Protein AF-A0AB34J5J5-F1 (afdb_monomer_lite)

InterPro domains:
  IPR004843 Calcineurin-like, phosphoesterase domain [PF00149] (287-502)
  IPR029052 Metallo-dependent phosphatase-like [G3DSA:3.60.21.10] (297-586)
  IPR029052 Metallo-dependent phosphatase-like [SSF56300] (280-579)
  IPR051918 Serine/threonine-protein phosphatase CPPED1 [PTHR43143] (274-570)

Sequence (631 aa):
MRGLLVCASVGCSLLIIRVLHRRWMQKPPPPPPTPPVPAPISESPPPFEDQISTEFSFAAGTKSDPTRATQGRWSRFRARVSSERRLKISPAIIQMLEACEVIEEEGEDSEVLEAMAEAWHTSSDHVAKAAEARAWVCDVSRMEPDKVPIVALSHWVRYRDFVDRSIVGRTDLWHVFAYRRLLGLPKSFGLHGIRGGDVADLISCLADRRLLGRTQLPRPATAEHPVTEQASNAVEAGSVEEALQDWLRAAEAAYNDRFLMAVERHYRGLTVKEEGRWKGEYYFVQLADPQVGMLHYDREWNEELTMLRLAVHKVNALHPRFLVVSGDLINAFPTKDPQERLFPTPFLPPPLHVAARQVASIKEALMEVDPSIPVVLQPGNHDIGQSPTAEDVTRYRSRFGDDYFSFWAGGVFYVAINSQYYCDDTHTKELRRAQDEWIEEQFTRAAKGAVHVVVLSHVPPFVGSEDEERGWSNWNMDARHRVLKLAEQAGVRLWLCGHFHGNAIAKSRGGVEVVVTSSCGGIINWTQDSAYIACQRFPDFSKVVADPPVIADAHHSGLRVVRVQEHKVVHRWLTLDEVPQSLEDVFNDELRADHRKPRLTLAQAMGLSMPSRWHLETSSALEKRRSFSSD

Secondary structure (DSSP, 8-state):
--SSSSHHHHHHHHHHHHHHHHHHTTSPPPPPPPPPPPPPP--PPPPP--------------S--THHHHHHHHHHHHHHHSS--B----HHHHHHHHHHHHHHHTT--HHHHHHHHHTTT--HHHHHHHHHHHHHHHHHHTS-TTTSPBPPHHHHHHHHHHHHHH--SSSSHHHHHHHHHHHT--TTS---S--HHHHHHHHHHHHHTT-S--------TT------GGGTTS-S---HHHHHHHHHHHHHHHHHGGG--EETTEETT--HHHHSS--S-EEEEEEE---BTTTTTTS--HHHHHHHHHHHHHHHHH--S-EEEES--BSS-SSS-GGGSSS--TTSPPHHHHHHHHHHHHHHHHHTS-TTS-EEEE--HHHH-SS--HHHHHHHHHHHS-SSEEEEETTEEEEE--THHHH--TTTHHHHHHHHHHHHHHHHHHTTT-S-EEEE-SS-S-SS-TTPPP-TTS--HHHHHHHHHHHHHTTEEEEEE-SSSS-EEEE-TT--EEEEPPPSSPEEEE-S-HHHHHT-SS--HHHHEEEEEEE-STTT-EEEEEEEETTEEEEEEEETTT--SSHHHHT-HHHH--TTSPPPPHHHHTT----GGG-SSSSHHHHTTSS----

Structure (mmCIF, N/CA/C/O backbone):
data_AF-A0AB34J5J5-F1
#
_entry.id   AF-A0AB34J5J5-F1
#
loop_
_atom_site.group_PDB
_atom_site.id
_atom_site.type_symbol
_atom_site.label_atom_id
_atom_site.label_alt_id
_atom_site.label_comp_id
_atom_site.label_asym_id
_atom_site.label_entity_id
_atom_site.label_seq_id
_atom_site.pdbx_PDB_ins_code
_atom_site.Cartn_x
_atom_site.Cartn_y
_atom_site.Cartn_z
_atom_site.occupancy
_atom_site.B_iso_or_equiv
_atom_site.auth_seq_id
_atom_site.auth_comp_id
_atom_site.auth_asym_id
_atom_site.auth_atom_id
_atom_site.pdbx_PDB_model_num
ATOM 1 N N . MET A 1 1 ? 21.819 -45.018 -5.120 1.00 39.69 1 MET A N 1
ATOM 2 C CA . MET A 1 1 ? 22.820 -45.106 -4.025 1.00 39.69 1 MET A CA 1
ATOM 3 C C . MET A 1 1 ? 23.672 -43.839 -3.787 1.00 39.69 1 MET A C 1
ATOM 5 O O . MET A 1 1 ? 24.563 -43.888 -2.956 1.00 39.69 1 MET A O 1
ATOM 9 N N . ARG A 1 2 ? 23.365 -42.667 -4.378 1.00 28.55 2 ARG A N 1
ATOM 10 C CA . ARG A 1 2 ? 23.967 -41.361 -3.994 1.00 28.55 2 ARG A CA 1
ATOM 11 C C . ARG A 1 2 ? 23.060 -40.464 -3.123 1.00 28.55 2 ARG A C 1
ATOM 13 O O . ARG A 1 2 ? 23.414 -39.329 -2.852 1.00 28.55 2 ARG A O 1
ATOM 20 N N . GLY A 1 3 ? 21.916 -40.978 -2.662 1.00 28.19 3 GLY A N 1
ATOM 21 C CA . GLY A 1 3 ? 20.950 -40.243 -1.825 1.00 28.19 3 GLY A CA 1
ATOM 22 C C . GLY A 1 3 ? 21.012 -40.542 -0.321 1.00 28.19 3 GLY A C 1
ATOM 23 O O . GLY A 1 3 ? 20.253 -39.955 0.432 1.00 28.19 3 GLY A O 1
ATOM 24 N N . LEU A 1 4 ? 21.896 -41.438 0.134 1.00 28.09 4 LEU A N 1
ATOM 25 C CA . LEU A 1 4 ? 21.926 -41.909 1.532 1.00 28.09 4 LEU A CA 1
ATOM 26 C C . LEU A 1 4 ? 23.075 -41.332 2.379 1.00 28.09 4 LEU A C 1
ATOM 28 O O . LEU A 1 4 ? 23.108 -41.556 3.581 1.00 28.09 4 LEU A O 1
ATOM 32 N N . LEU A 1 5 ? 23.981 -40.542 1.791 1.00 27.59 5 LEU A N 1
ATOM 33 C CA . LEU A 1 5 ? 25.109 -39.928 2.512 1.00 27.59 5 LEU A CA 1
ATOM 34 C C . LEU A 1 5 ? 24.898 -38.454 2.904 1.00 27.59 5 LEU A C 1
ATOM 36 O O . LEU A 1 5 ? 25.693 -37.921 3.669 1.00 27.59 5 LEU A O 1
ATOM 40 N N . VAL A 1 6 ? 23.816 -37.804 2.457 1.00 29.91 6 VAL A N 1
ATOM 41 C CA . VAL A 1 6 ? 23.514 -36.401 2.821 1.00 29.91 6 VAL A CA 1
ATOM 42 C C . VAL A 1 6 ? 22.752 -36.295 4.153 1.00 29.91 6 VAL A C 1
ATOM 44 O O . VAL A 1 6 ? 22.866 -35.295 4.853 1.00 29.91 6 VAL A O 1
ATOM 47 N N . CYS A 1 7 ? 22.053 -37.349 4.588 1.00 29.30 7 CYS A N 1
ATOM 48 C CA . CYS A 1 7 ? 21.321 -37.332 5.861 1.00 29.30 7 CYS A CA 1
ATOM 49 C C . CYS A 1 7 ? 22.211 -37.516 7.105 1.00 29.30 7 CYS A C 1
ATOM 51 O O . CYS A 1 7 ? 21.784 -37.179 8.205 1.00 29.30 7 CYS A O 1
ATOM 53 N N . ALA A 1 8 ? 23.451 -37.998 6.960 1.00 30.12 8 ALA A N 1
ATOM 54 C CA . ALA A 1 8 ? 24.328 -38.261 8.105 1.00 30.12 8 ALA A CA 1
ATOM 55 C C . ALA A 1 8 ? 25.171 -37.045 8.552 1.00 30.12 8 ALA A C 1
ATOM 57 O O . ALA A 1 8 ? 25.583 -36.998 9.708 1.00 30.12 8 ALA A O 1
ATOM 58 N N . SER A 1 9 ? 25.399 -36.031 7.702 1.00 29.98 9 SER A N 1
ATOM 59 C CA . SER A 1 9 ? 26.214 -34.859 8.085 1.00 29.98 9 SER A CA 1
ATOM 60 C C . SER A 1 9 ? 25.415 -33.726 8.743 1.00 29.98 9 SER A C 1
ATOM 62 O O . SER A 1 9 ? 25.990 -32.932 9.480 1.00 29.98 9 SER A O 1
ATOM 64 N N . VAL A 1 10 ? 24.093 -33.662 8.540 1.00 35.28 10 VAL A N 1
ATOM 65 C CA . VAL A 1 10 ? 23.226 -32.624 9.136 1.00 35.28 10 VAL A CA 1
ATOM 66 C C . VAL A 1 10 ? 22.972 -32.886 10.631 1.00 35.28 10 VAL A C 1
ATOM 68 O O . VAL A 1 10 ? 22.880 -31.950 11.426 1.00 35.28 10 VAL A O 1
ATOM 71 N N . GLY A 1 11 ? 22.956 -34.158 11.049 1.00 31.33 11 GLY A N 1
ATOM 72 C CA . GLY A 1 11 ? 22.745 -34.548 12.448 1.00 31.33 11 GLY A CA 1
ATOM 73 C C . GLY A 1 11 ? 23.898 -34.172 13.390 1.00 31.33 11 GLY A C 1
ATOM 74 O O . GLY A 1 11 ? 23.656 -33.746 14.520 1.00 31.33 11 GLY A O 1
ATOM 75 N N . CYS A 1 12 ? 25.153 -34.256 12.933 1.00 30.33 12 CYS A N 1
ATOM 76 C CA . CYS A 1 12 ? 26.316 -33.915 13.763 1.00 30.33 12 CYS A CA 1
ATOM 77 C C . CYS A 1 12 ? 26.507 -32.397 13.939 1.00 30.33 12 CYS A C 1
ATOM 79 O O . CYS A 1 12 ? 26.937 -31.959 15.007 1.00 30.33 12 CYS A O 1
ATOM 81 N N . SER A 1 13 ? 26.132 -31.578 12.950 1.00 33.81 13 SER A N 1
ATOM 82 C CA . SER A 1 13 ? 26.237 -30.112 13.035 1.00 33.81 13 SER A CA 1
ATOM 83 C C . SER A 1 13 ? 25.220 -29.493 14.005 1.00 33.81 13 SER A C 1
ATOM 85 O O . SER A 1 13 ? 25.558 -28.561 14.733 1.00 33.81 13 SER A O 1
ATOM 87 N N . LEU A 1 14 ? 24.006 -30.049 14.099 1.00 35.84 14 LEU A N 1
ATOM 88 C CA . LEU A 1 14 ? 22.969 -29.577 15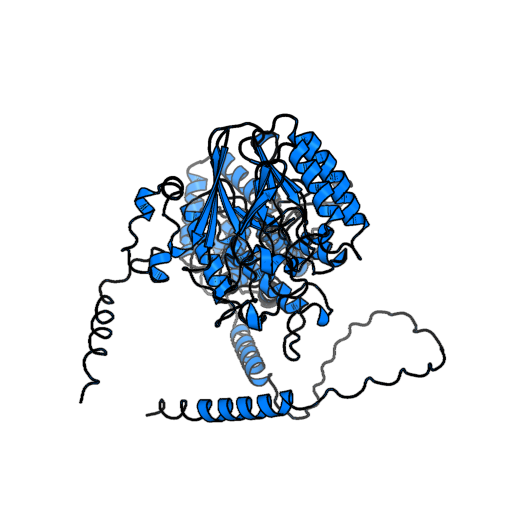.030 1.00 35.84 14 LEU A CA 1
ATOM 89 C C . LEU A 1 14 ? 23.288 -29.891 16.502 1.00 35.84 14 LEU A C 1
ATOM 91 O O . LEU A 1 14 ? 22.933 -29.115 17.393 1.00 35.84 14 LEU A O 1
ATOM 95 N N . LEU A 1 15 ? 24.005 -30.987 16.774 1.00 33.81 15 LEU A N 1
ATOM 96 C CA . LEU A 1 15 ? 24.421 -31.338 18.135 1.00 33.81 15 LEU A CA 1
ATOM 97 C C . LEU A 1 15 ? 25.549 -30.419 18.642 1.00 33.81 15 LEU A C 1
ATOM 99 O O . LEU A 1 15 ? 25.525 -29.995 19.797 1.00 33.81 15 LEU A O 1
ATOM 103 N N . ILE A 1 16 ? 26.491 -30.040 17.769 1.00 39.16 16 ILE A N 1
ATOM 104 C CA . ILE A 1 16 ? 27.588 -29.113 18.102 1.00 39.16 16 ILE A CA 1
ATOM 105 C C . ILE A 1 16 ? 27.047 -27.700 18.376 1.00 39.16 16 ILE A C 1
ATOM 107 O O . ILE A 1 16 ? 27.455 -27.069 19.352 1.00 39.16 16 ILE A O 1
ATOM 111 N N . ILE A 1 17 ? 26.062 -27.232 17.598 1.00 42.62 17 ILE A N 1
ATOM 112 C CA . ILE A 1 17 ? 25.404 -25.930 17.816 1.00 42.62 17 ILE A CA 1
ATOM 113 C C . ILE A 1 17 ? 24.651 -25.908 19.159 1.00 42.62 17 ILE A C 1
ATOM 115 O O . ILE A 1 17 ? 24.770 -24.943 19.914 1.00 42.62 17 ILE A O 1
ATOM 119 N N . ARG A 1 18 ? 23.955 -26.995 19.528 1.00 38.91 18 ARG A N 1
ATOM 120 C CA . ARG A 1 18 ? 23.261 -27.104 20.829 1.00 38.91 18 ARG A CA 1
ATOM 121 C C . ARG A 1 18 ? 24.215 -27.113 22.031 1.00 38.91 18 ARG A C 1
ATOM 123 O O . ARG A 1 18 ? 23.886 -26.535 23.068 1.00 38.91 18 ARG A O 1
ATOM 130 N N . VAL A 1 19 ? 25.394 -27.729 21.906 1.00 38.12 19 VAL A N 1
ATOM 131 C CA . VAL A 1 19 ? 26.405 -27.764 22.983 1.00 38.12 19 VAL A CA 1
ATOM 132 C C . VAL A 1 19 ? 27.111 -26.411 23.142 1.00 38.12 19 VAL A C 1
ATOM 134 O O . VAL A 1 19 ? 27.355 -25.980 24.271 1.00 38.12 19 VAL A O 1
ATOM 137 N N . LEU A 1 20 ? 27.383 -25.702 22.042 1.00 37.09 20 LEU A N 1
ATOM 138 C CA . LEU A 1 20 ? 27.990 -24.366 22.081 1.00 37.09 20 LEU A CA 1
ATOM 139 C C . LEU A 1 20 ? 27.021 -23.305 22.628 1.00 37.09 20 LEU A C 1
ATOM 141 O O . LEU A 1 20 ? 27.429 -22.479 23.442 1.00 37.09 20 LEU A O 1
ATOM 145 N N . HIS A 1 21 ? 25.731 -23.392 22.287 1.00 39.72 21 HIS A N 1
ATOM 146 C CA . HIS A 1 21 ? 24.696 -22.485 22.796 1.00 39.72 21 HIS A CA 1
ATOM 147 C C . HIS A 1 21 ? 24.505 -22.598 24.322 1.00 39.72 21 HIS A C 1
ATOM 149 O O . HIS A 1 21 ? 24.429 -21.587 25.019 1.00 39.72 21 HIS A O 1
ATOM 155 N N . ARG A 1 22 ? 24.520 -23.820 24.884 1.00 36.94 22 ARG A N 1
ATOM 156 C CA . ARG A 1 22 ? 24.433 -24.022 26.347 1.00 36.94 22 ARG A CA 1
ATOM 157 C C . ARG A 1 22 ? 25.658 -23.511 27.111 1.00 36.94 22 ARG A C 1
ATOM 159 O O . ARG A 1 22 ? 25.503 -23.042 28.232 1.00 36.94 22 ARG A O 1
ATOM 166 N N . ARG A 1 23 ? 26.861 -23.580 26.525 1.00 36.03 23 ARG A N 1
ATOM 167 C CA . ARG A 1 23 ? 28.088 -23.049 27.151 1.00 36.03 23 ARG A CA 1
ATOM 168 C C . ARG A 1 23 ? 28.178 -21.523 27.110 1.00 36.03 23 ARG A C 1
ATOM 170 O O . ARG A 1 23 ? 28.856 -20.949 27.957 1.00 36.03 23 ARG A O 1
ATOM 177 N N . TRP A 1 24 ? 27.523 -20.875 26.147 1.00 37.94 24 TRP A N 1
ATOM 178 C CA . TRP A 1 24 ? 27.542 -19.417 26.011 1.00 37.94 24 TRP A CA 1
ATOM 179 C C . TRP A 1 24 ? 26.580 -18.727 26.991 1.00 37.94 24 TRP A C 1
ATOM 181 O O . TRP A 1 24 ? 26.961 -17.751 27.627 1.00 37.94 24 TRP A O 1
ATOM 191 N N . MET A 1 25 ? 25.404 -19.317 27.232 1.00 39.62 25 MET A N 1
ATOM 192 C CA . MET A 1 25 ? 24.392 -18.809 28.177 1.00 39.62 25 MET A CA 1
ATOM 193 C C . MET A 1 25 ? 24.782 -18.901 29.668 1.00 39.62 25 MET A C 1
ATOM 195 O O . MET A 1 25 ? 24.062 -18.389 30.518 1.00 39.62 25 MET A O 1
ATOM 199 N N . GLN A 1 26 ? 25.891 -19.568 30.015 1.00 39.22 26 GLN A N 1
ATOM 200 C CA . GLN A 1 26 ? 26.326 -19.768 31.409 1.00 39.22 26 GLN A CA 1
ATOM 201 C C . GLN A 1 26 ? 27.471 -18.845 31.853 1.00 39.22 26 GLN A C 1
ATOM 203 O O . GLN A 1 26 ? 27.952 -18.978 32.978 1.00 39.22 26 GLN A O 1
ATOM 208 N N . LYS A 1 27 ? 27.940 -17.919 31.006 1.00 36.19 27 LYS A N 1
ATOM 209 C CA . LYS A 1 27 ? 28.976 -16.957 31.408 1.00 36.19 27 LYS A CA 1
ATOM 210 C C . LYS A 1 27 ? 28.349 -15.624 31.829 1.00 36.19 27 LYS A C 1
ATOM 212 O O . LYS A 1 27 ? 27.557 -15.084 31.062 1.00 36.19 27 LYS A O 1
ATOM 217 N N . PRO A 1 28 ? 28.712 -15.067 33.000 1.00 41.38 28 PRO A N 1
ATOM 218 C CA . PRO A 1 28 ? 28.309 -13.712 33.352 1.00 41.38 28 PRO A CA 1
ATOM 219 C C . PRO A 1 28 ? 28.945 -12.695 32.384 1.00 41.38 28 PRO A C 1
ATOM 221 O O . PRO A 1 28 ? 30.019 -12.970 31.831 1.00 41.38 28 PRO A O 1
ATOM 224 N N . PRO A 1 29 ? 28.297 -11.538 32.159 1.00 43.78 29 PRO A N 1
ATOM 225 C CA . PRO A 1 29 ? 28.793 -10.521 31.238 1.00 43.78 29 PRO A CA 1
ATOM 226 C C . PRO A 1 29 ? 30.142 -9.954 31.716 1.00 43.78 29 PRO A C 1
ATOM 228 O O . PRO A 1 29 ? 30.372 -9.856 32.925 1.00 43.78 29 PRO A O 1
ATOM 231 N N . PRO A 1 30 ? 31.050 -9.579 30.794 1.00 42.59 30 PRO A N 1
ATOM 232 C CA . PRO A 1 30 ? 32.282 -8.897 31.167 1.00 42.59 30 PRO A CA 1
ATOM 233 C C . PRO A 1 30 ? 31.970 -7.512 31.765 1.00 42.59 30 PRO A C 1
ATOM 235 O O . PRO A 1 30 ? 30.955 -6.907 31.405 1.00 42.59 30 PRO A O 1
ATOM 238 N N . PRO A 1 31 ? 32.821 -6.996 32.670 1.00 42.78 31 PRO A N 1
ATOM 239 C CA . PRO A 1 31 ? 32.623 -5.674 33.254 1.00 42.78 31 PRO A CA 1
ATOM 240 C C . PRO A 1 31 ? 32.691 -4.571 32.180 1.00 42.78 31 PRO A C 1
ATOM 242 O O . PRO A 1 31 ? 33.352 -4.757 31.152 1.00 42.78 31 PRO A O 1
ATOM 245 N N . PRO A 1 32 ? 32.019 -3.426 32.404 1.00 44.16 32 PRO A N 1
ATOM 246 C CA . PRO A 1 32 ? 31.970 -2.337 31.436 1.00 44.16 32 PRO A CA 1
ATOM 247 C C . PRO A 1 32 ? 33.369 -1.752 31.169 1.00 44.16 32 PRO A C 1
ATOM 249 O O . PRO A 1 32 ? 34.197 -1.702 32.084 1.00 44.16 32 PRO A O 1
ATOM 252 N N . PRO A 1 33 ? 33.648 -1.300 29.932 1.00 46.66 33 PRO A N 1
ATOM 253 C CA . PRO A 1 33 ? 34.929 -0.697 29.589 1.00 46.66 33 PRO A CA 1
ATOM 254 C C . PRO A 1 33 ? 35.107 0.660 30.284 1.00 46.66 33 PRO A C 1
ATOM 256 O O . PRO A 1 33 ? 34.171 1.450 30.403 1.00 46.66 33 PRO A O 1
ATOM 259 N N . THR A 1 34 ? 36.332 0.934 30.728 1.00 41.81 34 THR A N 1
ATOM 260 C CA . THR A 1 34 ? 36.751 2.233 31.264 1.00 41.81 34 THR A CA 1
ATOM 261 C C . THR A 1 34 ? 36.674 3.325 30.187 1.00 41.81 34 THR A C 1
ATOM 263 O O . THR A 1 34 ? 37.018 3.063 29.032 1.00 41.81 34 THR A O 1
ATOM 266 N N . PRO A 1 35 ? 36.252 4.557 30.535 1.00 39.66 35 PRO A N 1
ATOM 267 C CA . PRO A 1 35 ? 36.151 5.647 29.570 1.00 39.66 35 PRO A CA 1
ATOM 268 C C . PRO A 1 35 ? 37.544 6.089 29.083 1.00 39.66 35 PRO A C 1
ATOM 270 O O . PRO A 1 35 ? 38.489 6.111 29.879 1.00 39.66 35 PRO A O 1
ATOM 273 N N . PRO A 1 36 ? 37.700 6.451 27.795 1.00 44.38 36 PRO A N 1
ATOM 274 C CA . PRO A 1 36 ? 38.980 6.890 27.257 1.00 44.38 36 PRO A CA 1
ATOM 275 C C . PRO A 1 36 ? 39.334 8.310 27.724 1.00 44.38 36 PRO A C 1
ATOM 277 O O . PRO A 1 36 ? 38.485 9.198 27.798 1.00 44.38 36 PRO A O 1
ATOM 280 N N . VAL A 1 37 ? 40.619 8.517 28.012 1.00 36.78 37 VAL A N 1
ATOM 281 C CA . VAL A 1 37 ? 41.238 9.827 28.273 1.00 36.78 37 VAL A CA 1
ATOM 282 C C . VAL A 1 37 ? 41.310 10.617 26.953 1.00 36.78 37 VAL A C 1
ATOM 284 O O . VAL A 1 37 ? 41.681 10.026 25.936 1.00 36.78 37 VAL A O 1
ATOM 287 N N . PRO A 1 38 ? 40.988 11.925 26.922 1.00 34.44 38 PRO A N 1
ATOM 288 C CA . PRO A 1 38 ? 41.005 12.694 25.682 1.00 34.44 38 PRO A CA 1
ATOM 289 C C . PRO A 1 38 ? 42.441 13.045 25.266 1.00 34.44 38 PRO A C 1
ATOM 291 O O . PRO A 1 38 ? 43.203 13.617 26.044 1.00 34.44 38 PRO A O 1
ATOM 294 N N . ALA A 1 39 ? 42.796 12.718 24.022 1.00 33.91 39 ALA A N 1
ATOM 295 C CA . ALA A 1 39 ? 44.000 13.209 23.352 1.00 33.91 39 ALA A CA 1
ATOM 296 C C . ALA A 1 39 ? 43.696 14.531 22.607 1.00 33.91 39 ALA A C 1
ATOM 298 O O . ALA A 1 39 ? 42.553 14.740 22.191 1.00 33.91 39 ALA A O 1
ATOM 299 N N . PRO A 1 40 ? 44.679 15.440 22.466 1.00 31.64 40 PRO A N 1
ATOM 300 C CA . PRO A 1 40 ? 44.443 16.821 22.058 1.00 31.64 40 PRO A CA 1
ATOM 301 C C . PRO A 1 40 ? 44.135 16.980 20.564 1.00 31.64 40 PRO A C 1
ATOM 303 O O . PRO A 1 40 ? 44.616 16.237 19.712 1.00 31.64 40 PRO A O 1
ATOM 306 N N . ILE A 1 41 ? 43.339 18.011 20.289 1.00 40.09 41 ILE A N 1
ATOM 307 C CA . ILE A 1 41 ? 42.889 18.484 18.979 1.00 40.09 41 ILE A CA 1
ATOM 308 C C . ILE A 1 41 ? 44.071 19.103 18.219 1.00 40.09 41 ILE A C 1
ATOM 310 O O . ILE A 1 41 ? 44.717 20.013 18.738 1.00 40.09 41 ILE A O 1
ATOM 314 N N . SER A 1 42 ? 44.311 18.670 16.979 1.00 29.14 42 SER A N 1
ATOM 315 C CA . SER A 1 42 ? 45.122 19.412 16.007 1.00 29.14 42 SER A CA 1
ATOM 316 C C . SER A 1 42 ? 44.739 19.042 14.567 1.00 29.14 42 SER A C 1
ATOM 318 O O . SER A 1 42 ? 44.885 17.902 14.141 1.00 29.14 42 SER A O 1
ATOM 320 N N . GLU A 1 43 ? 44.248 20.080 13.887 1.00 30.20 43 GLU A N 1
ATOM 321 C CA . GLU A 1 43 ? 44.382 20.425 12.465 1.00 30.20 43 GLU A CA 1
ATOM 322 C C . GLU A 1 43 ? 43.574 19.691 11.371 1.00 30.20 43 GLU A C 1
ATOM 324 O O . GLU A 1 43 ? 43.344 18.487 11.354 1.00 30.20 43 GLU A O 1
ATOM 329 N N . SER A 1 44 ? 43.082 20.543 10.472 1.00 33.12 44 SER A N 1
ATOM 330 C CA . SER A 1 44 ? 42.015 20.409 9.480 1.00 33.12 44 SER A CA 1
ATOM 331 C C . SER A 1 44 ? 42.390 19.557 8.256 1.00 33.12 44 SER A C 1
ATOM 333 O O . SER A 1 44 ? 43.553 19.573 7.852 1.00 33.12 44 SER A O 1
ATOM 335 N N . PRO A 1 45 ? 41.430 18.911 7.560 1.00 31.80 45 PRO A N 1
ATOM 336 C CA . PRO A 1 45 ? 41.692 18.323 6.247 1.00 31.80 45 PRO A CA 1
ATOM 337 C C . PRO A 1 45 ? 41.548 19.367 5.108 1.00 31.80 45 PRO A C 1
ATOM 339 O O . PRO A 1 45 ? 40.697 20.256 5.205 1.00 31.80 45 PRO A O 1
ATOM 342 N N . PRO A 1 46 ? 42.347 19.274 4.024 1.00 30.66 46 PRO A N 1
ATOM 343 C CA . PRO A 1 46 ? 42.228 20.117 2.828 1.00 30.66 46 PRO A CA 1
ATOM 344 C C . PRO A 1 46 ? 41.089 19.636 1.893 1.00 30.66 46 PRO A C 1
ATOM 346 O O . PRO A 1 46 ? 40.541 18.551 2.115 1.00 30.66 46 PRO A O 1
ATOM 349 N N . PRO A 1 47 ? 40.685 20.430 0.876 1.00 31.42 47 PRO A N 1
ATOM 350 C CA . PRO A 1 47 ? 39.453 20.198 0.123 1.00 31.42 47 PRO A CA 1
ATOM 351 C C . PRO A 1 47 ? 39.573 19.053 -0.895 1.00 31.42 47 PRO A C 1
ATOM 353 O O . PRO A 1 47 ? 40.648 18.762 -1.413 1.00 31.42 47 PRO A O 1
ATOM 356 N N . PHE A 1 48 ? 38.431 18.422 -1.176 1.00 28.50 48 PHE A N 1
ATOM 357 C CA . PHE A 1 48 ? 38.250 17.415 -2.221 1.00 28.50 48 PHE A CA 1
ATOM 358 C C . PHE A 1 48 ? 38.236 18.078 -3.607 1.00 28.50 48 PHE A C 1
ATOM 360 O O . PHE A 1 48 ? 37.358 18.895 -3.876 1.00 28.50 48 PHE A O 1
ATOM 367 N N . GLU A 1 49 ? 39.151 17.671 -4.486 1.00 26.83 49 GLU A N 1
ATOM 368 C CA . GLU A 1 49 ? 39.064 17.883 -5.935 1.00 26.83 49 GLU A CA 1
ATOM 369 C C . GLU A 1 49 ? 39.118 16.539 -6.676 1.00 26.83 49 GLU A C 1
ATOM 371 O O . GLU A 1 49 ? 39.813 15.601 -6.276 1.00 26.83 49 GLU A O 1
ATOM 376 N N . ASP A 1 50 ? 38.329 16.482 -7.748 1.00 32.25 50 ASP A N 1
ATOM 377 C CA . ASP A 1 50 ? 38.163 15.408 -8.724 1.00 32.25 50 ASP A CA 1
ATOM 378 C C . ASP A 1 50 ? 39.479 14.825 -9.241 1.00 32.25 50 ASP A C 1
ATOM 380 O O . ASP A 1 50 ? 40.270 15.575 -9.798 1.00 32.25 50 ASP A O 1
ATOM 384 N N . GLN A 1 51 ? 39.630 13.490 -9.234 1.00 25.22 51 GLN A N 1
ATOM 385 C CA . GLN A 1 51 ? 40.259 12.750 -10.342 1.00 25.22 51 GLN A CA 1
ATOM 386 C C . GLN A 1 51 ? 39.718 11.316 -10.441 1.00 25.22 51 GLN A C 1
ATOM 388 O O . GLN A 1 51 ? 40.141 10.391 -9.749 1.00 25.22 51 GLN A O 1
ATOM 393 N N . ILE A 1 52 ? 38.800 11.132 -11.389 1.00 28.47 52 ILE A N 1
ATOM 394 C CA . ILE A 1 52 ? 38.576 9.865 -12.080 1.00 28.47 52 ILE A CA 1
ATOM 395 C C . ILE A 1 52 ? 39.792 9.639 -12.985 1.00 28.47 52 ILE A C 1
ATOM 397 O O . ILE A 1 52 ? 39.979 10.371 -13.953 1.00 28.47 52 ILE A O 1
ATOM 401 N N . SER A 1 53 ? 40.597 8.611 -12.723 1.00 25.20 53 SER A N 1
ATOM 402 C CA . SER A 1 53 ? 41.347 7.949 -13.790 1.00 25.20 53 SER A CA 1
ATOM 403 C C . SER A 1 53 ? 41.598 6.473 -13.474 1.00 25.20 53 SER A C 1
ATOM 405 O O . SER A 1 53 ? 41.931 6.056 -12.370 1.00 25.20 53 SER A O 1
ATOM 407 N N . THR A 1 54 ? 41.311 5.691 -14.502 1.00 32.41 54 THR A N 1
ATOM 408 C CA . THR A 1 54 ? 41.570 4.276 -14.745 1.00 32.41 54 THR A CA 1
ATOM 409 C C . THR A 1 54 ? 42.963 3.802 -14.333 1.00 32.41 54 THR A C 1
ATOM 411 O O . THR A 1 54 ? 43.931 4.354 -14.832 1.00 32.41 54 THR A O 1
ATOM 414 N N . GLU A 1 55 ? 43.043 2.707 -13.563 1.00 26.17 55 GLU A N 1
ATOM 415 C CA . GLU A 1 55 ? 43.959 1.567 -13.789 1.00 26.17 55 GLU A CA 1
ATOM 416 C C . GLU A 1 55 ? 43.738 0.469 -12.725 1.00 26.17 55 GLU A C 1
ATOM 418 O O . GLU A 1 55 ? 44.112 0.600 -11.563 1.00 26.17 55 GLU A O 1
ATOM 423 N N . PHE A 1 56 ? 43.114 -0.650 -13.115 1.00 25.91 56 PHE A N 1
ATOM 424 C CA . PHE A 1 56 ? 43.055 -1.863 -12.291 1.00 25.91 56 PHE A CA 1
ATOM 425 C C . PHE A 1 56 ? 44.222 -2.782 -12.666 1.00 25.91 56 PHE A C 1
ATOM 427 O O . PHE A 1 56 ? 44.159 -3.484 -13.675 1.00 25.91 56 PHE A O 1
ATOM 434 N N . SER A 1 57 ? 45.259 -2.820 -11.828 1.00 25.25 57 SER A N 1
ATOM 435 C CA . SER A 1 57 ? 46.277 -3.876 -11.847 1.00 25.25 57 SER A CA 1
ATOM 436 C C . SER A 1 57 ? 46.011 -4.856 -10.700 1.00 25.25 57 SER A C 1
ATOM 438 O O . SER A 1 57 ? 46.011 -4.482 -9.528 1.00 25.25 57 SER A O 1
ATOM 440 N N . PHE A 1 58 ? 45.725 -6.115 -11.038 1.00 28.61 58 PHE A N 1
ATOM 441 C CA . PHE A 1 58 ? 45.503 -7.197 -10.076 1.00 28.61 58 PHE A CA 1
ATOM 442 C C . PHE A 1 58 ? 46.847 -7.790 -9.629 1.00 28.61 58 PHE A C 1
ATOM 444 O O . PHE A 1 58 ? 47.516 -8.465 -10.411 1.00 28.61 58 PHE A O 1
ATOM 451 N N . ALA A 1 59 ? 47.201 -7.617 -8.354 1.00 27.28 59 ALA A N 1
ATOM 452 C CA . ALA A 1 59 ? 48.231 -8.416 -7.694 1.00 27.28 59 ALA A CA 1
ATOM 453 C C . ALA A 1 59 ? 47.576 -9.577 -6.927 1.00 27.28 59 ALA A C 1
ATOM 455 O O . ALA A 1 59 ? 46.696 -9.384 -6.089 1.00 27.28 59 ALA A O 1
ATOM 456 N N . ALA A 1 60 ? 47.991 -10.799 -7.258 1.00 34.19 60 ALA A N 1
ATOM 457 C CA . ALA A 1 60 ? 47.465 -12.045 -6.719 1.00 34.19 60 ALA A CA 1
ATOM 458 C C . ALA A 1 60 ? 47.934 -12.302 -5.274 1.00 34.19 60 ALA A C 1
ATOM 460 O O . ALA A 1 60 ? 49.128 -12.291 -4.987 1.00 34.19 60 ALA A O 1
ATOM 461 N N . GLY A 1 61 ? 46.990 -12.625 -4.386 1.00 26.42 61 GLY A N 1
ATOM 462 C CA . GLY A 1 61 ? 47.248 -13.088 -3.022 1.00 26.42 61 GLY A CA 1
ATOM 463 C C . GLY A 1 61 ? 46.058 -13.890 -2.494 1.00 26.42 61 GLY A C 1
ATOM 464 O O . GLY A 1 61 ? 44.945 -13.393 -2.389 1.00 26.42 61 GLY A O 1
ATOM 465 N N . THR A 1 62 ? 46.281 -15.170 -2.227 1.00 33.38 62 THR A N 1
ATOM 466 C CA . THR A 1 62 ? 45.280 -16.220 -1.992 1.00 33.38 62 THR A CA 1
ATOM 467 C C . THR A 1 62 ? 44.508 -16.108 -0.668 1.00 33.38 62 THR A C 1
ATOM 469 O O . THR A 1 62 ? 45.146 -16.076 0.384 1.00 33.38 62 THR A O 1
ATOM 472 N N . LYS A 1 63 ? 43.168 -16.236 -0.709 1.00 30.73 63 LYS A N 1
ATOM 473 C CA . LYS A 1 63 ? 42.346 -17.203 0.071 1.00 30.73 63 LYS A CA 1
ATOM 474 C C . LYS A 1 63 ? 40.844 -17.052 -0.258 1.00 30.73 63 LYS A C 1
ATOM 476 O O . LYS A 1 63 ? 40.277 -15.982 -0.100 1.00 30.73 63 LYS A O 1
ATOM 481 N N . SER A 1 64 ? 40.251 -18.159 -0.726 1.00 34.84 64 SER A N 1
ATOM 482 C CA . SER A 1 64 ? 38.822 -18.410 -1.026 1.00 34.84 64 SER A CA 1
ATOM 483 C C . SER A 1 64 ? 38.068 -17.287 -1.749 1.00 34.84 64 SER A C 1
ATOM 485 O O . SER A 1 64 ? 37.349 -16.493 -1.153 1.00 34.84 64 SER A O 1
ATOM 487 N N . ASP A 1 65 ? 38.228 -17.293 -3.065 1.00 31.16 65 ASP A N 1
ATOM 488 C CA . ASP A 1 65 ? 37.734 -16.299 -4.003 1.00 31.16 65 ASP A CA 1
ATOM 489 C C . ASP A 1 65 ? 36.308 -16.641 -4.514 1.00 31.16 65 ASP A C 1
ATOM 491 O O . ASP A 1 65 ? 36.135 -17.679 -5.167 1.00 31.16 65 ASP A O 1
ATOM 495 N N . PRO A 1 66 ? 35.273 -15.806 -4.275 1.00 30.12 66 PRO A N 1
ATOM 496 C CA . PRO A 1 66 ? 33.945 -15.987 -4.867 1.00 30.12 66 PRO A CA 1
ATOM 497 C C . PRO A 1 66 ? 33.925 -15.711 -6.383 1.00 30.12 66 PRO A C 1
ATOM 499 O O . PRO A 1 66 ? 32.894 -15.906 -7.033 1.00 30.12 66 PRO A O 1
ATOM 502 N N . THR A 1 67 ? 35.032 -15.254 -6.981 1.00 42.19 67 THR A N 1
ATOM 503 C CA . THR A 1 67 ? 35.027 -14.720 -8.348 1.00 42.19 67 THR A CA 1
ATOM 504 C C . THR A 1 67 ? 35.086 -15.769 -9.454 1.00 42.19 67 THR A C 1
ATOM 506 O O . THR A 1 67 ? 34.782 -15.449 -10.599 1.00 42.19 67 THR A O 1
ATOM 509 N N . ARG A 1 68 ? 35.394 -17.044 -9.182 1.00 34.94 68 ARG A N 1
ATOM 510 C CA . ARG A 1 68 ? 35.562 -18.033 -10.270 1.00 34.94 68 ARG A CA 1
ATOM 511 C C . ARG A 1 68 ? 34.243 -18.394 -10.969 1.00 34.94 68 ARG A C 1
ATOM 513 O O . ARG A 1 68 ? 34.217 -18.614 -12.182 1.00 34.94 68 ARG A O 1
ATOM 520 N N . ALA A 1 69 ? 33.134 -18.411 -10.225 1.00 39.66 69 ALA A N 1
ATOM 521 C CA . ALA A 1 69 ? 31.798 -18.670 -10.769 1.00 39.66 69 ALA A CA 1
ATOM 522 C C . ALA A 1 69 ? 31.235 -17.460 -11.536 1.00 39.66 69 ALA A C 1
ATOM 524 O O . ALA A 1 69 ? 30.586 -17.637 -12.569 1.00 39.66 69 ALA A O 1
ATOM 525 N N . THR A 1 70 ? 31.517 -16.239 -11.073 1.00 40.25 70 THR A N 1
ATOM 526 C CA . THR A 1 70 ? 31.114 -14.991 -11.737 1.00 40.25 70 THR A CA 1
ATOM 527 C C . THR A 1 70 ? 31.998 -14.690 -12.945 1.00 40.25 70 THR A C 1
ATOM 529 O O . THR A 1 70 ? 31.451 -14.429 -14.013 1.00 40.25 70 THR A O 1
ATOM 532 N N . GLN A 1 71 ? 33.324 -14.841 -12.862 1.00 39.44 71 GLN A N 1
ATOM 533 C CA . GLN A 1 71 ? 34.236 -14.724 -14.008 1.00 39.44 71 GLN A CA 1
ATOM 534 C C . GLN A 1 71 ? 33.869 -15.718 -15.108 1.00 39.44 71 GLN A C 1
ATOM 536 O O . GLN A 1 71 ? 33.654 -15.298 -16.235 1.00 39.44 71 GLN A O 1
ATOM 541 N N . GLY A 1 72 ? 33.654 -17.003 -14.800 1.00 38.44 72 GLY A N 1
ATOM 542 C CA . GLY A 1 72 ? 33.227 -17.986 -15.804 1.00 38.44 72 GLY A CA 1
ATOM 543 C C . GLY A 1 72 ? 31.849 -17.703 -16.428 1.00 38.44 72 GLY A C 1
ATOM 544 O O . GLY A 1 72 ? 31.549 -18.206 -17.515 1.00 38.44 72 GLY A O 1
ATOM 545 N N . ARG A 1 73 ? 30.996 -16.907 -15.765 1.00 48.41 73 ARG A N 1
ATOM 546 C CA . ARG A 1 73 ? 29.716 -16.412 -16.301 1.00 48.41 73 ARG A CA 1
ATOM 547 C C . ARG A 1 73 ? 29.938 -15.202 -17.209 1.00 48.41 73 ARG A C 1
ATOM 549 O O . ARG A 1 73 ? 29.383 -15.180 -18.300 1.00 48.41 73 ARG A O 1
ATOM 556 N N . TRP A 1 74 ? 30.804 -14.270 -16.811 1.00 45.94 74 TRP A N 1
ATOM 557 C CA . TRP A 1 74 ? 31.197 -13.090 -17.586 1.00 45.94 74 TRP A CA 1
ATOM 558 C C . TRP A 1 74 ? 32.034 -13.430 -18.825 1.00 45.94 74 TRP A C 1
ATOM 560 O O . TRP A 1 74 ? 31.843 -12.813 -19.865 1.00 45.94 74 TRP A O 1
ATOM 570 N N . SER A 1 75 ? 32.901 -14.445 -18.773 1.00 45.12 75 SER A N 1
ATOM 571 C CA . SER A 1 75 ? 33.659 -14.946 -19.929 1.00 45.12 75 SER A CA 1
ATOM 572 C C . SER A 1 75 ? 32.746 -15.632 -20.945 1.00 45.12 75 SER A C 1
ATOM 574 O O . SER A 1 75 ? 32.857 -15.376 -22.138 1.00 45.12 75 SER A O 1
ATOM 576 N N . ARG A 1 76 ? 31.795 -16.460 -20.480 1.00 50.91 76 ARG A N 1
ATOM 577 C CA . ARG A 1 76 ? 30.762 -17.067 -21.340 1.00 50.91 76 ARG A CA 1
ATOM 578 C C . ARG A 1 76 ? 29.785 -16.027 -21.882 1.00 50.91 76 ARG A C 1
ATOM 580 O O . ARG A 1 76 ? 29.353 -16.155 -23.018 1.00 50.91 76 ARG A O 1
ATOM 587 N N . PHE A 1 77 ? 29.466 -14.996 -21.100 1.00 52.19 77 PHE A N 1
ATOM 588 C CA . PHE A 1 77 ? 28.690 -13.841 -21.541 1.00 52.19 77 PHE A CA 1
ATOM 589 C C . PHE A 1 77 ? 29.436 -13.074 -22.637 1.00 52.19 77 PHE A C 1
ATOM 591 O O . PHE A 1 77 ? 28.905 -12.966 -23.731 1.00 52.19 77 PHE A O 1
ATOM 598 N N . ARG A 1 78 ? 30.694 -12.666 -22.411 1.00 49.91 78 ARG A N 1
ATOM 599 C CA . ARG A 1 78 ? 31.546 -12.005 -23.417 1.00 49.91 78 ARG A CA 1
ATOM 600 C C . ARG A 1 78 ? 31.707 -12.838 -24.692 1.00 49.91 78 ARG A C 1
ATOM 602 O O . ARG A 1 78 ? 31.569 -12.285 -25.771 1.00 49.91 78 ARG A O 1
ATOM 609 N N . ALA A 1 79 ? 31.912 -14.152 -24.586 1.00 49.62 79 ALA A N 1
ATOM 610 C CA . ALA A 1 79 ? 32.021 -15.044 -25.746 1.00 49.62 79 ALA A CA 1
ATOM 611 C C . ALA A 1 79 ? 30.691 -15.237 -26.506 1.00 49.62 79 ALA A C 1
ATOM 613 O O . ALA A 1 79 ? 30.689 -15.429 -27.716 1.00 49.62 79 ALA A O 1
ATOM 614 N N . ARG A 1 80 ? 29.545 -15.164 -25.814 1.00 52.53 80 ARG A N 1
ATOM 615 C CA . ARG A 1 80 ? 28.197 -15.186 -26.420 1.00 52.53 80 ARG A CA 1
ATOM 616 C C . ARG A 1 80 ? 27.793 -13.831 -27.019 1.00 52.53 80 ARG A C 1
ATOM 618 O O . ARG A 1 80 ? 26.797 -13.740 -27.725 1.00 52.53 80 ARG A O 1
ATOM 625 N N . VAL A 1 81 ? 28.548 -12.791 -26.687 1.00 48.69 81 VAL A N 1
ATOM 626 C CA . VAL A 1 81 ? 28.324 -11.389 -27.040 1.00 48.69 81 VAL A CA 1
ATOM 627 C C . VAL A 1 81 ? 29.306 -10.906 -28.121 1.00 48.69 81 VAL A C 1
ATOM 629 O O . VAL A 1 81 ? 28.999 -9.963 -28.836 1.00 48.69 81 VAL A O 1
ATOM 632 N N . SER A 1 82 ? 30.460 -11.563 -28.283 1.00 49.12 82 SER A N 1
ATOM 633 C CA . SER A 1 82 ? 31.429 -11.294 -29.355 1.00 49.12 82 SER A CA 1
ATOM 634 C C . SER A 1 82 ? 31.009 -11.845 -30.723 1.00 49.12 82 SER A C 1
ATOM 636 O O . SER A 1 82 ? 31.666 -11.562 -31.717 1.00 49.12 82 SER A O 1
ATOM 638 N N . SER A 1 83 ? 29.946 -12.650 -30.791 1.00 55.16 83 SER A N 1
ATOM 639 C CA . SER A 1 83 ? 29.238 -12.937 -32.043 1.00 55.16 83 SER A CA 1
ATOM 640 C C . SER A 1 83 ? 28.268 -11.794 -32.324 1.00 55.16 83 SER A C 1
ATOM 642 O O . SER A 1 83 ? 27.543 -11.432 -31.400 1.00 55.16 83 SER A O 1
ATOM 644 N N . GLU A 1 84 ? 28.214 -11.274 -33.555 1.00 68.12 84 GLU A N 1
ATOM 645 C CA . GLU A 1 84 ? 27.237 -10.269 -34.013 1.00 68.12 84 GLU A CA 1
ATOM 646 C C . GLU A 1 84 ? 25.807 -10.666 -33.611 1.00 68.12 84 GLU A C 1
ATOM 648 O O . GLU A 1 84 ? 25.113 -11.416 -34.303 1.00 68.12 84 GLU A O 1
ATOM 653 N N . ARG A 1 85 ? 25.367 -10.219 -32.431 1.00 77.75 85 ARG A N 1
ATOM 654 C CA . ARG A 1 85 ? 24.047 -10.552 -31.913 1.00 77.75 85 ARG A CA 1
ATOM 655 C C . ARG A 1 85 ? 23.047 -9.717 -32.688 1.00 77.75 85 ARG A C 1
ATOM 657 O O . ARG A 1 85 ? 23.025 -8.500 -32.549 1.00 77.75 85 ARG A O 1
ATOM 664 N N . ARG A 1 86 ? 22.219 -10.378 -33.487 1.00 85.00 86 ARG A N 1
ATOM 665 C CA . ARG A 1 86 ? 21.144 -9.735 -34.243 1.00 85.00 86 ARG A CA 1
ATOM 666 C C . ARG A 1 86 ? 19.868 -9.666 -33.416 1.00 85.00 86 ARG A C 1
ATOM 668 O O . ARG A 1 86 ? 19.613 -10.569 -32.611 1.00 85.00 86 ARG A O 1
ATOM 675 N N . LEU A 1 87 ? 19.100 -8.597 -33.612 1.00 85.12 87 LEU A N 1
ATOM 676 C CA . LEU A 1 87 ? 17.806 -8.393 -32.970 1.00 85.12 87 LEU A CA 1
ATOM 677 C C . LEU A 1 87 ? 16.893 -9.591 -33.246 1.00 85.12 87 LEU A C 1
ATOM 679 O O . LEU A 1 87 ? 16.808 -10.086 -34.367 1.00 85.12 87 LEU A O 1
ATOM 683 N N . LYS A 1 88 ? 16.202 -10.065 -32.212 1.00 80.00 88 LYS A N 1
ATOM 684 C CA . LYS A 1 88 ? 15.166 -11.088 -32.346 1.00 80.00 88 LYS A CA 1
ATOM 685 C C . LYS A 1 88 ? 13.851 -10.510 -31.869 1.00 80.00 88 LYS A C 1
ATOM 687 O O . LYS A 1 88 ? 13.756 -10.064 -30.731 1.00 80.00 88 LYS A O 1
ATOM 692 N N . ILE A 1 89 ? 12.846 -10.560 -32.731 1.00 77.50 89 ILE A N 1
ATOM 693 C CA . ILE A 1 89 ? 11.478 -10.180 -32.390 1.00 77.50 89 ILE A CA 1
ATOM 694 C C . ILE A 1 89 ? 10.677 -11.474 -32.246 1.00 77.50 89 ILE A C 1
ATOM 696 O O . ILE A 1 89 ? 10.799 -12.385 -33.066 1.00 77.50 89 ILE A O 1
ATOM 700 N N . SER A 1 90 ? 9.903 -11.591 -31.169 1.00 71.81 90 SER A N 1
ATOM 701 C CA . SER A 1 90 ? 9.040 -12.756 -30.968 1.00 71.81 90 SER A CA 1
ATOM 702 C C . SER A 1 90 ? 7.953 -12.795 -32.053 1.00 71.81 90 SER A C 1
ATOM 704 O O . SER A 1 90 ? 7.305 -11.771 -32.269 1.00 71.81 90 SER A O 1
ATOM 706 N N . PRO A 1 91 ? 7.671 -13.951 -32.680 1.00 72.44 91 PRO A N 1
ATOM 707 C CA . PRO A 1 91 ? 6.562 -14.088 -33.627 1.00 72.44 91 PRO A CA 1
ATOM 708 C C . PRO A 1 91 ? 5.208 -13.640 -33.062 1.00 72.44 91 PRO A C 1
ATOM 710 O O . PRO A 1 91 ? 4.415 -13.046 -33.780 1.00 72.44 91 PRO A O 1
ATOM 713 N N . ALA A 1 92 ? 4.971 -13.852 -31.762 1.00 67.38 92 ALA A N 1
ATOM 714 C CA . ALA A 1 92 ? 3.748 -13.408 -31.089 1.00 67.38 92 ALA A CA 1
ATOM 715 C C . ALA A 1 92 ? 3.605 -11.876 -31.061 1.00 67.38 92 ALA A C 1
ATOM 717 O O . ALA A 1 92 ? 2.499 -11.353 -31.075 1.00 67.38 92 ALA A O 1
ATOM 718 N N . ILE A 1 93 ? 4.727 -11.154 -31.033 1.00 69.69 93 ILE A N 1
ATOM 719 C CA . ILE A 1 93 ? 4.739 -9.690 -31.073 1.00 69.69 93 ILE A CA 1
ATOM 720 C C . ILE A 1 93 ? 4.465 -9.211 -32.496 1.00 69.69 93 ILE A C 1
ATOM 722 O O . ILE A 1 93 ? 3.715 -8.262 -32.663 1.00 69.69 93 ILE A O 1
ATOM 726 N N . ILE A 1 94 ? 5.043 -9.865 -33.507 1.00 75.12 94 ILE A N 1
ATOM 727 C CA . ILE A 1 94 ? 4.808 -9.517 -34.916 1.00 75.12 94 ILE A CA 1
ATOM 728 C C . ILE A 1 94 ? 3.321 -9.663 -35.242 1.00 75.12 94 ILE A C 1
ATOM 730 O O . ILE A 1 94 ? 2.706 -8.699 -35.671 1.00 75.12 94 ILE A O 1
ATOM 734 N N . GLN A 1 95 ? 2.728 -10.813 -34.907 1.00 71.62 95 GLN A N 1
ATOM 735 C CA . GLN A 1 95 ? 1.290 -11.049 -35.082 1.00 71.62 95 GLN A CA 1
ATOM 736 C C . GLN A 1 95 ? 0.430 -10.002 -34.364 1.00 71.62 95 GLN A C 1
ATOM 738 O O . GLN A 1 95 ? -0.614 -9.599 -34.863 1.00 71.62 95 GLN A O 1
ATOM 743 N N . MET A 1 96 ? 0.863 -9.557 -33.184 1.00 70.25 96 MET A N 1
ATOM 744 C CA . MET A 1 96 ? 0.166 -8.521 -32.427 1.00 70.25 96 MET A CA 1
ATOM 745 C C . MET A 1 96 ? 0.297 -7.139 -33.079 1.00 70.25 96 MET A C 1
ATOM 747 O O . MET A 1 96 ? -0.683 -6.409 -33.123 1.00 70.25 96 MET A O 1
ATOM 751 N N . LEU A 1 97 ? 1.480 -6.765 -33.573 1.00 72.75 97 LEU A N 1
ATOM 752 C CA . LEU A 1 97 ? 1.680 -5.490 -34.265 1.00 72.75 97 LEU A CA 1
ATOM 753 C C . LEU A 1 97 ? 0.898 -5.440 -35.579 1.00 72.75 97 LEU A C 1
ATOM 755 O O . LEU A 1 97 ? 0.251 -4.435 -35.843 1.00 72.75 97 LEU A O 1
ATOM 759 N N . GLU A 1 98 ? 0.875 -6.542 -36.329 1.00 70.44 98 GLU A N 1
ATOM 760 C CA . GLU A 1 98 ? 0.037 -6.695 -37.523 1.00 70.44 98 GLU A CA 1
ATOM 761 C C . GLU A 1 98 ? -1.456 -6.561 -37.178 1.00 70.44 98 GLU A C 1
ATOM 763 O O . GLU A 1 98 ? -2.199 -5.914 -37.907 1.00 70.44 98 GLU A O 1
ATOM 768 N N . ALA A 1 99 ? -1.905 -7.095 -36.035 1.00 65.69 99 ALA A N 1
ATOM 769 C CA . ALA A 1 99 ? -3.279 -6.903 -35.565 1.00 65.69 99 ALA A CA 1
ATOM 770 C C . ALA A 1 99 ? -3.582 -5.448 -35.153 1.00 65.69 99 ALA A C 1
ATOM 772 O O . ALA A 1 99 ? -4.705 -4.993 -35.342 1.00 65.69 99 ALA A O 1
ATOM 773 N N . CYS A 1 100 ? -2.606 -4.709 -34.611 1.00 60.34 100 CYS A N 1
ATOM 774 C CA . CYS A 1 100 ? -2.759 -3.282 -34.311 1.00 60.34 100 CYS A CA 1
ATOM 775 C C . CYS A 1 100 ? -2.819 -2.417 -35.582 1.00 60.34 100 CYS A C 1
ATOM 777 O O . CYS A 1 100 ? -3.595 -1.468 -35.611 1.00 60.34 100 CYS A O 1
ATOM 779 N N . GLU A 1 101 ? -2.041 -2.741 -36.622 1.00 60.38 101 GLU A N 1
ATOM 780 C CA . GLU A 1 101 ? -2.090 -2.043 -37.921 1.00 60.38 101 GLU A CA 1
ATOM 781 C C . GLU A 1 101 ? -3.473 -2.180 -38.583 1.00 60.38 101 GLU A C 1
ATOM 783 O O . GLU A 1 101 ? -3.996 -1.205 -39.114 1.00 60.38 101 GLU A O 1
ATOM 788 N N . VAL A 1 102 ? -4.118 -3.348 -38.468 1.00 51.62 102 VAL A N 1
ATOM 789 C CA . VAL A 1 102 ? -5.489 -3.572 -38.973 1.00 51.62 102 VAL A CA 1
ATOM 790 C C . VAL A 1 102 ? -6.521 -2.682 -38.261 1.00 51.62 102 VAL A C 1
ATOM 792 O O . VAL A 1 102 ? -7.443 -2.187 -38.901 1.00 51.62 102 VAL A O 1
ATOM 795 N N . ILE A 1 103 ? -6.351 -2.427 -36.958 1.00 47.28 103 ILE A N 1
ATOM 796 C CA . ILE A 1 103 ? -7.245 -1.550 -36.178 1.00 47.28 103 ILE A CA 1
ATOM 797 C C . ILE A 1 103 ? -7.063 -0.073 -36.577 1.00 47.28 103 ILE A C 1
ATOM 799 O O . ILE A 1 103 ? -8.038 0.671 -36.643 1.00 47.28 103 ILE A O 1
ATOM 803 N N . GLU A 1 104 ? -5.831 0.356 -36.880 1.00 52.12 104 GLU A N 1
ATOM 804 C CA . GLU A 1 104 ? -5.548 1.720 -37.359 1.00 52.12 104 GLU A CA 1
ATOM 805 C C . GLU A 1 104 ? -6.097 1.966 -38.789 1.00 52.12 104 GLU A C 1
ATOM 807 O O . GLU A 1 104 ? -6.477 3.094 -39.108 1.00 52.12 104 GLU A O 1
ATOM 812 N N . GLU A 1 105 ? -6.196 0.932 -39.640 1.00 50.47 105 GLU A N 1
ATOM 813 C CA . GLU A 1 105 ? -6.728 1.027 -41.015 1.00 50.47 105 GLU A CA 1
ATOM 814 C C . GLU A 1 105 ? -8.268 0.974 -41.119 1.00 50.47 105 GLU A C 1
ATOM 816 O O . GLU A 1 105 ? -8.830 1.568 -42.043 1.00 50.47 105 GLU A O 1
ATOM 821 N N . GLU A 1 106 ? -8.969 0.308 -40.191 1.00 45.12 106 GLU A N 1
ATOM 822 C CA . GLU A 1 106 ? -10.442 0.179 -40.216 1.00 45.12 106 GLU A CA 1
ATOM 823 C C . GLU A 1 106 ? -11.198 1.391 -39.633 1.00 45.12 106 GLU A C 1
ATOM 825 O O . GLU A 1 106 ? -12.422 1.472 -39.752 1.00 45.12 106 GLU A O 1
ATOM 830 N N . GLY A 1 107 ? -10.476 2.385 -39.106 1.00 48.41 107 GLY A N 1
ATOM 831 C CA . GLY A 1 107 ? -11.036 3.652 -38.642 1.00 48.41 107 GLY A CA 1
ATOM 832 C C . GLY A 1 107 ? -11.791 3.528 -37.320 1.00 48.41 107 GLY A C 1
ATOM 833 O O . GLY A 1 107 ? -13.015 3.627 -37.301 1.00 48.41 107 GLY A O 1
ATOM 834 N N . GLU A 1 108 ? -11.063 3.396 -36.209 1.00 44.16 108 GLU A N 1
ATOM 835 C CA . GLU A 1 108 ? -11.605 3.642 -34.867 1.00 44.16 108 GLU A CA 1
ATOM 836 C C . GLU A 1 108 ? -10.934 4.858 -34.199 1.00 44.16 108 GLU A C 1
ATOM 838 O O . GLU A 1 108 ? -9.729 5.089 -34.291 1.00 44.16 108 GLU A O 1
ATOM 843 N N . ASP A 1 109 ? -11.805 5.659 -33.589 1.00 47.59 109 ASP A N 1
ATOM 844 C CA . ASP A 1 109 ? -11.712 7.025 -33.075 1.00 47.59 109 ASP A CA 1
ATOM 845 C C . ASP A 1 109 ? -10.371 7.534 -32.505 1.00 47.59 109 ASP A C 1
ATOM 847 O O . ASP A 1 109 ? -9.704 6.902 -31.686 1.00 47.59 109 ASP A O 1
ATOM 851 N N . SER A 1 110 ? -10.073 8.803 -32.824 1.00 47.53 110 SER A N 1
ATOM 852 C CA . SER A 1 110 ? -9.076 9.678 -32.172 1.00 47.53 110 SER A CA 1
ATOM 853 C C . SER A 1 110 ? -9.074 9.579 -30.635 1.00 47.53 110 SER A C 1
ATOM 855 O O . SER A 1 110 ? -8.035 9.785 -30.009 1.00 47.53 110 SER A O 1
ATOM 857 N N . GLU A 1 111 ? -10.210 9.225 -30.028 1.00 44.78 111 GLU A N 1
ATOM 858 C CA . GLU A 1 111 ? -10.368 9.009 -28.587 1.00 44.78 111 GLU A CA 1
ATOM 859 C C . GLU A 1 111 ? -9.555 7.815 -28.051 1.00 44.78 111 GLU A C 1
ATOM 861 O O . GLU A 1 111 ? -9.074 7.874 -26.922 1.00 44.78 111 GLU A O 1
ATOM 866 N N . VAL A 1 112 ? -9.325 6.752 -28.835 1.00 45.06 112 VAL A N 1
ATOM 867 C CA . VAL A 1 112 ? -8.507 5.597 -28.408 1.00 45.06 112 VAL A CA 1
ATOM 868 C C . VAL A 1 112 ? -7.029 5.984 -28.337 1.00 45.06 112 VAL A C 1
ATOM 870 O O . VAL A 1 112 ? -6.349 5.650 -27.367 1.00 45.06 112 VAL A O 1
ATOM 873 N N . LEU A 1 113 ? -6.538 6.748 -29.318 1.00 46.50 113 LEU A N 1
ATOM 874 C CA . LEU A 1 113 ? -5.168 7.273 -29.344 1.00 46.50 113 LEU A CA 1
ATOM 875 C C . LEU A 1 113 ? -4.938 8.372 -28.284 1.00 46.50 113 LEU A C 1
ATOM 877 O O . LEU A 1 113 ? -3.865 8.416 -27.678 1.00 46.50 113 LEU A O 1
ATOM 881 N N . GLU A 1 114 ? -5.934 9.220 -28.003 1.00 45.97 114 GLU A N 1
ATOM 882 C CA . GLU A 1 114 ? -5.889 10.181 -26.888 1.00 45.97 114 GLU A CA 1
ATOM 883 C C . GLU A 1 114 ? -5.913 9.474 -25.526 1.00 45.97 114 GLU A C 1
ATOM 885 O O . GLU A 1 114 ? -5.068 9.762 -24.677 1.00 45.97 114 GLU A O 1
ATOM 890 N N . ALA A 1 115 ? -6.765 8.460 -25.344 1.00 44.06 115 ALA A N 1
ATOM 891 C CA . ALA A 1 115 ? -6.753 7.612 -24.153 1.00 44.06 115 ALA A CA 1
ATOM 892 C C . ALA A 1 115 ? -5.418 6.854 -23.996 1.00 44.06 115 ALA A C 1
ATOM 894 O O . ALA A 1 115 ? -4.940 6.647 -22.876 1.00 44.06 115 ALA A O 1
ATOM 895 N N . MET A 1 116 ? -4.766 6.472 -25.104 1.00 49.44 116 MET A N 1
ATOM 896 C CA . MET A 1 116 ? -3.413 5.900 -25.104 1.00 49.44 116 MET A CA 1
ATOM 897 C C . MET A 1 116 ? -2.358 6.915 -24.647 1.00 49.44 116 MET A C 1
ATOM 899 O O . MET A 1 116 ? -1.477 6.549 -23.870 1.00 49.44 116 MET A O 1
ATOM 903 N N . ALA A 1 117 ? -2.435 8.176 -25.078 1.00 46.56 117 ALA A N 1
ATOM 904 C CA . ALA A 1 117 ? -1.519 9.231 -24.642 1.00 46.56 117 ALA A CA 1
ATOM 905 C C . ALA A 1 117 ? -1.717 9.607 -23.158 1.00 46.56 117 ALA A C 1
ATOM 907 O O . ALA A 1 117 ? -0.733 9.804 -22.432 1.00 46.56 117 ALA A O 1
ATOM 908 N N . GLU A 1 118 ? -2.969 9.641 -22.687 1.00 49.28 118 GLU A N 1
ATOM 909 C CA . GLU A 1 118 ? -3.320 9.889 -21.284 1.00 49.28 118 GLU A CA 1
ATOM 910 C C . GLU A 1 118 ? -2.854 8.754 -20.356 1.00 49.28 118 GLU A C 1
ATOM 912 O O . GLU A 1 118 ? -2.283 9.019 -19.296 1.00 49.28 118 GLU A O 1
ATOM 917 N N . ALA A 1 119 ? -3.001 7.486 -20.767 1.00 48.75 119 ALA A N 1
ATOM 918 C CA . ALA A 1 119 ? -2.701 6.313 -19.935 1.00 48.75 119 ALA A CA 1
ATOM 919 C C . ALA A 1 119 ? -1.216 6.130 -19.554 1.00 48.75 119 ALA A C 1
ATOM 921 O O . ALA A 1 119 ? -0.907 5.323 -18.663 1.00 48.75 119 ALA A O 1
ATOM 922 N N . TRP A 1 120 ? -0.299 6.836 -20.224 1.00 53.91 120 TRP A N 1
ATOM 923 C CA . TRP A 1 120 ? 1.150 6.712 -20.027 1.00 53.91 120 TRP A CA 1
ATOM 924 C C . TRP A 1 120 ? 1.847 7.998 -19.562 1.00 53.91 120 TRP A C 1
ATOM 926 O O . TRP A 1 120 ? 3.071 7.961 -19.363 1.00 53.91 120 TRP A O 1
ATOM 936 N N . HIS A 1 121 ? 1.103 9.100 -19.382 1.00 55.31 121 HIS A N 1
ATOM 937 C CA . HIS A 1 121 ? 1.650 10.443 -19.137 1.00 55.31 121 HIS A CA 1
ATOM 938 C C . HIS A 1 121 ? 2.750 10.805 -20.149 1.00 55.31 121 HIS A C 1
ATOM 940 O O . HIS A 1 121 ? 3.856 11.221 -19.794 1.00 55.31 121 HIS A O 1
ATOM 946 N N . THR A 1 122 ? 2.489 10.542 -21.428 1.00 59.91 122 THR A N 1
ATOM 947 C CA . THR A 1 122 ? 3.496 10.622 -22.492 1.00 59.91 122 THR A CA 1
ATOM 948 C C . THR A 1 122 ? 3.395 11.914 -23.285 1.00 59.91 122 THR A C 1
ATOM 950 O O . THR A 1 122 ? 2.309 12.441 -23.497 1.00 59.91 122 THR A O 1
ATOM 953 N N . SER A 1 123 ? 4.541 12.434 -23.734 1.00 64.81 123 SER A N 1
ATOM 954 C CA . SER A 1 123 ? 4.573 13.597 -24.624 1.00 64.81 123 SER A CA 1
ATOM 955 C C . SER A 1 123 ? 4.091 13.217 -26.032 1.00 64.81 123 SER A C 1
ATOM 957 O O . SER A 1 123 ? 4.157 12.046 -26.414 1.00 64.81 123 SER A O 1
ATOM 959 N N . SER A 1 124 ? 3.678 14.202 -26.832 1.00 67.62 124 SER A N 1
ATOM 960 C CA . SER A 1 124 ? 3.382 13.999 -28.259 1.00 67.62 124 SER A CA 1
ATOM 961 C C . SER A 1 124 ? 4.566 13.388 -29.023 1.00 67.62 124 SER A C 1
ATOM 963 O O . SER A 1 124 ? 4.369 12.543 -29.893 1.00 67.62 124 SER A O 1
ATOM 965 N N . ASP A 1 125 ? 5.799 13.733 -28.640 1.00 73.50 125 ASP A N 1
ATOM 966 C CA . ASP A 1 125 ? 7.028 13.140 -29.182 1.00 73.50 125 ASP A CA 1
ATOM 967 C C . ASP A 1 125 ? 7.144 11.643 -28.855 1.00 73.50 125 ASP A C 1
ATOM 969 O O . ASP A 1 125 ? 7.509 10.845 -29.716 1.00 73.50 125 ASP A O 1
ATOM 973 N N . HIS A 1 126 ? 6.767 11.224 -27.643 1.00 75.75 126 HIS A N 1
ATOM 974 C CA . HIS A 1 126 ? 6.769 9.806 -27.287 1.00 75.75 126 HIS A CA 1
ATOM 975 C C . HIS A 1 126 ? 5.777 8.991 -28.112 1.00 75.75 126 HIS A C 1
ATOM 977 O O . HIS A 1 126 ? 6.125 7.904 -28.567 1.00 75.75 126 HIS A O 1
ATOM 983 N N . VAL A 1 127 ? 4.572 9.518 -28.332 1.00 73.44 127 VAL A N 1
ATOM 984 C CA . VAL A 1 127 ? 3.553 8.851 -29.152 1.00 73.44 127 VAL A CA 1
ATOM 985 C C . VAL A 1 127 ? 4.042 8.695 -30.596 1.00 73.44 127 VAL A C 1
ATOM 987 O O . VAL A 1 127 ? 3.983 7.594 -31.142 1.00 73.44 127 VAL A O 1
ATOM 990 N N . ALA A 1 128 ? 4.608 9.756 -31.184 1.00 77.19 128 ALA A N 1
ATOM 991 C CA . ALA A 1 128 ? 5.173 9.714 -32.533 1.00 77.19 128 ALA A CA 1
ATOM 992 C C . ALA A 1 128 ? 6.324 8.698 -32.648 1.00 77.19 128 ALA A C 1
ATOM 994 O O . ALA A 1 128 ? 6.338 7.857 -33.546 1.00 77.19 128 ALA A O 1
ATOM 995 N N . LYS A 1 129 ? 7.258 8.710 -31.691 1.00 83.38 129 LYS A N 1
ATOM 996 C CA . LYS A 1 129 ? 8.405 7.791 -31.664 1.00 83.38 129 LYS A CA 1
ATOM 997 C C . LYS A 1 129 ? 7.995 6.338 -31.442 1.00 83.38 129 LYS A C 1
ATOM 999 O O . LYS A 1 129 ? 8.598 5.447 -32.033 1.00 83.38 129 LYS A O 1
ATOM 1004 N N . ALA A 1 130 ? 6.958 6.094 -30.645 1.00 82.56 130 ALA A N 1
ATOM 1005 C CA . ALA A 1 130 ? 6.379 4.767 -30.480 1.00 82.56 130 ALA A CA 1
ATOM 1006 C C . ALA A 1 130 ? 5.746 4.254 -31.786 1.00 82.56 130 ALA A C 1
ATOM 1008 O O . ALA A 1 130 ? 5.935 3.088 -32.125 1.00 82.56 130 ALA A O 1
ATOM 1009 N N . ALA A 1 131 ? 5.054 5.112 -32.545 1.00 80.62 131 ALA A N 1
ATOM 1010 C CA . ALA A 1 131 ? 4.517 4.755 -33.861 1.00 80.62 131 ALA A CA 1
ATOM 1011 C C . ALA A 1 131 ? 5.636 4.444 -34.874 1.00 80.62 131 ALA A C 1
ATOM 1013 O O . ALA A 1 131 ? 5.610 3.393 -35.515 1.00 80.62 131 ALA A O 1
ATOM 1014 N N . GLU A 1 132 ? 6.676 5.286 -34.945 1.00 85.06 132 GLU A N 1
ATOM 1015 C CA . GLU A 1 132 ? 7.878 5.015 -35.754 1.00 85.06 132 GLU A CA 1
ATOM 1016 C C . GLU A 1 132 ? 8.550 3.690 -35.350 1.00 85.06 132 GLU A C 1
ATOM 1018 O O . GLU A 1 132 ? 8.981 2.914 -36.206 1.00 85.06 132 GLU A O 1
ATOM 1023 N N . ALA A 1 133 ? 8.622 3.402 -34.046 1.00 87.94 133 ALA A N 1
ATOM 1024 C CA . ALA A 1 133 ? 9.171 2.154 -33.534 1.00 87.94 133 ALA A CA 1
ATOM 1025 C C . ALA A 1 133 ? 8.337 0.936 -33.959 1.00 87.94 133 ALA A C 1
ATOM 1027 O O . ALA A 1 133 ? 8.929 -0.075 -34.333 1.00 87.94 133 ALA A O 1
ATOM 1028 N N . ARG A 1 134 ? 6.996 1.016 -33.946 1.00 87.31 134 ARG A N 1
ATOM 1029 C CA . ARG A 1 134 ? 6.120 -0.072 -34.424 1.00 87.31 134 ARG A CA 1
ATOM 1030 C C . ARG A 1 134 ? 6.371 -0.384 -35.897 1.00 87.31 134 ARG A C 1
ATOM 1032 O O . ARG A 1 134 ? 6.725 -1.521 -36.204 1.00 87.31 134 ARG A O 1
ATOM 1039 N N . ALA A 1 135 ? 6.293 0.627 -36.764 1.00 84.75 135 ALA A N 1
ATOM 1040 C CA . ALA A 1 135 ? 6.529 0.470 -38.201 1.00 84.75 135 ALA A CA 1
ATOM 1041 C C . ALA A 1 135 ? 7.912 -0.143 -38.478 1.00 84.75 135 ALA A C 1
ATOM 1043 O O . ALA A 1 135 ? 8.059 -1.095 -39.243 1.00 84.75 135 ALA A O 1
ATOM 1044 N N . TRP A 1 136 ? 8.933 0.335 -37.765 1.00 88.88 136 TRP A N 1
ATOM 1045 C CA . TRP A 1 136 ? 10.281 -0.197 -37.895 1.00 88.88 136 TRP A CA 1
ATOM 1046 C C . TRP A 1 136 ? 10.407 -1.663 -37.444 1.00 88.88 136 TRP A C 1
ATOM 1048 O O . TRP A 1 136 ? 11.115 -2.449 -38.078 1.00 88.88 136 TRP A O 1
ATOM 1058 N N . VAL A 1 137 ? 9.737 -2.060 -36.358 1.00 87.88 137 VAL A N 1
ATOM 1059 C CA . VAL A 1 137 ? 9.718 -3.460 -35.899 1.00 87.88 137 VAL A CA 1
ATOM 1060 C C . VAL A 1 137 ? 9.038 -4.361 -36.937 1.00 87.88 137 VAL A C 1
ATOM 1062 O O . VAL A 1 137 ? 9.554 -5.451 -37.210 1.00 87.88 137 VAL A O 1
ATOM 1065 N N . CYS A 1 138 ? 7.949 -3.902 -37.563 1.00 84.94 138 CYS A N 1
ATOM 1066 C CA . CYS A 1 138 ? 7.296 -4.598 -38.674 1.00 84.94 138 CYS A CA 1
ATOM 1067 C C . CYS A 1 138 ? 8.245 -4.765 -39.870 1.00 84.94 138 CYS A C 1
ATOM 1069 O O . CYS A 1 138 ? 8.397 -5.880 -40.373 1.00 84.94 138 CYS A O 1
ATOM 1071 N N . ASP A 1 139 ? 8.974 -3.720 -40.265 1.00 87.06 139 ASP A N 1
ATOM 1072 C CA . ASP A 1 139 ? 9.968 -3.806 -41.342 1.00 87.06 139 ASP A CA 1
ATOM 1073 C C . ASP A 1 139 ? 11.064 -4.832 -41.036 1.00 87.06 139 ASP A C 1
ATOM 1075 O O . ASP A 1 139 ? 11.378 -5.682 -41.872 1.00 87.06 139 ASP A O 1
ATOM 1079 N N . VAL A 1 140 ? 11.629 -4.799 -39.822 1.00 87.44 140 VAL A N 1
ATOM 1080 C CA . VAL A 1 140 ? 12.675 -5.745 -39.398 1.00 87.44 140 VAL A CA 1
ATOM 1081 C C . VAL A 1 140 ? 12.181 -7.188 -39.444 1.00 87.44 140 VAL A C 1
ATOM 1083 O O . VAL A 1 140 ? 12.952 -8.079 -39.802 1.00 87.44 140 VAL A O 1
ATOM 1086 N N . SER A 1 141 ? 10.907 -7.434 -39.129 1.00 83.94 141 SER A N 1
ATOM 1087 C CA . SER A 1 141 ? 10.327 -8.781 -39.176 1.00 83.94 141 SER A CA 1
ATOM 1088 C C . SER A 1 141 ? 10.321 -9.402 -40.579 1.00 83.94 141 SER A C 1
ATOM 1090 O O . SER A 1 141 ? 10.332 -10.626 -40.708 1.00 83.94 141 SER A O 1
ATOM 1092 N N . ARG A 1 142 ? 10.361 -8.562 -41.623 1.00 86.00 142 ARG A N 1
ATOM 1093 C CA . ARG A 1 142 ? 10.348 -8.953 -43.041 1.00 86.00 142 ARG A CA 1
ATOM 1094 C C . ARG A 1 142 ? 11.750 -8.981 -43.664 1.00 86.00 142 ARG A C 1
ATOM 1096 O O . ARG A 1 142 ? 11.892 -9.331 -44.834 1.00 86.00 142 ARG A O 1
ATOM 1103 N N . MET A 1 143 ? 12.789 -8.605 -42.912 1.00 88.06 143 MET A N 1
ATOM 1104 C CA . MET A 1 143 ? 14.168 -8.568 -43.404 1.00 88.06 143 MET A CA 1
ATOM 1105 C C . MET A 1 143 ? 14.786 -9.964 -43.518 1.00 88.06 143 MET A C 1
ATOM 1107 O O . MET A 1 143 ? 14.537 -10.858 -42.710 1.00 88.06 143 MET A O 1
ATOM 1111 N N . GLU A 1 144 ? 15.685 -10.123 -44.492 1.00 86.50 144 GLU A N 1
ATOM 1112 C CA . GLU A 1 144 ? 16.551 -11.300 -44.571 1.00 86.50 144 GLU A CA 1
ATOM 1113 C C . GLU A 1 144 ? 17.478 -11.374 -43.337 1.00 86.50 144 GLU A C 1
ATOM 1115 O O . GLU A 1 144 ? 17.891 -10.330 -42.817 1.00 86.50 144 GLU A O 1
ATOM 1120 N N . PRO A 1 145 ? 17.836 -12.579 -42.844 1.00 82.50 145 PRO A N 1
ATOM 1121 C CA . PRO A 1 145 ? 18.577 -12.744 -41.587 1.00 82.50 145 PRO A CA 1
ATOM 1122 C C . PRO A 1 145 ? 19.896 -11.960 -41.484 1.00 82.50 145 PRO A C 1
ATOM 1124 O O . PRO A 1 145 ? 20.291 -11.548 -40.395 1.00 82.50 145 PRO A O 1
ATOM 1127 N N . ASP A 1 146 ? 20.583 -11.745 -42.602 1.00 83.88 146 ASP A N 1
ATOM 1128 C CA . ASP A 1 146 ? 21.833 -10.990 -42.732 1.00 83.88 146 ASP A CA 1
ATOM 1129 C C . ASP A 1 146 ? 21.633 -9.463 -42.744 1.00 83.88 146 ASP A C 1
ATOM 1131 O O . ASP A 1 146 ? 22.580 -8.714 -42.485 1.00 83.88 146 ASP A O 1
ATOM 1135 N N . LYS A 1 147 ? 20.398 -8.997 -42.954 1.00 85.69 147 LYS A N 1
ATOM 1136 C CA . LYS A 1 147 ? 19.994 -7.582 -42.905 1.00 85.69 147 LYS A CA 1
ATOM 1137 C C . LYS A 1 147 ? 19.390 -7.173 -41.562 1.00 85.69 147 LYS A C 1
ATOM 1139 O O . LYS A 1 147 ? 19.280 -5.981 -41.284 1.00 85.69 147 LYS A O 1
ATOM 1144 N N . VAL A 1 148 ? 19.053 -8.140 -40.704 1.00 86.75 148 VAL A N 1
ATOM 1145 C CA . VAL A 1 148 ? 18.527 -7.873 -39.358 1.00 86.75 148 VAL A CA 1
ATOM 1146 C C . VAL A 1 148 ? 19.549 -7.066 -38.533 1.00 86.75 148 VAL A C 1
ATOM 1148 O O . VAL A 1 148 ? 20.715 -7.473 -38.471 1.00 86.75 148 VAL A O 1
ATOM 1151 N N . PRO A 1 149 ? 19.133 -5.966 -37.871 1.00 88.56 149 PRO A N 1
ATOM 1152 C CA . PRO A 1 149 ? 20.009 -5.084 -37.101 1.00 88.56 149 PRO A CA 1
ATOM 1153 C C . PRO A 1 149 ? 20.866 -5.807 -36.059 1.00 88.56 149 PRO A C 1
ATOM 1155 O O . PRO A 1 149 ? 20.403 -6.727 -35.379 1.00 88.56 149 PRO A O 1
ATOM 1158 N N . ILE A 1 150 ? 22.105 -5.340 -35.896 1.00 87.50 150 ILE A N 1
ATOM 1159 C CA . ILE A 1 150 ? 23.003 -5.777 -34.823 1.00 87.50 150 ILE A CA 1
ATOM 1160 C C . ILE A 1 150 ? 22.657 -5.004 -33.546 1.00 87.50 150 ILE A C 1
ATOM 1162 O O . ILE A 1 150 ? 22.438 -3.796 -33.574 1.00 87.50 150 ILE A O 1
ATOM 1166 N N . VAL A 1 151 ? 22.608 -5.713 -32.423 1.00 88.06 151 VAL A N 1
ATOM 1167 C CA . VAL A 1 151 ? 22.345 -5.158 -31.094 1.00 88.06 151 VAL A CA 1
ATOM 1168 C C . VAL A 1 151 ? 23.619 -4.509 -30.555 1.00 88.06 151 VAL A C 1
ATOM 1170 O O . VAL A 1 151 ? 24.622 -5.197 -30.339 1.00 88.06 151 VAL A O 1
ATOM 1173 N N . ALA A 1 152 ? 23.578 -3.205 -30.269 1.00 87.44 152 ALA A N 1
ATOM 1174 C CA . ALA A 1 152 ? 24.661 -2.523 -29.571 1.00 87.44 152 ALA A CA 1
ATOM 1175 C C . ALA A 1 152 ? 24.794 -3.054 -28.139 1.00 87.44 152 ALA A C 1
ATOM 1177 O O . ALA A 1 152 ? 23.905 -2.911 -27.288 1.00 87.44 152 ALA A O 1
ATOM 1178 N N . LEU A 1 153 ? 25.941 -3.674 -27.859 1.00 83.56 153 LEU A N 1
ATOM 1179 C CA . LEU A 1 153 ? 26.207 -4.285 -26.562 1.00 83.56 153 LEU A CA 1
ATOM 1180 C C . LEU A 1 153 ? 26.216 -3.260 -25.422 1.00 83.56 153 LEU A C 1
ATOM 1182 O O . LEU A 1 153 ? 25.749 -3.573 -24.328 1.00 83.56 153 LEU A O 1
ATOM 1186 N N . SER A 1 154 ? 26.747 -2.060 -25.659 1.00 85.31 154 SER A N 1
ATOM 1187 C CA . SER A 1 154 ? 26.798 -0.985 -24.661 1.00 85.31 154 SER A CA 1
ATOM 1188 C C . SER A 1 154 ? 25.399 -0.658 -24.133 1.00 85.31 154 SER A C 1
ATOM 1190 O O . SER A 1 154 ? 25.173 -0.700 -22.925 1.00 85.31 154 SER A O 1
ATOM 1192 N N . HIS A 1 155 ? 24.435 -0.431 -25.027 1.00 88.81 155 HIS A N 1
ATOM 1193 C CA . HIS A 1 155 ? 23.044 -0.127 -24.677 1.00 88.81 155 HIS A CA 1
ATOM 1194 C C . HIS A 1 155 ? 22.341 -1.316 -24.016 1.00 88.81 155 HIS A C 1
ATOM 1196 O O . HIS A 1 155 ? 21.640 -1.155 -23.016 1.00 88.81 155 HIS A O 1
ATOM 1202 N N . TRP A 1 156 ? 22.604 -2.530 -24.505 1.00 89.44 156 TRP A N 1
ATOM 1203 C CA . TRP A 1 156 ? 22.072 -3.758 -23.915 1.00 89.44 156 TRP A CA 1
ATOM 1204 C C . TRP A 1 156 ? 22.527 -3.951 -22.460 1.00 89.44 156 TRP A C 1
ATOM 1206 O O . TRP A 1 156 ? 21.722 -4.249 -21.575 1.00 89.44 156 TRP A O 1
ATOM 1216 N N . VAL A 1 157 ? 23.827 -3.765 -22.198 1.00 85.94 157 VAL A N 1
ATOM 1217 C CA . VAL A 1 157 ? 24.409 -3.871 -20.851 1.00 85.94 157 VAL A CA 1
ATOM 1218 C C . VAL A 1 157 ? 23.874 -2.768 -19.948 1.00 85.94 157 VAL A C 1
ATOM 1220 O O . VAL A 1 157 ? 23.541 -3.064 -18.806 1.00 85.94 157 VAL A O 1
ATOM 1223 N N . ARG A 1 158 ? 23.724 -1.536 -20.450 1.00 87.44 158 ARG A N 1
ATOM 1224 C CA . ARG A 1 158 ? 23.124 -0.425 -19.692 1.00 87.44 158 ARG A CA 1
ATOM 1225 C C . ARG A 1 158 ? 21.696 -0.742 -19.248 1.00 87.44 158 ARG A C 1
ATOM 1227 O O . ARG A 1 158 ? 21.386 -0.562 -18.076 1.00 87.44 158 ARG A O 1
ATOM 1234 N N . TYR A 1 159 ? 20.854 -1.282 -20.132 1.00 89.69 159 TYR A N 1
ATOM 1235 C CA . TYR A 1 159 ? 19.507 -1.722 -19.751 1.00 89.69 159 TYR A CA 1
ATOM 1236 C C . TYR A 1 159 ? 19.542 -2.812 -18.674 1.00 89.69 159 TYR A C 1
ATOM 1238 O O . TYR A 1 159 ? 18.798 -2.751 -17.698 1.00 89.69 159 TYR A O 1
ATOM 1246 N N . ARG A 1 160 ? 20.413 -3.817 -18.823 1.00 86.88 160 ARG A N 1
ATOM 1247 C CA . ARG A 1 160 ? 20.534 -4.892 -17.829 1.00 86.88 160 ARG A CA 1
ATOM 1248 C C . ARG A 1 160 ? 21.027 -4.401 -16.477 1.00 86.88 160 ARG A C 1
ATOM 1250 O O . ARG A 1 160 ? 20.452 -4.799 -15.474 1.00 86.88 160 ARG A O 1
ATOM 1257 N N . ASP A 1 161 ? 22.047 -3.551 -16.460 1.00 83.88 161 ASP A N 1
ATOM 1258 C CA . ASP A 1 161 ? 22.571 -2.946 -15.236 1.00 83.88 161 ASP A CA 1
ATOM 1259 C C . ASP A 1 161 ? 21.508 -2.072 -14.559 1.00 83.88 161 ASP A C 1
ATOM 1261 O O . ASP A 1 161 ? 21.335 -2.159 -13.348 1.00 83.88 161 ASP A O 1
ATOM 1265 N N . PHE A 1 162 ? 20.725 -1.314 -15.336 1.00 87.25 162 PHE A N 1
ATOM 1266 C CA . PHE A 1 162 ? 19.578 -0.566 -14.823 1.00 87.25 162 PHE A CA 1
ATOM 1267 C C . PHE A 1 162 ? 18.551 -1.484 -14.155 1.00 87.25 162 PHE A C 1
ATOM 1269 O O . PHE A 1 162 ? 18.186 -1.259 -13.006 1.00 87.25 162 PHE A O 1
ATOM 1276 N N . VAL A 1 163 ? 18.113 -2.544 -14.840 1.00 84.56 163 VAL A N 1
ATOM 1277 C CA . VAL A 1 163 ? 17.145 -3.496 -14.277 1.00 84.56 163 VAL A CA 1
ATOM 1278 C C . VAL A 1 163 ? 17.696 -4.140 -13.011 1.00 84.56 163 VAL A C 1
ATOM 1280 O O . VAL A 1 163 ? 17.019 -4.137 -11.994 1.00 84.56 163 VAL A O 1
ATOM 1283 N N . ASP A 1 164 ? 18.937 -4.626 -13.039 1.00 77.75 164 ASP A N 1
ATOM 1284 C CA . ASP A 1 164 ? 19.541 -5.317 -11.898 1.00 77.75 164 ASP A CA 1
ATOM 1285 C C . ASP A 1 164 ? 19.716 -4.393 -10.667 1.00 77.75 164 ASP A C 1
ATOM 1287 O O . ASP A 1 164 ? 19.773 -4.889 -9.539 1.00 77.75 164 ASP A O 1
ATOM 1291 N N . ARG A 1 165 ? 19.796 -3.065 -10.859 1.00 73.88 165 ARG A N 1
ATOM 1292 C CA . ARG A 1 165 ? 19.946 -2.069 -9.779 1.00 73.88 165 ARG A CA 1
ATOM 1293 C C . ARG A 1 165 ? 18.632 -1.458 -9.302 1.00 73.88 165 ARG A C 1
ATOM 1295 O O . ARG A 1 165 ? 18.463 -1.281 -8.097 1.00 73.88 165 ARG A O 1
ATOM 1302 N N . SER A 1 166 ? 17.751 -1.098 -10.228 1.00 74.56 166 SER A N 1
ATOM 1303 C CA . SER A 1 166 ? 16.550 -0.296 -9.963 1.00 74.56 166 SER A CA 1
ATOM 1304 C C . SER A 1 166 ? 15.284 -1.141 -9.856 1.00 74.56 166 SER A C 1
ATOM 1306 O O . SER A 1 166 ? 14.374 -0.821 -9.096 1.00 74.56 166 SER A O 1
ATOM 1308 N N . ILE A 1 167 ? 15.224 -2.255 -10.585 1.00 77.31 167 ILE A N 1
ATOM 1309 C CA . ILE A 1 167 ? 14.042 -3.108 -10.661 1.00 77.31 167 ILE A CA 1
ATOM 1310 C C . ILE A 1 167 ? 14.327 -4.391 -9.885 1.00 77.31 167 ILE A C 1
ATOM 1312 O O . ILE A 1 167 ? 14.898 -5.349 -10.404 1.00 77.31 167 ILE A O 1
ATOM 1316 N N . VAL A 1 168 ? 13.934 -4.426 -8.612 1.00 57.44 168 VAL A N 1
ATOM 1317 C CA . VAL A 1 168 ? 14.094 -5.643 -7.805 1.00 57.44 168 VAL A CA 1
ATOM 1318 C C . VAL A 1 168 ? 12.848 -6.508 -7.910 1.00 57.44 168 VAL A C 1
ATOM 1320 O O . VAL A 1 168 ? 11.731 -6.052 -7.704 1.00 57.44 168 VAL A O 1
ATOM 1323 N N . GLY A 1 169 ? 13.069 -7.776 -8.220 1.00 55.97 169 GLY A N 1
ATOM 1324 C CA . GLY A 1 169 ? 12.011 -8.723 -8.523 1.00 55.97 169 GLY A CA 1
ATOM 1325 C C . GLY A 1 169 ? 12.517 -9.713 -9.563 1.00 55.97 169 GLY A C 1
ATOM 1326 O O . GLY A 1 169 ? 13.507 -9.452 -10.248 1.00 55.97 169 GLY A O 1
ATOM 1327 N N . ARG A 1 170 ? 11.922 -10.901 -9.637 1.00 54.38 170 ARG A N 1
ATOM 1328 C CA . ARG A 1 170 ? 12.246 -11.881 -10.695 1.00 54.38 170 ARG A CA 1
ATOM 1329 C C . ARG A 1 170 ? 11.089 -12.066 -11.676 1.00 54.38 170 ARG A C 1
ATOM 1331 O O . ARG A 1 170 ? 11.137 -13.010 -12.460 1.00 54.38 170 ARG A O 1
ATOM 1338 N N . THR A 1 171 ? 10.056 -11.227 -11.613 1.00 66.69 171 THR A N 1
ATOM 1339 C CA . THR A 1 171 ? 8.938 -11.290 -12.556 1.00 66.69 171 THR A CA 1
ATOM 1340 C C . THR A 1 171 ? 9.254 -10.545 -13.843 1.00 66.69 171 THR A C 1
ATOM 1342 O O . THR A 1 171 ? 10.110 -9.662 -13.905 1.00 66.69 171 THR A O 1
ATOM 1345 N N . ASP A 1 172 ? 8.497 -10.884 -14.880 1.00 77.81 172 ASP A N 1
ATOM 1346 C CA . ASP A 1 172 ? 8.578 -10.222 -16.173 1.00 77.81 172 ASP A CA 1
ATOM 1347 C C . ASP A 1 172 ? 7.736 -8.928 -16.230 1.00 77.81 172 ASP A C 1
ATOM 1349 O O . ASP A 1 172 ? 7.639 -8.324 -17.293 1.00 77.81 172 ASP A O 1
ATOM 1353 N N . LEU A 1 173 ? 7.145 -8.454 -15.118 1.00 81.56 173 LEU A N 1
ATOM 1354 C CA . LEU A 1 173 ? 6.210 -7.313 -15.112 1.00 81.56 173 LEU A CA 1
ATOM 1355 C C . LEU A 1 173 ? 6.846 -6.018 -15.624 1.00 81.56 173 LEU A C 1
ATOM 1357 O O . LEU A 1 173 ? 6.285 -5.363 -16.503 1.00 81.56 173 LEU A O 1
ATOM 1361 N N . TRP A 1 174 ? 8.043 -5.679 -15.138 1.00 85.50 174 TRP A N 1
ATOM 1362 C CA . TRP A 1 174 ? 8.796 -4.534 -15.655 1.00 85.50 174 TRP A CA 1
ATOM 1363 C C . TRP A 1 174 ? 9.135 -4.705 -17.135 1.00 85.50 174 TRP A C 1
ATOM 1365 O O . TRP A 1 174 ? 9.053 -3.757 -17.907 1.00 85.50 174 TRP A O 1
ATOM 1375 N N . HIS A 1 175 ? 9.522 -5.913 -17.544 1.00 87.12 175 HIS A N 1
ATOM 1376 C CA . HIS A 1 175 ? 9.893 -6.187 -18.927 1.00 87.12 175 HIS A CA 1
ATOM 1377 C C . HIS A 1 175 ? 8.693 -6.024 -19.859 1.00 87.12 175 HIS A C 1
ATOM 1379 O O . HIS A 1 175 ? 8.804 -5.347 -20.876 1.00 87.12 175 HIS A O 1
ATOM 1385 N N . VAL A 1 176 ? 7.533 -6.549 -19.468 1.00 84.62 176 VAL A N 1
ATOM 1386 C CA . VAL A 1 176 ? 6.261 -6.357 -20.166 1.00 84.62 176 VAL A CA 1
ATOM 1387 C C . VAL A 1 176 ? 5.879 -4.875 -20.202 1.00 84.62 176 VAL A C 1
ATOM 1389 O O . VAL A 1 176 ? 5.532 -4.366 -21.265 1.00 84.62 176 VAL A O 1
ATOM 1392 N N . PHE A 1 177 ? 5.994 -4.156 -19.083 1.00 85.62 177 PHE A N 1
ATOM 1393 C CA . PHE A 1 177 ? 5.724 -2.718 -19.016 1.00 85.62 177 PHE A CA 1
ATOM 1394 C C . PHE A 1 177 ? 6.633 -1.912 -19.950 1.00 85.62 177 PHE A C 1
ATOM 1396 O O . PHE A 1 177 ? 6.145 -1.134 -20.767 1.00 85.62 177 PHE A O 1
ATOM 1403 N N . ALA A 1 178 ? 7.948 -2.116 -19.855 1.00 87.75 178 ALA A N 1
ATOM 1404 C CA . ALA A 1 178 ? 8.938 -1.424 -20.669 1.00 87.75 178 ALA A CA 1
ATOM 1405 C C . ALA A 1 178 ? 8.697 -1.704 -22.153 1.00 87.75 178 ALA A C 1
ATOM 1407 O O . ALA A 1 178 ? 8.754 -0.789 -22.966 1.00 87.75 178 ALA A O 1
ATOM 1408 N N . TYR A 1 179 ? 8.359 -2.947 -22.496 1.00 87.31 179 TYR A N 1
ATOM 1409 C CA . TYR A 1 179 ? 8.027 -3.333 -23.859 1.00 87.31 179 TYR A CA 1
ATOM 1410 C C . TYR A 1 179 ? 6.781 -2.613 -24.388 1.00 87.31 179 TYR A C 1
ATOM 1412 O O . TYR A 1 179 ? 6.827 -2.029 -25.469 1.00 87.31 179 TYR A O 1
ATOM 1420 N N . ARG A 1 180 ? 5.688 -2.585 -23.608 1.00 82.75 180 ARG A N 1
ATOM 1421 C CA . ARG A 1 180 ? 4.475 -1.827 -23.965 1.00 82.75 180 ARG A CA 1
ATOM 1422 C C . ARG A 1 180 ? 4.784 -0.355 -24.170 1.00 82.75 180 ARG A C 1
ATOM 1424 O O . ARG A 1 180 ? 4.361 0.214 -25.166 1.00 82.75 180 ARG A O 1
ATOM 1431 N N . ARG A 1 181 ? 5.560 0.238 -23.262 1.00 84.69 181 ARG A N 1
ATOM 1432 C CA . ARG A 1 181 ? 5.946 1.647 -23.334 1.00 84.69 181 ARG A CA 1
ATOM 1433 C C . ARG A 1 181 ? 6.805 1.951 -24.562 1.00 84.69 181 ARG A C 1
ATOM 1435 O O . ARG A 1 181 ? 6.606 2.984 -25.177 1.00 84.69 181 ARG A O 1
ATOM 1442 N N . LEU A 1 182 ? 7.732 1.070 -24.945 1.00 87.56 182 LEU A N 1
ATOM 1443 C CA . LEU A 1 182 ? 8.563 1.263 -26.144 1.00 87.56 182 LEU A CA 1
ATOM 1444 C C . LEU A 1 182 ? 7.734 1.336 -27.429 1.00 87.56 182 LEU A C 1
ATOM 1446 O O . LEU A 1 182 ? 8.087 2.080 -28.337 1.00 87.56 182 LEU A O 1
ATOM 1450 N N . LEU A 1 183 ? 6.654 0.559 -27.503 1.00 83.75 183 LEU A N 1
ATOM 1451 C CA . LEU A 1 183 ? 5.825 0.430 -28.703 1.00 83.75 183 LEU A CA 1
ATOM 1452 C C . LEU A 1 183 ? 4.489 1.183 -28.606 1.00 83.75 183 LEU A C 1
ATOM 1454 O O . LEU A 1 183 ? 3.695 1.142 -29.544 1.00 83.75 183 LEU A O 1
ATOM 1458 N N . GLY A 1 184 ? 4.228 1.867 -27.489 1.00 78.06 184 GLY A N 1
ATOM 1459 C CA . GLY A 1 184 ? 2.970 2.572 -27.240 1.00 78.06 184 GLY A CA 1
ATOM 1460 C C . GLY A 1 184 ? 1.753 1.644 -27.195 1.00 78.06 184 GLY A C 1
ATOM 1461 O O . GLY A 1 184 ? 0.691 2.015 -27.674 1.00 78.06 184 GLY A O 1
ATOM 1462 N N . LEU A 1 185 ? 1.898 0.423 -26.671 1.00 76.50 185 LEU A N 1
ATOM 1463 C CA . LEU A 1 185 ? 0.821 -0.572 -26.654 1.00 76.50 185 LEU A CA 1
ATOM 1464 C C . LEU A 1 185 ? -0.123 -0.378 -25.448 1.00 76.50 185 LEU A C 1
ATOM 1466 O O . LEU A 1 185 ? 0.358 -0.156 -24.329 1.00 76.50 185 LEU A O 1
ATOM 1470 N N . PRO A 1 186 ? -1.449 -0.533 -25.623 1.00 67.06 186 PRO A N 1
ATOM 1471 C CA . PRO A 1 186 ? -2.415 -0.494 -24.524 1.00 67.06 186 PRO A CA 1
ATOM 1472 C C . PRO A 1 186 ? -2.165 -1.536 -23.424 1.00 67.06 186 PRO A C 1
ATOM 1474 O O . PRO A 1 186 ? -1.689 -2.649 -23.666 1.00 67.06 186 PRO A O 1
ATOM 1477 N N . LYS A 1 187 ? -2.540 -1.191 -22.182 1.00 64.31 187 LYS A N 1
ATOM 1478 C CA . LYS A 1 187 ? -2.417 -2.084 -21.011 1.00 64.31 187 LYS A CA 1
ATOM 1479 C C . LYS A 1 187 ? -3.288 -3.345 -21.126 1.00 64.31 187 LYS A C 1
ATOM 1481 O O . LYS A 1 187 ? -2.918 -4.367 -20.552 1.00 64.31 187 LYS A O 1
ATOM 1486 N N . SER A 1 188 ? -4.391 -3.276 -21.874 1.00 59.22 188 SER A N 1
ATOM 1487 C CA . SER A 1 188 ? -5.345 -4.370 -22.111 1.00 59.22 188 SER A CA 1
ATOM 1488 C C . SER A 1 188 ? -4.769 -5.532 -22.929 1.00 59.22 188 SER A C 1
ATOM 1490 O O . SER A 1 188 ? -5.292 -6.641 -22.855 1.00 59.22 188 SER A O 1
ATOM 1492 N N . PHE A 1 189 ? -3.675 -5.328 -23.671 1.00 64.38 189 PHE A N 1
ATOM 1493 C CA . PHE A 1 189 ? -3.084 -6.389 -24.487 1.00 64.38 189 PHE A CA 1
ATOM 1494 C C . PHE A 1 189 ? -2.323 -7.413 -23.645 1.00 64.38 189 PHE A C 1
ATOM 1496 O O . PHE A 1 189 ? -1.338 -7.079 -22.982 1.00 64.38 189 PHE A O 1
ATOM 1503 N N . GLY A 1 190 ? -2.737 -8.680 -23.705 1.00 63.53 190 GLY A N 1
ATOM 1504 C CA . GLY A 1 190 ? -2.083 -9.796 -23.021 1.00 63.53 190 GLY A CA 1
ATOM 1505 C C . GLY A 1 190 ? -0.702 -10.105 -23.601 1.00 63.53 190 GLY A C 1
ATOM 1506 O O . GLY A 1 190 ? -0.581 -10.809 -24.598 1.00 63.53 190 GLY A O 1
ATOM 1507 N N . LEU A 1 191 ? 0.353 -9.600 -22.961 1.00 68.25 191 LEU A N 1
ATOM 1508 C CA . LEU A 1 191 ? 1.735 -9.942 -23.292 1.00 68.25 191 LEU A CA 1
ATOM 1509 C C . LEU A 1 191 ? 2.241 -11.019 -22.336 1.00 68.25 191 LEU A C 1
ATOM 1511 O O . LEU A 1 191 ? 2.377 -10.788 -21.134 1.00 68.25 191 LEU A O 1
ATOM 1515 N N . HIS A 1 192 ? 2.563 -12.186 -22.886 1.00 70.06 192 HIS A N 1
ATOM 1516 C CA . HIS A 1 192 ? 3.103 -13.313 -22.134 1.00 70.06 192 HIS A CA 1
ATOM 1517 C C . HIS A 1 192 ? 4.438 -13.770 -22.725 1.00 70.06 192 HIS A C 1
ATOM 1519 O O . HIS A 1 192 ? 4.651 -13.722 -23.934 1.00 70.06 192 HIS A O 1
ATOM 1525 N N . GLY A 1 193 ? 5.349 -14.224 -21.862 1.00 71.12 193 GLY A N 1
ATOM 1526 C CA . GLY A 1 193 ? 6.633 -14.789 -22.287 1.00 71.12 193 GLY A CA 1
ATOM 1527 C C . GLY A 1 193 ? 7.658 -13.773 -22.808 1.00 71.12 193 GLY A C 1
ATOM 1528 O O . GLY A 1 193 ? 8.641 -14.183 -23.424 1.00 71.12 193 GLY A O 1
ATOM 1529 N N . ILE A 1 194 ? 7.458 -12.472 -22.565 1.00 77.25 194 ILE A N 1
ATOM 1530 C CA . ILE A 1 194 ? 8.452 -11.433 -22.865 1.00 77.25 194 ILE A CA 1
ATOM 1531 C C . ILE A 1 194 ? 9.580 -11.525 -21.842 1.00 77.25 194 ILE A C 1
ATOM 1533 O O . ILE A 1 194 ? 9.383 -11.214 -20.671 1.00 77.25 194 ILE A O 1
ATOM 1537 N N . ARG A 1 195 ? 10.777 -11.927 -22.275 1.00 81.00 195 ARG A N 1
ATOM 1538 C CA . ARG A 1 195 ? 11.931 -12.029 -21.374 1.00 81.00 195 ARG A CA 1
ATOM 1539 C C . ARG A 1 195 ? 12.700 -10.721 -21.384 1.00 81.00 195 ARG A C 1
ATOM 1541 O O . ARG A 1 195 ? 12.825 -10.064 -22.416 1.00 81.00 195 ARG A O 1
ATOM 1548 N N . GLY A 1 196 ? 13.376 -10.413 -20.280 1.00 81.94 196 GLY A N 1
ATOM 1549 C CA . GLY A 1 196 ? 14.229 -9.223 -20.205 1.00 81.94 196 GLY A CA 1
ATOM 1550 C C . GLY A 1 196 ? 15.326 -9.141 -21.270 1.00 81.94 196 GLY A C 1
ATOM 1551 O O . GLY A 1 196 ? 15.753 -8.047 -21.619 1.00 81.94 196 GLY A O 1
ATOM 1552 N N . GLY A 1 197 ? 15.774 -10.277 -21.814 1.00 84.38 197 GLY A N 1
ATOM 1553 C CA . GLY A 1 197 ? 16.715 -10.299 -22.936 1.00 84.38 197 GLY A CA 1
ATOM 1554 C C . GLY A 1 197 ? 16.117 -9.812 -24.259 1.00 84.38 197 GLY A C 1
ATOM 1555 O O . GLY A 1 197 ? 16.856 -9.228 -25.043 1.00 84.38 197 GLY A O 1
ATOM 1556 N N . ASP A 1 198 ? 14.817 -10.030 -24.476 1.00 84.81 198 ASP A N 1
ATOM 1557 C CA . ASP A 1 198 ? 14.099 -9.608 -25.683 1.00 84.81 198 ASP A CA 1
ATOM 1558 C C . ASP A 1 198 ? 13.858 -8.084 -25.639 1.00 84.81 198 ASP A C 1
ATOM 1560 O O . ASP A 1 198 ? 14.103 -7.380 -26.616 1.00 84.81 198 ASP A O 1
ATOM 1564 N N . VAL A 1 199 ? 13.500 -7.547 -24.462 1.00 88.50 199 VAL A N 1
ATOM 1565 C CA . VAL A 1 199 ? 13.379 -6.090 -24.238 1.00 88.50 199 VAL A CA 1
ATOM 1566 C C . VAL A 1 199 ? 14.724 -5.384 -24.400 1.00 88.50 199 VAL A C 1
ATOM 1568 O O . VAL A 1 199 ? 14.800 -4.331 -25.025 1.00 88.50 199 VAL A O 1
ATOM 1571 N N . ALA A 1 200 ? 15.792 -5.977 -23.862 1.00 89.38 200 ALA A N 1
ATOM 1572 C CA . ALA A 1 200 ? 17.140 -5.429 -23.943 1.00 89.38 200 ALA A CA 1
ATOM 1573 C C . ALA A 1 200 ? 17.668 -5.352 -25.390 1.00 89.38 200 ALA A C 1
ATOM 1575 O O . ALA A 1 200 ? 18.407 -4.426 -25.724 1.00 89.38 200 ALA A O 1
ATOM 1576 N N . ASP A 1 201 ? 17.293 -6.305 -26.250 1.00 89.69 201 ASP A N 1
ATOM 1577 C CA . ASP A 1 201 ? 17.644 -6.267 -27.674 1.00 89.69 201 ASP A CA 1
ATOM 1578 C C . ASP A 1 201 ? 16.883 -5.142 -28.384 1.00 89.69 201 ASP A C 1
ATOM 1580 O O . ASP A 1 201 ? 17.496 -4.331 -29.077 1.00 89.69 201 ASP A O 1
ATOM 1584 N N . LEU A 1 202 ? 15.566 -5.051 -28.160 1.00 90.19 202 LEU A N 1
ATOM 1585 C CA . LEU A 1 202 ? 14.729 -4.026 -28.781 1.00 90.19 202 LEU A CA 1
ATOM 1586 C C . LEU A 1 202 ? 15.160 -2.612 -28.371 1.00 90.19 202 LEU A C 1
ATOM 1588 O O . LEU A 1 202 ? 15.388 -1.768 -29.235 1.00 90.19 202 LEU A O 1
ATOM 1592 N N . ILE A 1 203 ? 15.310 -2.354 -27.068 1.00 91.38 203 ILE A N 1
ATOM 1593 C CA . ILE A 1 203 ? 15.666 -1.021 -26.567 1.00 91.38 203 ILE A CA 1
ATOM 1594 C C . ILE A 1 203 ? 17.034 -0.566 -27.078 1.00 91.38 203 ILE A C 1
ATOM 1596 O O . ILE A 1 203 ? 17.212 0.610 -27.373 1.00 91.38 203 ILE A O 1
ATOM 1600 N N . SER A 1 204 ? 17.984 -1.495 -27.231 1.00 90.69 204 SER A N 1
ATOM 1601 C CA . SER A 1 204 ? 19.316 -1.205 -27.763 1.00 90.69 204 SER A CA 1
ATOM 1602 C C . SER A 1 204 ? 19.240 -0.709 -29.209 1.00 90.69 204 SER A C 1
ATOM 1604 O O . SER A 1 204 ? 19.776 0.354 -29.522 1.00 90.69 204 SER A O 1
ATOM 1606 N N . CYS A 1 205 ? 18.498 -1.409 -30.073 1.00 91.38 205 CYS A N 1
ATOM 1607 C CA . CYS A 1 205 ? 18.351 -0.993 -31.466 1.00 91.38 205 CYS A CA 1
ATOM 1608 C C . CYS A 1 205 ? 17.506 0.282 -31.632 1.00 91.38 205 CYS A C 1
ATOM 1610 O O . CYS A 1 205 ? 17.799 1.093 -32.510 1.00 91.38 205 CYS A O 1
ATOM 1612 N N . LEU A 1 206 ? 16.474 0.484 -30.803 1.00 91.38 206 LEU A N 1
ATOM 1613 C CA . LEU A 1 206 ? 15.684 1.721 -30.816 1.00 91.38 206 LEU A CA 1
ATOM 1614 C C . LEU A 1 206 ? 16.503 2.923 -30.320 1.00 91.38 206 LEU A C 1
ATOM 1616 O O . LEU A 1 206 ? 16.375 4.011 -30.881 1.00 91.38 206 LEU A O 1
ATOM 1620 N N . ALA A 1 207 ? 17.377 2.730 -29.326 1.00 89.69 207 ALA A N 1
ATOM 1621 C CA . ALA A 1 207 ? 18.307 3.758 -28.858 1.00 89.69 207 ALA A CA 1
ATOM 1622 C C . ALA A 1 207 ? 19.253 4.207 -29.981 1.00 89.69 207 ALA A C 1
ATOM 1624 O O . ALA A 1 207 ? 19.315 5.400 -30.279 1.00 89.69 207 ALA A O 1
ATOM 1625 N N . ASP A 1 208 ? 19.913 3.264 -30.667 1.00 88.19 208 ASP A N 1
ATOM 1626 C CA . ASP A 1 208 ? 20.820 3.557 -31.793 1.00 88.19 208 ASP A CA 1
ATOM 1627 C C . ASP A 1 208 ? 20.137 4.352 -32.909 1.00 88.19 208 ASP A C 1
ATOM 1629 O O . ASP A 1 208 ? 20.747 5.201 -33.559 1.00 88.19 208 ASP A O 1
ATOM 1633 N N . ARG A 1 209 ? 18.846 4.089 -33.116 1.00 88.81 209 ARG A N 1
ATOM 1634 C CA . ARG A 1 209 ? 18.020 4.750 -34.129 1.00 88.81 209 ARG A CA 1
ATOM 1635 C C . ARG A 1 209 ? 17.384 6.053 -33.657 1.00 88.81 209 ARG A C 1
ATOM 1637 O O . ARG A 1 209 ? 16.679 6.679 -34.440 1.00 88.81 209 ARG A O 1
ATOM 1644 N N . ARG A 1 210 ? 17.622 6.471 -32.408 1.00 88.12 210 ARG A N 1
ATOM 1645 C CA . ARG A 1 210 ? 16.986 7.646 -31.785 1.00 88.12 210 ARG A CA 1
ATOM 1646 C C . ARG A 1 210 ? 15.451 7.580 -31.850 1.00 88.12 210 ARG A C 1
ATOM 1648 O O . ARG A 1 210 ? 14.776 8.579 -32.090 1.00 88.12 210 ARG A O 1
ATOM 1655 N N . LEU A 1 211 ? 14.915 6.379 -31.631 1.00 87.44 211 LEU A N 1
ATOM 1656 C CA . LEU A 1 211 ? 13.479 6.087 -31.561 1.00 87.44 211 LEU A CA 1
ATOM 1657 C C . LEU A 1 211 ? 12.972 5.952 -30.116 1.00 87.44 211 LEU A C 1
ATOM 1659 O O . LEU A 1 211 ? 11.843 5.536 -29.883 1.00 87.44 211 LEU A O 1
ATOM 1663 N N . LEU A 1 212 ? 13.792 6.309 -29.124 1.00 83.69 212 LEU A N 1
ATOM 1664 C CA . LEU A 1 212 ? 13.335 6.460 -27.745 1.00 83.69 212 LEU A CA 1
ATOM 1665 C C . LEU A 1 212 ? 12.710 7.847 -27.594 1.00 83.69 212 LEU A C 1
ATOM 1667 O O . LEU A 1 212 ? 13.423 8.846 -27.553 1.00 83.69 212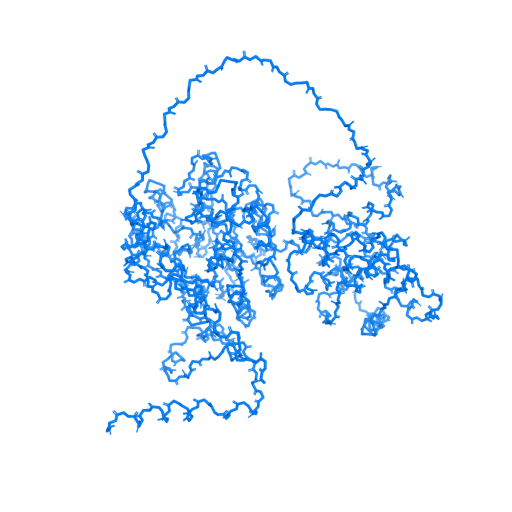 LEU A O 1
ATOM 1671 N N . GLY A 1 213 ? 11.381 7.911 -27.556 1.00 68.00 213 GLY A N 1
ATOM 1672 C CA . GLY A 1 213 ? 10.684 9.189 -27.446 1.00 68.00 213 GLY A CA 1
ATOM 1673 C C . GLY A 1 213 ? 10.895 9.893 -26.109 1.00 68.00 213 GLY A C 1
ATOM 1674 O O . GLY A 1 213 ? 11.019 9.244 -25.065 1.00 68.00 213 GLY A O 1
ATOM 1675 N N . ARG A 1 214 ? 10.913 11.228 -26.147 1.00 65.00 214 ARG A N 1
ATOM 1676 C CA . ARG A 1 214 ? 11.087 12.110 -24.992 1.00 65.00 214 ARG A CA 1
ATOM 1677 C C . ARG A 1 214 ? 9.919 11.970 -24.037 1.00 65.00 214 ARG A C 1
ATOM 1679 O O . ARG A 1 214 ? 8.748 11.954 -24.411 1.00 65.00 214 ARG A O 1
ATOM 1686 N N . THR A 1 215 ? 10.234 11.964 -22.760 1.00 55.31 215 THR A N 1
ATOM 1687 C CA . THR A 1 215 ? 9.248 11.819 -21.696 1.00 55.31 215 THR A CA 1
ATOM 1688 C C . THR A 1 215 ? 9.298 13.039 -20.797 1.00 55.31 215 THR A C 1
ATOM 1690 O O . THR A 1 215 ? 10.364 13.384 -20.290 1.00 55.31 215 THR A O 1
ATOM 1693 N N . GLN A 1 216 ? 8.149 13.673 -20.560 1.00 53.47 216 GLN A N 1
ATOM 1694 C CA . GLN A 1 216 ? 8.027 14.555 -19.406 1.00 53.47 216 GLN A CA 1
ATOM 1695 C C . GLN A 1 216 ? 8.064 13.660 -18.165 1.00 53.47 216 GLN A C 1
ATOM 1697 O O . GLN A 1 216 ? 7.250 12.749 -18.031 1.00 53.47 216 GLN A O 1
ATOM 1702 N N . LEU A 1 217 ? 9.043 13.866 -17.281 1.00 48.62 217 LEU A N 1
ATOM 1703 C CA . LEU A 1 217 ? 8.952 13.304 -15.935 1.00 48.62 217 LEU A CA 1
ATOM 1704 C C . LEU A 1 217 ? 7.666 13.858 -15.302 1.00 48.62 217 LEU A C 1
ATOM 1706 O O . LEU A 1 217 ? 7.427 15.063 -15.448 1.00 48.62 217 LEU A O 1
ATOM 1710 N N . PRO A 1 218 ? 6.848 13.043 -14.612 1.00 41.75 218 PRO A N 1
ATOM 1711 C CA . PRO A 1 218 ? 5.739 13.579 -13.838 1.00 41.75 218 PRO A CA 1
ATOM 1712 C C . PRO A 1 218 ? 6.309 14.624 -12.873 1.00 41.75 218 PRO A C 1
ATOM 1714 O O . PRO A 1 218 ? 7.125 14.312 -12.003 1.00 41.75 218 PRO A O 1
ATOM 1717 N N . ARG A 1 219 ? 5.960 15.898 -13.093 1.00 35.28 219 ARG A N 1
ATOM 1718 C CA . ARG A 1 219 ? 6.417 16.982 -12.225 1.00 35.28 219 ARG A CA 1
ATOM 1719 C C . ARG A 1 219 ? 5.816 16.756 -10.833 1.00 35.28 219 ARG A C 1
ATOM 1721 O O . ARG A 1 219 ? 4.606 16.527 -10.741 1.00 35.28 219 ARG A O 1
ATOM 1728 N N . PRO A 1 220 ? 6.602 16.859 -9.746 1.00 33.44 220 PRO A N 1
ATOM 1729 C CA . PRO A 1 220 ? 6.008 17.155 -8.453 1.00 33.44 220 PRO A CA 1
ATOM 1730 C C . PRO A 1 220 ? 5.245 18.478 -8.596 1.00 33.44 220 PRO A C 1
ATOM 1732 O O . PRO A 1 220 ? 5.741 19.419 -9.222 1.00 33.44 220 PRO A O 1
ATOM 1735 N N . ALA A 1 221 ? 4.027 18.533 -8.064 1.00 35.50 221 ALA A N 1
ATOM 1736 C CA . ALA A 1 221 ? 3.111 19.661 -8.241 1.00 35.50 221 ALA A CA 1
ATOM 1737 C C . ALA A 1 221 ? 3.638 20.997 -7.655 1.00 35.50 221 ALA A C 1
ATOM 1739 O O . ALA A 1 221 ? 3.099 22.057 -7.949 1.00 35.50 221 ALA A O 1
ATOM 1740 N N . THR A 1 222 ? 4.789 20.977 -6.974 1.00 30.52 222 THR A N 1
ATOM 1741 C CA . THR A 1 222 ? 5.438 22.134 -6.345 1.00 30.52 222 THR A CA 1
ATOM 1742 C C . THR A 1 222 ? 6.445 22.907 -7.215 1.00 30.52 222 THR A C 1
ATOM 1744 O O . THR A 1 222 ? 7.077 23.840 -6.724 1.00 30.52 222 THR A O 1
ATOM 1747 N N . ALA A 1 223 ? 6.636 22.577 -8.497 1.00 29.16 223 ALA A N 1
ATOM 1748 C CA . ALA A 1 223 ? 7.575 23.313 -9.357 1.00 29.16 223 ALA A CA 1
ATOM 1749 C C . ALA A 1 223 ? 6.926 24.543 -10.033 1.00 29.16 223 ALA A C 1
ATOM 1751 O O . ALA A 1 223 ? 6.672 24.538 -11.240 1.00 29.16 223 ALA A O 1
ATOM 1752 N N . GLU A 1 224 ? 6.701 25.619 -9.273 1.00 29.16 224 GLU A N 1
ATOM 1753 C CA . GLU A 1 224 ? 6.326 26.945 -9.795 1.00 29.16 224 GLU A CA 1
ATOM 1754 C C . GLU A 1 224 ? 7.520 27.656 -10.460 1.00 29.16 224 GLU A C 1
ATOM 1756 O O . GLU A 1 224 ? 7.990 28.688 -9.995 1.00 29.16 224 GLU A O 1
ATOM 1761 N N . HIS A 1 225 ? 8.028 27.140 -11.579 1.00 27.05 225 HIS A N 1
ATOM 1762 C CA . HIS A 1 225 ? 8.832 27.964 -12.486 1.00 27.05 225 HIS A CA 1
ATOM 1763 C C . HIS A 1 225 ? 8.484 27.655 -13.950 1.00 27.05 225 HIS A C 1
ATOM 1765 O O . HIS A 1 225 ? 8.633 26.507 -14.396 1.00 27.05 225 HIS A O 1
ATOM 1771 N N . PRO A 1 226 ? 8.031 28.658 -14.730 1.00 29.94 226 PRO A N 1
ATOM 1772 C CA . PRO A 1 226 ? 7.862 28.496 -16.162 1.00 29.94 226 PRO A CA 1
ATOM 1773 C C . PRO A 1 226 ? 9.254 28.400 -16.791 1.00 29.94 226 PRO A C 1
ATOM 1775 O O . PRO A 1 226 ? 10.015 29.365 -16.812 1.00 29.94 226 PRO A O 1
ATOM 1778 N N . VAL A 1 227 ? 9.600 27.218 -17.297 1.00 30.70 227 VAL A N 1
ATOM 1779 C CA . VAL A 1 227 ? 10.710 27.094 -18.242 1.00 30.70 227 VAL A CA 1
ATOM 1780 C C . VAL A 1 227 ? 10.178 27.653 -19.554 1.00 30.70 227 VAL A C 1
ATOM 1782 O O . VAL A 1 227 ? 9.197 27.144 -20.092 1.00 30.70 227 VAL A O 1
ATOM 1785 N N . THR A 1 228 ? 10.776 28.742 -20.023 1.00 29.81 228 THR A N 1
ATOM 1786 C CA . THR A 1 228 ? 10.443 29.361 -21.303 1.00 29.81 228 THR A CA 1
ATOM 1787 C C . THR A 1 228 ? 10.587 28.337 -22.434 1.00 29.81 228 THR A C 1
ATOM 1789 O O . THR A 1 228 ? 11.575 27.603 -22.498 1.00 29.81 228 THR A O 1
ATOM 1792 N N . GLU A 1 229 ? 9.620 28.306 -23.359 1.00 33.16 229 GLU A N 1
ATOM 1793 C CA . GLU A 1 229 ? 9.615 27.441 -24.557 1.00 33.16 229 GLU A CA 1
ATOM 1794 C C . GLU A 1 229 ? 10.921 27.514 -25.370 1.00 33.16 229 GLU A C 1
ATOM 1796 O O . GLU A 1 229 ? 11.261 26.581 -26.092 1.00 33.16 229 GLU A O 1
ATOM 1801 N N . GLN A 1 230 ? 11.721 28.568 -25.207 1.00 29.95 230 GLN A N 1
ATOM 1802 C CA . GLN A 1 230 ? 13.017 28.725 -25.867 1.00 29.95 230 GLN A CA 1
ATOM 1803 C C . GLN A 1 230 ? 14.116 27.764 -25.374 1.00 29.95 230 GLN A C 1
ATOM 1805 O O . GLN A 1 230 ? 15.085 27.558 -26.100 1.00 29.95 230 GLN A O 1
ATOM 1810 N N . ALA A 1 231 ? 13.969 27.113 -24.213 1.00 31.27 231 ALA A N 1
ATOM 1811 C CA . ALA A 1 231 ? 14.885 26.049 -23.778 1.00 31.27 231 ALA A CA 1
ATOM 1812 C C . ALA A 1 231 ? 14.556 24.670 -24.395 1.00 31.27 231 ALA A C 1
ATOM 1814 O O . ALA A 1 231 ? 15.377 23.755 -24.341 1.00 31.27 231 ALA A O 1
ATOM 1815 N N . SER A 1 232 ? 13.374 24.510 -25.006 1.00 34.97 232 SER A N 1
ATOM 1816 C CA . SER A 1 232 ? 12.892 23.224 -25.543 1.00 34.97 232 SER A CA 1
ATOM 1817 C C . SER A 1 232 ? 13.516 22.829 -26.894 1.00 34.97 232 SER A C 1
ATOM 1819 O O . SER A 1 232 ? 13.539 21.647 -27.245 1.00 34.97 232 SER A O 1
ATOM 1821 N N . ASN A 1 233 ? 14.113 23.792 -27.604 1.00 32.38 233 ASN A N 1
ATOM 1822 C CA . ASN A 1 233 ? 14.691 23.600 -28.939 1.00 32.38 233 ASN A CA 1
ATOM 1823 C C . ASN A 1 233 ? 16.211 23.339 -28.949 1.00 32.38 233 ASN A C 1
ATOM 1825 O O . ASN A 1 233 ? 16.794 23.219 -30.021 1.00 32.38 233 ASN A O 1
ATOM 1829 N N . ALA A 1 234 ? 16.872 23.224 -27.789 1.00 32.59 234 ALA A N 1
ATOM 1830 C CA . ALA A 1 234 ? 18.335 23.081 -27.706 1.00 32.59 234 ALA A CA 1
ATOM 1831 C C . ALA A 1 234 ? 18.849 21.649 -27.417 1.00 32.59 234 ALA A C 1
ATOM 1833 O O . ALA A 1 234 ? 20.045 21.462 -27.210 1.00 32.59 234 ALA A O 1
ATOM 1834 N N . VAL A 1 235 ? 17.989 20.620 -27.413 1.00 42.78 235 VAL A N 1
ATOM 1835 C CA . VAL A 1 235 ? 18.350 19.245 -26.982 1.00 42.78 235 VAL A CA 1
ATOM 1836 C C . VAL A 1 235 ? 18.286 18.220 -28.129 1.00 42.78 235 VAL A C 1
ATOM 1838 O O . VAL A 1 235 ? 17.749 17.126 -27.983 1.00 42.78 235 VAL A O 1
ATOM 1841 N N . GLU A 1 236 ? 18.812 18.546 -29.310 1.00 44.97 236 GLU A N 1
ATOM 1842 C CA . GLU A 1 236 ? 19.143 17.518 -30.327 1.00 44.97 236 GLU A CA 1
ATOM 1843 C C . GLU A 1 236 ? 20.535 16.884 -30.104 1.00 44.97 236 GLU A C 1
ATOM 1845 O O . GLU A 1 236 ? 20.889 15.888 -30.742 1.00 44.97 236 GLU A O 1
ATOM 1850 N N . ALA A 1 237 ? 21.312 17.423 -29.157 1.00 48.25 237 ALA A N 1
ATOM 1851 C CA . ALA A 1 237 ? 22.739 17.147 -28.985 1.00 48.25 237 ALA A CA 1
ATOM 1852 C C . ALA A 1 237 ? 23.105 16.202 -27.819 1.00 48.25 237 ALA A C 1
ATOM 1854 O O . ALA A 1 237 ? 24.274 16.131 -27.451 1.00 48.25 237 ALA A O 1
ATOM 1855 N N . GLY A 1 238 ? 22.145 15.478 -27.232 1.00 62.41 238 GLY A N 1
ATOM 1856 C CA . GLY A 1 238 ? 22.453 14.420 -26.261 1.00 62.41 238 GLY A CA 1
ATOM 1857 C C . GLY A 1 238 ? 23.027 13.172 -26.942 1.00 62.41 238 GLY A C 1
ATOM 1858 O O . GLY A 1 238 ? 22.652 12.830 -28.070 1.00 62.41 238 GLY A O 1
ATOM 1859 N N . SER A 1 239 ? 23.937 12.473 -26.271 1.00 83.38 239 SER A N 1
ATOM 1860 C CA . SER A 1 239 ? 24.402 11.148 -26.692 1.00 83.38 239 SER A CA 1
ATOM 1861 C C . SER A 1 239 ? 23.258 10.120 -26.643 1.00 83.38 239 SER A C 1
ATOM 1863 O O . SER A 1 239 ? 22.301 10.260 -25.879 1.00 83.38 239 SER A O 1
ATOM 1865 N N . VAL A 1 240 ? 23.355 9.044 -27.435 1.00 85.31 240 VAL A N 1
ATOM 1866 C CA . VAL A 1 240 ? 22.384 7.925 -27.390 1.00 85.31 240 VAL A CA 1
ATOM 1867 C C . VAL A 1 240 ? 22.279 7.336 -25.977 1.00 85.31 240 VAL A C 1
ATOM 1869 O O . VAL A 1 240 ? 21.211 6.903 -25.545 1.00 85.31 240 VAL A O 1
ATOM 1872 N N . GLU A 1 241 ? 23.384 7.358 -25.235 1.00 84.81 241 GLU A N 1
ATOM 1873 C CA . GLU A 1 241 ? 23.463 6.825 -23.879 1.00 84.81 241 GLU A CA 1
ATOM 1874 C C . GLU A 1 241 ? 22.690 7.677 -22.868 1.00 84.81 241 GLU A C 1
ATOM 1876 O O . GLU A 1 241 ? 21.998 7.118 -22.017 1.00 84.81 241 GLU A O 1
ATOM 1881 N N . GLU A 1 242 ? 22.766 9.005 -22.980 1.00 84.94 242 GLU A N 1
ATOM 1882 C CA . GLU A 1 242 ? 21.977 9.932 -22.158 1.00 84.94 242 GLU A CA 1
ATOM 1883 C C . GLU A 1 242 ? 20.484 9.775 -22.449 1.00 84.94 242 GLU A C 1
ATOM 1885 O O . GLU A 1 242 ? 19.696 9.601 -21.521 1.00 84.94 242 GLU A O 1
ATOM 1890 N N . ALA A 1 243 ? 20.103 9.710 -23.730 1.00 84.44 243 ALA A N 1
ATOM 1891 C CA . ALA A 1 243 ? 18.712 9.495 -24.129 1.00 84.44 243 ALA A CA 1
ATOM 1892 C C . ALA A 1 243 ? 18.148 8.169 -23.585 1.00 84.44 243 ALA A C 1
ATOM 1894 O O . ALA A 1 243 ? 17.023 8.123 -23.084 1.00 84.44 243 ALA A O 1
ATOM 1895 N N . LEU A 1 244 ? 18.940 7.090 -23.629 1.00 88.81 244 LEU A N 1
ATOM 1896 C CA . LEU A 1 244 ? 18.568 5.806 -23.034 1.00 88.81 244 LEU A CA 1
ATOM 1897 C C . LEU A 1 244 ? 18.391 5.916 -21.515 1.00 88.81 244 LEU A C 1
ATOM 1899 O O . LEU A 1 244 ? 17.431 5.378 -20.965 1.00 88.81 244 LEU A O 1
ATOM 1903 N N . GLN A 1 245 ? 19.308 6.595 -20.827 1.00 87.75 245 GLN A N 1
ATOM 1904 C CA . GLN A 1 245 ? 19.246 6.736 -19.377 1.00 87.75 245 GLN A CA 1
ATOM 1905 C C . GLN A 1 245 ? 18.039 7.568 -18.929 1.00 87.75 245 GLN A C 1
ATOM 1907 O O . GLN A 1 245 ? 17.373 7.202 -17.958 1.00 87.75 245 GLN A O 1
ATOM 1912 N N . ASP A 1 246 ? 17.722 8.640 -19.648 1.00 85.19 246 ASP A N 1
ATOM 1913 C CA . ASP A 1 246 ? 16.555 9.473 -19.364 1.00 85.19 246 ASP A CA 1
ATOM 1914 C C . ASP A 1 246 ? 15.247 8.728 -19.636 1.00 85.19 246 ASP A C 1
ATOM 1916 O O . ASP A 1 246 ? 14.341 8.757 -18.798 1.00 85.19 246 ASP A O 1
ATOM 1920 N N . TRP A 1 247 ? 15.177 7.967 -20.735 1.00 88.12 247 TRP A N 1
ATOM 1921 C CA . TRP A 1 247 ? 14.034 7.098 -21.008 1.00 88.12 247 TRP A CA 1
ATOM 1922 C C . TRP A 1 247 ? 13.827 6.069 -19.888 1.00 88.12 247 TRP A C 1
ATOM 1924 O O . TRP A 1 247 ? 12.700 5.876 -19.434 1.00 88.12 247 TRP A O 1
ATOM 1934 N N . LEU A 1 248 ? 14.902 5.437 -19.394 1.00 88.31 248 LEU A N 1
ATOM 1935 C CA . LEU A 1 248 ? 14.825 4.437 -18.321 1.00 88.31 248 LEU A CA 1
ATOM 1936 C C . LEU A 1 248 ? 14.312 5.029 -17.007 1.00 88.31 248 LEU A C 1
ATOM 1938 O O . LEU A 1 248 ? 13.414 4.451 -16.394 1.00 88.31 248 LEU A O 1
ATOM 1942 N N . ARG A 1 249 ? 14.823 6.199 -16.605 1.00 84.62 249 ARG A N 1
ATOM 1943 C CA . ARG A 1 249 ? 14.349 6.911 -15.406 1.00 84.62 249 ARG A CA 1
ATOM 1944 C C . ARG A 1 249 ? 12.871 7.269 -15.513 1.00 84.62 249 ARG A C 1
ATOM 1946 O O . ARG A 1 249 ? 12.119 7.085 -14.560 1.00 84.62 249 ARG A O 1
ATOM 1953 N N . ALA A 1 250 ? 12.436 7.756 -16.671 1.00 82.38 250 ALA A N 1
ATOM 1954 C CA . ALA A 1 250 ? 11.039 8.108 -16.877 1.00 82.38 250 ALA A CA 1
ATOM 1955 C C . ALA A 1 250 ? 10.122 6.882 -16.945 1.00 82.38 250 ALA A C 1
ATOM 1957 O O . ALA A 1 250 ? 9.003 6.922 -16.438 1.00 82.38 250 ALA A O 1
ATOM 1958 N N . ALA A 1 251 ? 10.588 5.784 -17.544 1.00 84.62 251 ALA A N 1
ATOM 1959 C CA . ALA A 1 251 ? 9.871 4.517 -17.537 1.00 84.62 251 ALA A CA 1
ATOM 1960 C C . ALA A 1 251 ? 9.714 3.980 -16.107 1.00 84.62 251 ALA A C 1
ATOM 1962 O O . ALA A 1 251 ? 8.631 3.540 -15.745 1.00 84.62 251 ALA A O 1
ATOM 1963 N N . GLU A 1 252 ? 10.748 4.067 -15.271 1.00 84.19 252 GLU A N 1
ATOM 1964 C CA . GLU A 1 252 ? 10.670 3.679 -13.860 1.00 84.19 252 GLU A CA 1
ATOM 1965 C C . GLU A 1 252 ? 9.726 4.571 -13.057 1.00 84.19 252 GLU A C 1
ATOM 1967 O O . GLU A 1 252 ? 8.939 4.054 -12.265 1.00 84.19 252 GLU A O 1
ATOM 1972 N N . ALA A 1 253 ? 9.760 5.887 -13.278 1.00 81.62 253 ALA A N 1
ATOM 1973 C CA . ALA A 1 253 ? 8.816 6.806 -12.652 1.00 81.62 253 ALA A CA 1
ATOM 1974 C C . ALA A 1 253 ? 7.369 6.441 -13.018 1.00 81.62 253 ALA A C 1
ATOM 1976 O O . ALA A 1 253 ? 6.544 6.263 -12.129 1.00 81.62 253 ALA A O 1
ATOM 1977 N N . ALA A 1 254 ? 7.085 6.228 -14.307 1.00 81.06 254 ALA A N 1
ATOM 1978 C CA . ALA A 1 254 ? 5.761 5.825 -14.781 1.00 81.06 254 ALA A CA 1
ATOM 1979 C C . ALA A 1 254 ? 5.347 4.428 -14.284 1.00 81.06 254 ALA A C 1
ATOM 1981 O O . ALA A 1 254 ? 4.180 4.198 -13.982 1.00 81.06 254 ALA A O 1
ATOM 1982 N N . TYR A 1 255 ? 6.292 3.491 -14.169 1.00 83.00 255 TYR A N 1
ATOM 1983 C CA . TYR A 1 255 ? 6.031 2.163 -13.610 1.00 83.00 255 TYR A CA 1
ATOM 1984 C C . TYR A 1 255 ? 5.643 2.245 -12.136 1.00 83.00 255 TYR A C 1
ATOM 1986 O O . TYR A 1 255 ? 4.760 1.526 -11.683 1.00 83.00 255 TYR A O 1
ATOM 1994 N N . ASN A 1 256 ? 6.281 3.144 -11.389 1.00 84.12 256 ASN A N 1
ATOM 1995 C CA . ASN A 1 256 ? 6.047 3.328 -9.963 1.00 84.12 256 ASN A CA 1
ATOM 1996 C C . ASN A 1 256 ? 4.924 4.321 -9.628 1.00 84.12 256 ASN A C 1
ATOM 1998 O O . ASN A 1 256 ? 4.602 4.456 -8.449 1.00 84.12 256 ASN A O 1
ATOM 2002 N N . ASP A 1 257 ? 4.333 4.995 -10.615 1.00 85.56 257 ASP A N 1
ATOM 2003 C CA . ASP A 1 257 ? 3.392 6.108 -10.419 1.00 85.56 257 ASP A CA 1
ATOM 2004 C C . ASP A 1 257 ? 2.185 5.726 -9.551 1.00 85.56 257 ASP A C 1
ATOM 2006 O O . ASP A 1 257 ? 1.810 6.465 -8.643 1.00 85.56 257 ASP A O 1
ATOM 2010 N N . ARG A 1 258 ? 1.672 4.494 -9.700 1.00 88.06 258 ARG A N 1
ATOM 2011 C CA . ARG A 1 258 ? 0.564 3.978 -8.873 1.00 88.06 258 ARG A CA 1
ATOM 2012 C C . ARG A 1 258 ? 0.867 3.939 -7.370 1.00 88.06 258 ARG A C 1
ATOM 2014 O O . ARG A 1 258 ? -0.055 3.831 -6.569 1.00 88.06 258 ARG A O 1
ATOM 2021 N N . PHE A 1 259 ? 2.143 3.981 -6.982 1.00 92.81 259 PHE A N 1
ATOM 2022 C CA . PHE A 1 259 ? 2.577 4.028 -5.585 1.00 92.81 259 PHE A CA 1
ATOM 2023 C C . PHE A 1 259 ? 2.848 5.452 -5.101 1.00 92.81 259 PHE A C 1
ATOM 2025 O O . PHE A 1 259 ? 3.134 5.628 -3.930 1.00 92.81 259 PHE A O 1
ATOM 2032 N N . LEU A 1 260 ? 2.777 6.460 -5.969 1.00 93.62 260 LEU A N 1
ATOM 2033 C CA . LEU A 1 260 ? 3.030 7.871 -5.662 1.00 93.62 260 LEU A CA 1
ATOM 2034 C C . LEU A 1 260 ? 1.742 8.700 -5.788 1.00 93.62 260 LEU A C 1
ATOM 2036 O O . LEU A 1 260 ? 1.775 9.878 -6.131 1.00 93.62 260 LEU A O 1
ATOM 2040 N N . MET A 1 261 ? 0.592 8.075 -5.523 1.00 94.81 261 MET A N 1
ATOM 2041 C CA . MET A 1 261 ? -0.729 8.692 -5.694 1.00 94.81 261 MET A CA 1
ATOM 2042 C C . MET A 1 261 ? -1.091 9.668 -4.569 1.00 94.81 261 MET A C 1
ATOM 2044 O O . MET A 1 261 ? -1.919 10.554 -4.779 1.00 94.81 261 MET A O 1
ATOM 2048 N N . ALA A 1 262 ? -0.475 9.525 -3.393 1.00 96.50 262 ALA A N 1
ATOM 2049 C CA . ALA A 1 262 ? -0.582 10.482 -2.299 1.00 96.50 262 ALA A CA 1
ATOM 2050 C C . ALA A 1 262 ? 0.418 11.628 -2.512 1.00 96.50 262 ALA A C 1
ATOM 2052 O O . ALA A 1 262 ? 1.628 11.426 -2.404 1.00 96.50 262 ALA A O 1
ATOM 2053 N N . VAL A 1 263 ? -0.080 12.818 -2.842 1.00 94.75 263 VAL A N 1
ATOM 2054 C CA . VAL A 1 263 ? 0.718 14.009 -3.163 1.00 94.75 263 VAL A CA 1
ATOM 2055 C C . VAL A 1 263 ? 0.006 15.242 -2.623 1.00 94.75 263 VAL A C 1
ATOM 2057 O O . VAL A 1 263 ? -1.210 15.364 -2.763 1.00 94.75 263 VAL A O 1
ATOM 2060 N N . GLU A 1 264 ? 0.758 16.159 -2.016 1.00 96.00 264 GLU A N 1
ATOM 2061 C CA . GLU A 1 264 ? 0.224 17.399 -1.432 1.00 96.00 264 GLU A CA 1
ATOM 2062 C C . GLU A 1 264 ? -0.911 17.142 -0.429 1.00 96.00 264 GLU A C 1
ATOM 2064 O O . GLU A 1 264 ? -1.902 17.865 -0.363 1.00 96.00 264 GLU A O 1
ATOM 2069 N N . ARG A 1 265 ? -0.765 16.086 0.377 1.00 97.56 265 ARG A N 1
ATOM 2070 C CA . ARG A 1 265 ? -1.724 15.646 1.403 1.00 97.56 265 ARG A CA 1
ATOM 2071 C C . ARG A 1 265 ? -3.080 15.217 0.846 1.00 97.56 265 ARG A C 1
ATOM 2073 O O . ARG A 1 265 ? -4.053 15.112 1.601 1.00 97.56 265 ARG A O 1
ATOM 2080 N N . HIS A 1 266 ? -3.137 14.894 -0.442 1.00 96.50 266 HIS A N 1
ATOM 2081 C CA . HIS A 1 266 ? -4.319 14.390 -1.131 1.00 96.50 266 HIS A CA 1
ATOM 2082 C C . HIS A 1 266 ? -4.011 13.116 -1.915 1.00 96.50 266 HIS A C 1
ATOM 2084 O O . HIS A 1 266 ? -2.890 12.908 -2.366 1.00 96.50 266 HIS A O 1
ATOM 2090 N N . TYR A 1 267 ? -5.016 12.260 -2.099 1.00 96.94 267 TYR A N 1
ATOM 2091 C CA . TYR A 1 267 ? -4.890 11.085 -2.964 1.00 96.94 267 TYR A CA 1
ATOM 2092 C C . TYR A 1 267 ? -5.469 11.374 -4.356 1.00 96.94 267 TYR A C 1
ATOM 2094 O O . TYR A 1 267 ? -6.646 11.725 -4.491 1.00 96.94 267 TYR A O 1
ATOM 2102 N N . ARG A 1 268 ? -4.652 11.224 -5.403 1.00 94.19 268 ARG A N 1
ATOM 2103 C CA . ARG A 1 268 ? -5.060 11.432 -6.803 1.00 94.19 268 ARG A CA 1
ATOM 2104 C C . ARG A 1 268 ? -6.145 10.430 -7.221 1.00 94.19 268 ARG A C 1
ATOM 2106 O O . ARG A 1 268 ? -6.038 9.244 -6.937 1.00 94.19 268 ARG A O 1
ATOM 2113 N N . GLY A 1 269 ? -7.189 10.910 -7.898 1.00 91.56 269 GLY A N 1
ATOM 2114 C CA . GLY A 1 269 ? -8.325 10.093 -8.358 1.00 91.56 269 GLY A CA 1
ATOM 2115 C C . GLY A 1 269 ? -9.372 9.748 -7.288 1.00 91.56 269 GLY A C 1
ATOM 2116 O O . GLY A 1 269 ? -10.391 9.148 -7.607 1.00 91.56 269 GLY A O 1
ATOM 2117 N N . LEU A 1 270 ? -9.154 10.139 -6.026 1.00 95.62 270 LEU A N 1
ATOM 2118 C CA . LEU A 1 270 ? -10.112 9.988 -4.921 1.00 95.62 270 LEU A CA 1
ATOM 2119 C C . LEU A 1 270 ? -10.447 11.366 -4.324 1.00 95.62 270 LEU A C 1
ATOM 2121 O O . LEU A 1 270 ? -10.259 11.645 -3.135 1.00 95.62 270 LEU A O 1
ATOM 2125 N N . THR A 1 271 ? -10.880 12.283 -5.194 1.00 94.69 271 THR A N 1
ATOM 2126 C CA . THR A 1 271 ? -11.084 13.699 -4.856 1.00 94.69 271 THR A CA 1
ATOM 2127 C C . THR A 1 271 ? -12.498 13.993 -4.357 1.00 94.69 271 THR A C 1
ATOM 2129 O O . THR A 1 271 ? -13.450 13.279 -4.653 1.00 94.69 271 THR A O 1
ATOM 2132 N N . VAL A 1 272 ? -12.692 15.123 -3.666 1.00 93.50 272 VAL A N 1
ATOM 2133 C CA . VAL A 1 272 ? -14.041 15.570 -3.256 1.00 93.50 272 VAL A CA 1
ATOM 2134 C C . VAL A 1 272 ? -14.979 15.793 -4.452 1.00 93.50 272 VAL A C 1
ATOM 2136 O O . VAL A 1 272 ? -16.185 15.579 -4.345 1.00 93.50 272 VAL A O 1
ATOM 2139 N N . LYS A 1 273 ? -14.441 16.205 -5.607 1.00 93.25 273 LYS A N 1
ATOM 2140 C CA . LYS A 1 273 ? -15.229 16.465 -6.818 1.00 93.25 273 LYS A CA 1
ATOM 2141 C C . LYS A 1 273 ? -15.802 15.169 -7.393 1.00 93.25 273 LYS A C 1
ATOM 2143 O O . LYS A 1 273 ? -16.964 15.142 -7.789 1.00 93.25 273 LYS A O 1
ATOM 2148 N N . GLU A 1 274 ? -14.991 14.118 -7.436 1.00 92.75 274 GLU A N 1
ATOM 2149 C CA . GLU A 1 274 ? -15.353 12.827 -8.029 1.00 92.75 274 GLU A CA 1
ATOM 2150 C C . GLU A 1 274 ? -16.113 11.947 -7.034 1.00 92.75 274 GLU A C 1
ATOM 2152 O O . GLU A 1 274 ? -17.120 11.326 -7.380 1.00 92.75 274 GLU A O 1
ATOM 2157 N N . GLU A 1 275 ? -15.662 11.946 -5.782 1.00 96.00 275 GLU A N 1
ATOM 2158 C CA . GLU A 1 275 ? -16.004 10.953 -4.770 1.00 96.00 275 GLU A CA 1
ATOM 2159 C C . GLU A 1 275 ? -16.658 11.549 -3.519 1.00 96.00 275 GLU A C 1
ATOM 2161 O O . GLU A 1 275 ? -17.039 10.808 -2.622 1.00 96.00 275 GLU A O 1
ATOM 2166 N N . GLY A 1 276 ? -16.840 12.871 -3.434 1.00 94.12 276 GLY A N 1
ATOM 2167 C CA . GLY A 1 276 ? -17.396 13.529 -2.244 1.00 94.12 276 GLY A CA 1
ATOM 2168 C C . GLY A 1 276 ? -18.904 13.360 -2.044 1.00 94.12 276 GLY A C 1
ATOM 2169 O O . GLY A 1 276 ? -19.430 13.745 -1.005 1.00 94.12 276 GLY A O 1
ATOM 2170 N N . ARG A 1 277 ? -19.621 12.789 -3.019 1.00 94.38 277 ARG A N 1
ATOM 2171 C CA . ARG A 1 277 ? -21.065 12.529 -2.925 1.00 94.38 277 ARG A CA 1
ATOM 2172 C C . ARG A 1 277 ? -21.331 11.056 -2.658 1.00 94.38 277 ARG A C 1
ATOM 2174 O O . ARG A 1 277 ? -20.718 10.194 -3.286 1.00 94.38 277 ARG A O 1
ATOM 2181 N N . TRP A 1 278 ? -22.302 10.785 -1.791 1.00 96.44 278 TRP A N 1
ATOM 2182 C CA . TRP A 1 278 ? -22.834 9.441 -1.595 1.00 96.44 278 TRP A CA 1
ATOM 2183 C C . TRP A 1 278 ? -23.438 8.917 -2.903 1.00 96.44 278 TRP A C 1
ATOM 2185 O O . TRP A 1 278 ? -24.290 9.575 -3.501 1.00 96.44 278 TRP A O 1
ATOM 2195 N N . LYS A 1 279 ? -22.980 7.747 -3.359 1.00 92.75 279 LYS A N 1
ATOM 2196 C CA . LYS A 1 279 ? -23.463 7.083 -4.589 1.00 92.75 279 LYS A CA 1
ATOM 2197 C C . LYS A 1 279 ? -24.085 5.710 -4.314 1.00 92.75 279 LYS A C 1
ATOM 2199 O O . LYS A 1 279 ? -24.410 4.991 -5.253 1.00 92.75 279 LYS A O 1
ATOM 2204 N N . GLY A 1 280 ? -24.245 5.355 -3.043 1.00 96.19 280 GLY A N 1
ATOM 2205 C CA . GLY A 1 280 ? -24.682 4.036 -2.608 1.00 96.19 280 GLY A CA 1
ATOM 2206 C C . GLY A 1 280 ? -23.580 3.252 -1.906 1.00 96.19 280 GLY A C 1
ATOM 2207 O O . GLY A 1 280 ? -22.452 3.717 -1.737 1.00 96.19 280 GLY A O 1
ATOM 2208 N N . GLU A 1 281 ? -23.960 2.057 -1.472 1.00 96.88 281 GLU A N 1
ATOM 2209 C CA . GLU A 1 281 ? -23.091 1.135 -0.754 1.00 96.88 281 GLU A CA 1
ATOM 2210 C C . GLU A 1 281 ? -21.865 0.739 -1.585 1.00 96.88 281 GLU A C 1
ATOM 2212 O O . GLU A 1 281 ? -21.950 0.542 -2.798 1.00 96.88 281 GLU A O 1
ATOM 2217 N N . TYR A 1 282 ? -20.722 0.587 -0.920 1.00 97.50 282 TYR A N 1
ATOM 2218 C CA . TYR A 1 282 ? -19.520 0.033 -1.533 1.00 97.50 282 TYR A CA 1
ATOM 2219 C C . TYR A 1 282 ? -18.676 -0.731 -0.514 1.00 97.50 282 TYR A C 1
ATOM 2221 O O . TYR A 1 282 ? -18.909 -0.678 0.697 1.00 97.50 282 TYR A O 1
ATOM 2229 N N . TYR A 1 283 ? -17.660 -1.422 -1.026 1.00 98.50 283 TYR A N 1
ATOM 2230 C CA . TYR A 1 283 ? -16.718 -2.189 -0.228 1.00 98.50 283 TYR A CA 1
ATOM 2231 C C . TYR A 1 283 ? -15.295 -1.706 -0.472 1.00 98.50 283 TYR A C 1
ATOM 2233 O O . TYR A 1 283 ? -14.948 -1.306 -1.586 1.00 98.50 283 TYR A O 1
ATOM 2241 N N . PHE A 1 284 ? -14.460 -1.789 0.555 1.00 98.69 284 PHE A N 1
ATOM 2242 C CA . PHE A 1 284 ? -13.012 -1.685 0.414 1.00 98.69 284 PHE A CA 1
ATOM 2243 C C . PHE A 1 284 ? -12.319 -2.791 1.209 1.00 98.69 284 PHE A C 1
ATOM 2245 O O . PHE A 1 284 ? -12.910 -3.384 2.118 1.00 98.69 284 PHE A O 1
ATOM 2252 N N . VAL A 1 285 ? -11.072 -3.086 0.850 1.00 98.88 285 VAL A N 1
ATOM 2253 C CA . VAL A 1 285 ? -10.247 -4.085 1.542 1.00 98.88 285 VAL A CA 1
ATOM 2254 C C . VAL A 1 285 ? -9.089 -3.390 2.245 1.00 98.88 285 VAL A C 1
ATOM 2256 O O . VAL A 1 285 ? -8.501 -2.456 1.705 1.00 98.88 285 VAL A O 1
ATOM 2259 N N . GLN A 1 286 ? -8.758 -3.857 3.444 1.00 98.81 286 GLN A N 1
ATOM 2260 C CA . GLN A 1 286 ? -7.561 -3.480 4.180 1.00 98.81 286 GLN A CA 1
ATOM 2261 C C . GLN A 1 286 ? -6.657 -4.707 4.345 1.00 98.81 286 GLN A C 1
ATOM 2263 O O . GLN A 1 286 ? -7.082 -5.755 4.841 1.00 98.81 286 GLN A O 1
ATOM 2268 N N . LEU A 1 287 ? -5.397 -4.538 3.963 1.00 98.81 287 LEU A N 1
ATOM 2269 C CA . LEU A 1 287 ? -4.273 -5.378 4.350 1.00 98.81 287 LEU A CA 1
ATOM 2270 C C . LEU A 1 287 ? -3.462 -4.643 5.421 1.00 98.81 287 LEU A C 1
ATOM 2272 O O . LEU A 1 287 ? -3.401 -3.413 5.423 1.00 98.81 287 LEU A O 1
ATOM 2276 N N . ALA A 1 288 ? -2.828 -5.385 6.317 1.00 98.50 288 ALA A N 1
ATOM 2277 C CA . ALA A 1 288 ? -1.895 -4.844 7.297 1.00 98.50 288 ALA A CA 1
ATOM 2278 C C . ALA A 1 288 ? -0.636 -5.710 7.334 1.00 98.50 288 ALA A C 1
ATOM 2280 O O . ALA A 1 288 ? -0.687 -6.895 6.989 1.00 98.50 288 ALA A O 1
ATOM 2281 N N . ASP A 1 289 ? 0.483 -5.093 7.701 1.00 98.50 289 ASP A N 1
ATOM 2282 C CA . ASP A 1 289 ? 1.757 -5.743 7.999 1.00 98.50 289 ASP A CA 1
ATOM 2283 C C . ASP A 1 289 ? 2.182 -6.827 6.984 1.00 98.50 289 ASP A C 1
ATOM 2285 O O . ASP A 1 289 ? 2.407 -7.976 7.383 1.00 98.50 289 ASP A O 1
ATOM 2289 N N . PRO A 1 290 ? 2.276 -6.548 5.663 1.00 98.06 290 PRO A N 1
ATOM 2290 C CA . PRO A 1 290 ? 2.906 -7.501 4.746 1.00 98.06 290 PRO A CA 1
ATOM 2291 C C . PRO A 1 290 ? 4.309 -7.905 5.222 1.00 98.06 290 PRO A C 1
ATOM 2293 O O . PRO A 1 290 ? 4.707 -9.056 5.053 1.00 98.06 290 PRO A O 1
ATOM 2296 N N . GLN A 1 291 ? 5.034 -6.934 5.795 1.00 96.75 291 GLN A N 1
ATOM 2297 C CA . GLN A 1 291 ? 6.314 -7.017 6.493 1.00 96.75 291 GLN A CA 1
ATOM 2298 C C . GLN A 1 291 ? 7.266 -8.066 5.920 1.00 96.75 291 GLN A C 1
ATOM 2300 O O . GLN A 1 291 ? 7.755 -8.968 6.607 1.00 96.75 291 GLN A O 1
ATOM 2305 N N . VAL A 1 292 ? 7.531 -7.951 4.617 1.00 94.56 292 VAL A N 1
ATOM 2306 C CA . VAL A 1 292 ? 8.347 -8.931 3.898 1.00 94.56 292 VAL A CA 1
ATOM 2307 C C . VAL A 1 292 ? 9.749 -8.997 4.508 1.00 94.56 292 VAL A C 1
ATOM 2309 O O . VAL A 1 292 ? 10.484 -8.013 4.493 1.00 94.56 292 VAL A O 1
ATOM 2312 N N . GLY A 1 293 ? 10.122 -10.160 5.047 1.00 91.31 293 GLY A N 1
ATOM 2313 C CA . GLY A 1 293 ? 11.418 -10.405 5.688 1.00 91.31 293 GLY A CA 1
ATOM 2314 C C . GLY A 1 293 ? 11.345 -10.630 7.194 1.00 91.31 293 GLY A C 1
ATOM 2315 O O . GLY A 1 293 ? 12.370 -10.956 7.793 1.00 91.31 293 GLY A O 1
ATOM 2316 N N . MET A 1 294 ? 10.171 -10.499 7.808 1.00 92.00 294 MET A N 1
ATOM 2317 C CA . MET A 1 294 ? 9.970 -10.741 9.235 1.00 92.00 294 MET A CA 1
ATOM 2318 C C . MET A 1 294 ? 10.317 -12.179 9.642 1.00 92.00 294 MET A C 1
ATOM 2320 O O . MET A 1 294 ? 11.082 -12.384 10.587 1.00 92.00 294 MET A O 1
ATOM 2324 N N . LEU A 1 295 ? 9.789 -13.176 8.925 1.00 90.00 295 LEU A N 1
ATOM 2325 C CA . LEU A 1 295 ? 9.833 -14.589 9.314 1.00 90.00 295 LEU A CA 1
ATOM 2326 C C . LEU A 1 295 ? 11.267 -15.124 9.378 1.00 90.00 295 LEU A C 1
ATOM 2328 O O . LEU A 1 295 ? 11.638 -15.840 10.309 1.00 90.00 295 LEU A O 1
ATOM 2332 N N . HIS A 1 296 ? 12.088 -14.742 8.398 1.00 87.62 296 HIS A N 1
ATOM 2333 C CA . HIS A 1 296 ? 13.465 -15.222 8.250 1.00 87.62 296 HIS A CA 1
ATOM 2334 C C . HIS A 1 296 ? 14.516 -14.158 8.557 1.00 87.62 296 HIS A C 1
ATOM 2336 O O . HIS A 1 296 ? 15.672 -14.295 8.140 1.00 87.62 296 HIS A O 1
ATOM 2342 N N . TYR A 1 297 ? 14.143 -13.112 9.300 1.00 86.06 297 TYR A N 1
ATOM 2343 C CA . TYR A 1 297 ? 15.044 -12.041 9.733 1.00 86.06 297 TYR A CA 1
ATOM 2344 C C . TYR A 1 297 ? 15.855 -11.460 8.565 1.00 86.06 297 TYR A C 1
ATOM 2346 O O . TYR A 1 297 ? 17.090 -11.495 8.570 1.00 86.06 297 TYR A O 1
ATOM 2354 N N . ASP A 1 298 ? 15.149 -10.990 7.537 1.00 87.56 298 ASP A N 1
ATOM 2355 C CA . ASP A 1 298 ? 15.674 -10.347 6.329 1.00 87.56 298 ASP A CA 1
ATOM 2356 C C . ASP A 1 298 ? 16.537 -11.231 5.405 1.00 87.56 298 ASP A C 1
ATOM 2358 O O . ASP A 1 298 ? 17.058 -10.753 4.392 1.00 87.56 298 ASP A O 1
ATOM 2362 N N . ARG A 1 299 ? 16.706 -12.526 5.712 1.00 84.31 299 ARG A N 1
ATOM 2363 C CA . ARG A 1 299 ? 17.494 -13.452 4.873 1.00 84.31 299 ARG A CA 1
ATOM 2364 C C . ARG A 1 299 ? 16.768 -13.807 3.579 1.00 84.31 299 ARG A C 1
ATOM 2366 O O . ARG A 1 299 ? 17.388 -13.847 2.516 1.00 84.31 299 ARG A O 1
ATOM 2373 N N . GLU A 1 300 ? 15.471 -14.051 3.692 1.00 85.62 300 GLU A N 1
ATOM 2374 C CA . GLU A 1 300 ? 14.524 -14.303 2.610 1.00 85.62 300 GLU A CA 1
ATOM 2375 C C . GLU A 1 300 ? 13.109 -13.927 3.071 1.00 85.62 300 GLU A C 1
ATOM 2377 O O . GLU A 1 300 ? 12.907 -13.628 4.245 1.00 85.62 300 GLU A O 1
ATOM 2382 N N . TRP A 1 301 ? 12.158 -13.862 2.141 1.00 93.00 301 TRP A N 1
ATOM 2383 C CA . TRP A 1 301 ? 10.783 -13.409 2.404 1.00 93.00 301 TRP A CA 1
ATOM 2384 C C . TRP A 1 301 ? 9.776 -14.061 1.448 1.00 93.00 301 TRP A C 1
ATOM 2386 O O . TRP A 1 301 ? 8.829 -13.429 0.979 1.00 93.00 301 TRP A O 1
ATOM 2396 N N . ASN A 1 302 ? 10.041 -15.311 1.051 1.00 90.56 302 ASN A N 1
ATOM 2397 C CA . ASN A 1 302 ? 9.234 -15.988 0.034 1.00 90.56 302 ASN A CA 1
ATOM 2398 C C . ASN A 1 302 ? 7.832 -16.306 0.560 1.00 90.56 302 ASN A C 1
ATOM 2400 O O . ASN A 1 302 ? 6.865 -16.216 -0.191 1.00 90.56 302 ASN A O 1
ATOM 2404 N N . GLU A 1 303 ? 7.720 -16.673 1.831 1.00 93.56 303 GLU A N 1
ATOM 2405 C CA . GLU A 1 303 ? 6.473 -17.033 2.492 1.00 93.56 303 GLU A CA 1
ATOM 2406 C C . GLU A 1 303 ? 5.560 -15.817 2.641 1.00 93.56 303 GLU A C 1
ATOM 2408 O O . GLU A 1 303 ? 4.427 -15.857 2.162 1.00 93.56 303 GLU A O 1
ATOM 2413 N N . GLU A 1 304 ? 6.065 -14.707 3.188 1.00 96.25 304 GLU A N 1
ATOM 2414 C CA . GLU A 1 304 ? 5.298 -13.462 3.297 1.00 96.25 304 GLU A CA 1
ATOM 2415 C C . GLU A 1 304 ? 4.893 -12.940 1.915 1.00 96.25 304 GLU A C 1
ATOM 2417 O O . GLU A 1 304 ? 3.745 -12.553 1.709 1.00 96.25 304 GLU A O 1
ATOM 2422 N N . LEU A 1 305 ? 5.793 -13.011 0.925 1.00 94.25 305 LEU A N 1
ATOM 2423 C CA . LEU A 1 305 ? 5.477 -12.611 -0.448 1.00 94.25 305 LEU A CA 1
ATOM 2424 C C . LEU A 1 305 ? 4.425 -13.523 -1.097 1.00 94.25 305 LEU A C 1
ATOM 2426 O O . LEU A 1 305 ? 3.600 -13.053 -1.879 1.00 94.25 305 LEU A O 1
ATOM 2430 N N . THR A 1 306 ? 4.430 -14.820 -0.777 1.00 95.12 306 THR A N 1
ATOM 2431 C CA . THR A 1 306 ? 3.409 -15.766 -1.252 1.00 95.12 306 THR A CA 1
ATOM 2432 C C . THR A 1 306 ? 2.047 -15.432 -0.650 1.00 95.12 306 THR A C 1
ATOM 2434 O O . THR A 1 306 ? 1.053 -15.435 -1.376 1.00 95.12 306 THR A O 1
ATOM 2437 N N . MET A 1 307 ? 1.991 -15.098 0.644 1.00 97.62 307 MET A N 1
ATOM 2438 C CA . MET A 1 307 ? 0.745 -14.683 1.298 1.00 97.62 307 MET A CA 1
ATOM 2439 C C . MET A 1 307 ? 0.241 -13.347 0.759 1.00 97.62 307 MET A C 1
ATOM 2441 O O . MET A 1 307 ? -0.934 -13.245 0.410 1.00 97.62 307 MET A O 1
ATOM 2445 N N . LEU A 1 308 ? 1.128 -12.368 0.557 1.00 98.12 308 LEU A N 1
ATOM 2446 C CA . LEU A 1 308 ? 0.770 -11.096 -0.066 1.00 98.12 308 LEU A CA 1
ATOM 2447 C C . LEU A 1 308 ? 0.211 -11.295 -1.482 1.00 98.12 308 LEU A C 1
ATOM 2449 O O . LEU A 1 308 ? -0.826 -10.727 -1.811 1.00 98.12 308 LEU A O 1
ATOM 2453 N N . ARG A 1 309 ? 0.840 -12.128 -2.320 1.00 96.25 309 ARG A N 1
ATOM 2454 C CA . ARG A 1 309 ? 0.319 -12.437 -3.665 1.00 96.25 309 ARG A CA 1
ATOM 2455 C C . ARG A 1 309 ? -1.028 -13.149 -3.626 1.00 96.25 309 ARG A C 1
ATOM 2457 O O . ARG A 1 309 ? -1.896 -12.855 -4.444 1.00 96.25 309 ARG A O 1
ATOM 2464 N N . LEU A 1 310 ? -1.233 -14.058 -2.673 1.00 96.69 310 LEU A N 1
ATOM 2465 C CA . LEU A 1 310 ? -2.540 -14.679 -2.468 1.00 96.69 310 LEU A CA 1
ATOM 2466 C C . LEU A 1 310 ? -3.586 -13.635 -2.044 1.00 96.69 310 LEU A C 1
ATOM 2468 O O . LEU A 1 310 ? -4.694 -13.643 -2.574 1.00 96.69 310 LEU A O 1
ATOM 2472 N N . ALA A 1 311 ? -3.232 -12.702 -1.159 1.00 98.38 311 ALA A N 1
ATOM 2473 C CA . ALA A 1 311 ? -4.096 -11.588 -0.782 1.00 98.38 311 ALA A CA 1
ATOM 2474 C C . ALA A 1 311 ? -4.437 -10.699 -1.989 1.00 98.38 311 ALA A C 1
ATOM 2476 O O . ALA A 1 311 ? -5.604 -10.381 -2.191 1.00 98.38 311 ALA A O 1
ATOM 2477 N N . VAL A 1 312 ? -3.458 -10.371 -2.839 1.00 97.88 312 VAL A N 1
ATOM 2478 C CA . VAL A 1 312 ? -3.668 -9.631 -4.096 1.00 97.88 312 VAL A CA 1
ATOM 2479 C C . VAL A 1 312 ? -4.609 -10.386 -5.036 1.00 97.88 312 VAL A C 1
ATOM 2481 O O . VAL A 1 312 ? -5.548 -9.796 -5.566 1.00 97.88 312 VAL A O 1
ATOM 2484 N N . HIS A 1 313 ? -4.432 -11.699 -5.190 1.00 95.94 313 HIS A N 1
ATOM 2485 C CA . HIS A 1 313 ? -5.342 -12.528 -5.979 1.00 95.94 313 HIS A CA 1
ATOM 2486 C C . HIS A 1 313 ? -6.785 -12.456 -5.452 1.00 95.94 313 HIS A C 1
ATOM 2488 O O . HIS A 1 313 ? -7.721 -12.285 -6.233 1.00 95.94 313 HIS A O 1
ATOM 2494 N N . LYS A 1 314 ? -6.972 -12.525 -4.127 1.00 96.94 314 LYS A N 1
ATOM 2495 C CA . LYS A 1 314 ? -8.288 -12.366 -3.492 1.00 96.94 314 LYS A CA 1
ATOM 2496 C C . LYS A 1 314 ? -8.859 -10.960 -3.678 1.00 96.94 314 LYS A C 1
ATOM 2498 O O . LYS A 1 314 ? -10.039 -10.832 -3.982 1.00 96.94 314 LYS A O 1
ATOM 2503 N N . VAL A 1 315 ? -8.039 -9.918 -3.546 1.00 98.44 315 VAL A N 1
ATOM 2504 C CA . VAL A 1 315 ? -8.444 -8.526 -3.797 1.00 98.44 315 VAL A CA 1
ATOM 2505 C C . VAL A 1 315 ? -8.945 -8.361 -5.229 1.00 98.44 315 VAL A C 1
ATOM 2507 O O . VAL A 1 315 ? -10.026 -7.816 -5.419 1.00 98.44 315 VAL A O 1
ATOM 2510 N N . ASN A 1 316 ? -8.220 -8.879 -6.220 1.00 96.50 316 ASN A N 1
ATOM 2511 C CA . ASN A 1 316 ? -8.633 -8.800 -7.621 1.00 96.50 316 ASN A CA 1
ATOM 2512 C C . ASN A 1 316 ? -9.954 -9.537 -7.877 1.00 96.50 316 ASN A C 1
ATOM 2514 O O . ASN A 1 316 ? -10.796 -9.030 -8.609 1.00 96.50 316 ASN A O 1
ATOM 2518 N N . ALA A 1 317 ? -10.157 -10.702 -7.252 1.00 95.00 317 ALA A N 1
ATOM 2519 C CA . ALA A 1 317 ? -11.412 -11.446 -7.365 1.00 95.00 317 ALA A CA 1
ATOM 2520 C C . ALA A 1 317 ? -12.601 -10.691 -6.743 1.00 95.00 317 ALA A C 1
ATOM 2522 O O . ALA A 1 317 ? -13.687 -10.681 -7.314 1.00 95.00 317 ALA A O 1
ATOM 2523 N N . LEU A 1 318 ? -12.391 -10.038 -5.595 1.00 96.19 318 LEU A N 1
ATOM 2524 C CA . LEU A 1 318 ? -13.420 -9.246 -4.915 1.00 96.19 318 LEU A CA 1
ATOM 2525 C C . LEU A 1 318 ? -13.684 -7.892 -5.591 1.00 96.19 318 LEU A C 1
ATOM 2527 O O . LEU A 1 318 ? -14.761 -7.333 -5.413 1.00 96.19 318 LEU A O 1
ATOM 2531 N N . HIS A 1 319 ? -12.704 -7.353 -6.316 1.00 96.50 319 HIS A N 1
ATOM 2532 C CA . HIS A 1 319 ? -12.759 -6.071 -7.022 1.00 96.50 319 HIS A CA 1
ATOM 2533 C C . HIS A 1 319 ? -13.301 -4.890 -6.168 1.00 96.50 319 HIS A C 1
ATOM 2535 O O . HIS A 1 319 ? -14.268 -4.221 -6.554 1.00 96.50 319 HIS A O 1
ATOM 2541 N N . PRO A 1 320 ? -12.715 -4.611 -4.982 1.00 98.00 320 PRO A N 1
ATOM 2542 C CA . PRO A 1 320 ? -13.164 -3.532 -4.100 1.00 98.00 320 PRO A CA 1
ATOM 2543 C C . PRO A 1 320 ? -12.989 -2.138 -4.719 1.00 98.00 320 PRO A C 1
ATOM 2545 O O . PRO A 1 320 ? -12.181 -1.942 -5.623 1.00 98.00 320 PRO A O 1
ATOM 2548 N N . ARG A 1 321 ? -13.673 -1.130 -4.152 1.00 97.69 321 ARG A N 1
ATOM 2549 C CA . ARG A 1 321 ? -13.542 0.278 -4.580 1.00 97.69 321 ARG A CA 1
ATOM 2550 C C . ARG A 1 321 ? -12.108 0.795 -4.458 1.00 97.69 321 ARG A C 1
ATOM 2552 O O . ARG A 1 321 ? -11.700 1.630 -5.253 1.00 97.69 321 ARG A O 1
ATOM 2559 N N . PHE A 1 322 ? -11.380 0.339 -3.441 1.00 98.62 322 PHE A N 1
ATOM 2560 C CA . PHE A 1 322 ? -9.947 0.562 -3.255 1.00 98.62 322 PHE A CA 1
ATOM 2561 C C . PHE A 1 322 ? -9.374 -0.466 -2.269 1.00 98.62 322 PHE A C 1
ATOM 2563 O O . PHE A 1 322 ? -10.106 -1.123 -1.519 1.00 98.62 322 PHE A O 1
ATOM 2570 N N . LEU A 1 323 ? -8.050 -0.580 -2.270 1.00 98.88 323 LEU A N 1
ATOM 2571 C CA . LEU A 1 323 ? -7.253 -1.360 -1.331 1.00 98.88 323 LEU A CA 1
ATOM 2572 C C . LEU A 1 323 ? -6.454 -0.407 -0.431 1.00 98.88 323 LEU A C 1
ATOM 2574 O O . LEU A 1 323 ? -5.778 0.482 -0.936 1.00 98.88 323 LEU A O 1
ATOM 2578 N N . VAL A 1 324 ? -6.479 -0.617 0.885 1.00 98.69 324 VAL A N 1
ATOM 2579 C CA . VAL A 1 324 ? -5.574 0.031 1.852 1.00 98.69 324 VAL A CA 1
ATOM 2580 C C . VAL A 1 324 ? -4.532 -0.974 2.328 1.00 98.69 324 VAL A C 1
ATOM 2582 O O . VAL A 1 324 ? -4.885 -2.111 2.635 1.00 98.69 324 VAL A O 1
ATOM 2585 N N . VAL A 1 325 ? -3.273 -0.555 2.445 1.00 98.75 325 VAL A N 1
ATOM 2586 C CA . VAL A 1 325 ? -2.211 -1.317 3.116 1.00 98.75 325 VAL A CA 1
ATOM 2587 C C . VAL A 1 325 ? -1.672 -0.496 4.290 1.00 98.75 325 VAL A C 1
ATOM 2589 O O . VAL A 1 325 ? -1.019 0.532 4.098 1.00 98.75 325 VAL A O 1
ATOM 2592 N N . SER A 1 326 ? -1.985 -0.934 5.509 1.00 97.69 326 SER A N 1
ATOM 2593 C CA . SER A 1 326 ? -1.712 -0.202 6.750 1.00 97.69 326 SER A CA 1
ATOM 2594 C C . SER A 1 326 ? -0.338 -0.533 7.335 1.00 97.69 326 SER A C 1
ATOM 2596 O O . SER A 1 326 ? -0.247 -1.238 8.337 1.00 97.69 326 SER A O 1
ATOM 2598 N N . GLY A 1 327 ? 0.714 0.028 6.734 1.00 97.12 327 GLY A N 1
ATOM 2599 C CA . GLY A 1 327 ? 2.075 0.048 7.280 1.00 97.12 327 GLY A CA 1
ATOM 2600 C C . GLY A 1 327 ? 2.798 -1.291 7.356 1.00 97.12 327 GLY A C 1
ATOM 2601 O O . GLY A 1 327 ? 2.266 -2.332 6.968 1.00 97.12 327 GLY A O 1
ATOM 2602 N N . ASP A 1 328 ? 4.054 -1.193 7.794 1.00 98.06 328 ASP A N 1
ATOM 2603 C CA . ASP A 1 328 ? 5.069 -2.246 7.804 1.00 98.06 328 ASP A CA 1
ATOM 2604 C C . ASP A 1 328 ? 5.086 -3.004 6.477 1.00 98.06 328 ASP A C 1
ATOM 2606 O O . ASP A 1 328 ? 4.912 -4.219 6.392 1.00 98.06 328 ASP A O 1
ATOM 2610 N N . LEU A 1 329 ? 5.267 -2.240 5.397 1.00 97.69 329 LEU A N 1
ATOM 2611 C CA . LEU A 1 329 ? 5.341 -2.775 4.039 1.00 97.69 329 LEU A CA 1
ATOM 2612 C C . LEU A 1 329 ? 6.574 -3.680 3.896 1.00 97.69 329 LEU A C 1
ATOM 2614 O O . LEU A 1 329 ? 6.523 -4.742 3.273 1.00 97.69 329 LEU A O 1
ATOM 2618 N N . ILE A 1 330 ? 7.687 -3.259 4.494 1.00 94.94 330 ILE A N 1
ATOM 2619 C CA . ILE A 1 330 ? 8.957 -3.990 4.548 1.00 94.94 330 ILE A CA 1
ATOM 2620 C C . ILE A 1 330 ? 9.322 -4.327 5.995 1.00 94.94 330 ILE A C 1
ATOM 2622 O O . ILE A 1 330 ? 8.773 -3.737 6.914 1.00 94.94 330 ILE A O 1
ATOM 2626 N N . ASN A 1 331 ? 10.266 -5.248 6.213 1.00 93.25 331 ASN A N 1
ATOM 2627 C CA . ASN A 1 331 ? 10.785 -5.548 7.554 1.00 93.25 331 ASN A CA 1
ATOM 2628 C C . ASN A 1 331 ? 12.101 -4.816 7.873 1.00 93.25 331 ASN A C 1
ATOM 2630 O O . ASN A 1 331 ? 12.384 -4.473 9.021 1.00 93.25 331 ASN A O 1
ATOM 2634 N N . ALA A 1 332 ? 12.952 -4.594 6.878 1.00 89.50 332 ALA A N 1
ATOM 2635 C CA . ALA A 1 332 ? 14.256 -3.996 7.091 1.00 89.50 332 ALA A CA 1
ATOM 2636 C C . ALA A 1 332 ? 14.106 -2.501 7.380 1.00 89.50 332 ALA A C 1
ATOM 2638 O O . ALA A 1 332 ? 13.754 -1.727 6.490 1.00 89.50 332 ALA A O 1
ATOM 2639 N N . PHE A 1 333 ? 14.446 -2.104 8.610 1.00 86.88 333 PHE A N 1
ATOM 2640 C CA . PHE A 1 333 ? 14.414 -0.703 9.015 1.00 86.88 333 PHE A CA 1
ATOM 2641 C C . PHE A 1 333 ? 15.214 0.197 8.058 1.00 86.88 333 PHE A C 1
ATOM 2643 O O . PHE A 1 333 ? 16.262 -0.207 7.533 1.00 86.88 333 PHE A O 1
ATOM 2650 N N . PRO A 1 334 ? 14.765 1.448 7.868 1.00 77.81 334 PRO A N 1
ATOM 2651 C CA . PRO A 1 334 ? 15.398 2.392 6.957 1.00 77.81 334 PRO A CA 1
ATOM 2652 C C . PRO A 1 334 ? 16.712 2.977 7.515 1.00 77.81 334 PRO A C 1
ATOM 2654 O O . PRO A 1 334 ? 17.486 3.560 6.755 1.00 77.81 334 PRO A O 1
ATOM 2657 N N . THR A 1 335 ? 16.993 2.795 8.810 1.00 68.50 335 THR A N 1
ATOM 2658 C CA . THR A 1 335 ? 18.147 3.376 9.512 1.00 68.50 335 THR A CA 1
ATOM 2659 C C . THR A 1 335 ? 19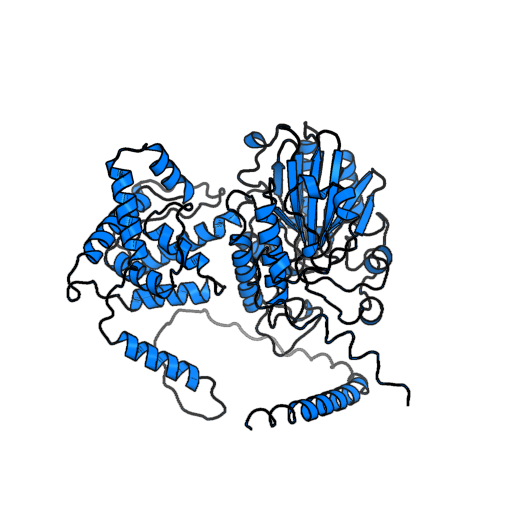.468 2.634 9.258 1.00 68.50 335 THR A C 1
ATOM 2661 O O . THR A 1 335 ? 19.520 1.450 8.908 1.00 68.50 335 THR A O 1
ATOM 2664 N N . LYS A 1 336 ? 20.579 3.351 9.459 1.00 59.66 336 LYS A N 1
ATOM 2665 C CA . LYS A 1 336 ? 21.927 2.766 9.521 1.00 59.66 336 LYS A CA 1
ATOM 2666 C C . LYS A 1 336 ? 22.222 2.153 10.887 1.00 59.66 336 LYS A C 1
ATOM 2668 O O . LYS A 1 336 ? 23.176 1.381 10.966 1.00 59.66 336 LYS A O 1
ATOM 2673 N N . ASP A 1 337 ? 21.455 2.502 11.922 1.00 60.78 337 ASP A N 1
ATOM 2674 C CA . ASP A 1 337 ? 21.691 2.025 13.278 1.00 60.78 337 ASP A CA 1
ATOM 2675 C C . ASP A 1 337 ? 21.264 0.552 13.417 1.00 60.78 337 ASP A C 1
ATOM 2677 O O . ASP A 1 337 ? 20.075 0.230 13.343 1.00 60.78 337 ASP A O 1
ATOM 2681 N N . PRO A 1 338 ? 22.208 -0.383 13.623 1.00 56.41 338 PRO A N 1
ATOM 2682 C CA . PRO A 1 338 ? 21.875 -1.782 13.843 1.00 56.41 338 PRO A CA 1
ATOM 2683 C C . PRO A 1 338 ? 21.123 -2.021 15.162 1.00 56.41 338 PRO A C 1
ATOM 2685 O O . PRO A 1 338 ? 20.556 -3.103 15.312 1.00 56.41 338 PRO A O 1
ATOM 2688 N N . GLN A 1 339 ? 21.136 -1.068 16.109 1.00 55.41 339 GLN A N 1
ATOM 2689 C CA . GLN A 1 339 ? 20.465 -1.180 17.411 1.00 55.41 339 GLN A CA 1
ATOM 2690 C C . GLN A 1 339 ? 18.943 -1.051 17.324 1.00 55.41 339 GLN A C 1
ATOM 2692 O O . GLN A 1 339 ? 18.254 -1.585 18.187 1.00 55.41 339 GLN A O 1
ATOM 2697 N N . GLU A 1 340 ? 18.401 -0.424 16.274 1.00 57.81 340 GLU A N 1
ATOM 2698 C CA . GLU A 1 340 ? 16.946 -0.390 16.047 1.00 57.81 340 GLU A CA 1
ATOM 2699 C C . GLU A 1 340 ? 16.384 -1.759 15.628 1.00 57.81 340 GLU A C 1
ATOM 2701 O O . GLU A 1 340 ? 15.173 -1.981 15.643 1.00 57.81 340 GLU A O 1
ATOM 2706 N N . ARG A 1 341 ? 17.247 -2.731 15.304 1.00 59.75 341 ARG A N 1
ATOM 2707 C CA . ARG A 1 341 ? 16.814 -4.117 15.132 1.00 59.75 341 ARG A CA 1
ATOM 2708 C C . ARG A 1 341 ? 16.494 -4.706 16.503 1.00 59.75 341 ARG A C 1
ATOM 2710 O O . ARG A 1 341 ? 17.395 -4.887 17.318 1.00 59.75 341 ARG A O 1
ATOM 2717 N N . LEU A 1 342 ? 15.256 -5.165 16.698 1.00 51.97 342 LEU A N 1
ATOM 2718 C CA . LEU A 1 342 ? 14.911 -6.031 17.838 1.00 51.97 342 LEU A CA 1
ATOM 2719 C C . LEU A 1 342 ? 15.814 -7.282 17.922 1.00 51.97 342 LEU A C 1
ATOM 2721 O O . LEU A 1 342 ? 15.993 -7.841 19.002 1.00 51.97 342 LEU A O 1
ATOM 2725 N N . PHE A 1 343 ? 16.424 -7.696 16.802 1.00 52.72 343 PHE A N 1
ATOM 2726 C CA . PHE A 1 343 ? 17.330 -8.842 16.725 1.00 52.72 343 PHE A CA 1
ATOM 2727 C C . PHE A 1 343 ? 18.645 -8.476 16.003 1.00 52.72 343 PHE A C 1
ATOM 2729 O O . PHE A 1 343 ? 18.711 -8.514 14.767 1.00 52.72 343 PHE A O 1
ATOM 2736 N N . PRO A 1 344 ? 19.721 -8.124 16.736 1.00 49.12 344 PRO A N 1
ATOM 2737 C CA . PRO A 1 344 ? 21.011 -7.822 16.128 1.00 49.12 344 PRO A CA 1
ATOM 2738 C C . PRO A 1 344 ? 21.604 -9.076 15.472 1.00 49.12 344 PRO A C 1
ATOM 2740 O O . PRO A 1 344 ? 21.748 -10.130 16.092 1.00 49.12 344 PRO A O 1
ATOM 2743 N N . THR A 1 345 ? 21.971 -8.964 14.196 1.00 52.41 345 THR A N 1
ATOM 2744 C CA . THR A 1 345 ? 22.520 -10.068 13.398 1.00 52.41 345 THR A CA 1
ATOM 2745 C C . THR A 1 345 ? 23.824 -9.644 12.707 1.00 52.41 345 THR A C 1
ATOM 2747 O O . THR A 1 345 ? 23.796 -8.854 11.764 1.00 52.41 345 THR A O 1
ATOM 2750 N N . PRO A 1 346 ? 24.989 -10.175 13.128 1.00 50.06 346 PRO A N 1
ATOM 2751 C CA . PRO A 1 346 ? 26.300 -9.687 12.679 1.00 50.06 346 PRO A CA 1
ATOM 2752 C C . PRO A 1 346 ? 26.722 -10.127 11.263 1.00 50.06 346 PRO A C 1
ATOM 2754 O O . PRO A 1 346 ? 27.811 -9.774 10.825 1.00 50.06 346 PRO A O 1
ATOM 2757 N N . PHE A 1 347 ? 25.892 -10.887 10.536 1.00 55.56 347 PHE A N 1
ATOM 2758 C CA . PHE A 1 347 ? 26.238 -11.450 9.217 1.00 55.56 347 PHE A CA 1
ATOM 2759 C C . PHE A 1 347 ? 25.304 -11.025 8.072 1.00 55.56 347 PHE A C 1
ATOM 2761 O O . PHE A 1 347 ? 25.444 -11.535 6.961 1.00 55.56 347 PHE A O 1
ATOM 2768 N N . LEU A 1 348 ? 24.340 -10.133 8.318 1.00 57.53 348 LEU A N 1
ATOM 2769 C CA . LEU A 1 348 ? 23.418 -9.669 7.277 1.00 57.53 348 LEU A CA 1
ATOM 2770 C C . LEU A 1 348 ? 23.982 -8.458 6.514 1.00 57.53 348 LEU A C 1
ATOM 2772 O O . LEU A 1 348 ? 24.701 -7.648 7.104 1.00 57.53 348 LEU A O 1
ATOM 2776 N N . PRO A 1 349 ? 23.655 -8.314 5.212 1.00 57.53 349 PRO A N 1
ATOM 2777 C CA . PRO A 1 349 ? 23.982 -7.114 4.450 1.00 57.53 349 PRO A CA 1
ATOM 2778 C C . PRO A 1 349 ? 23.435 -5.838 5.117 1.00 57.53 349 PRO A C 1
ATOM 2780 O O . PRO A 1 349 ? 22.499 -5.914 5.926 1.00 57.53 349 PRO A O 1
ATOM 2783 N N . PRO A 1 350 ? 23.995 -4.658 4.774 1.00 58.34 350 PRO A N 1
ATOM 2784 C CA . PRO A 1 350 ? 23.549 -3.392 5.340 1.00 58.34 350 PRO A CA 1
ATOM 2785 C C . PRO A 1 350 ? 22.027 -3.227 5.202 1.00 58.34 350 PRO A C 1
ATOM 2787 O O . PRO A 1 350 ? 21.509 -3.501 4.111 1.00 58.34 350 PRO A O 1
ATOM 2790 N N . PRO A 1 351 ? 21.323 -2.753 6.253 1.00 66.88 351 PRO A N 1
ATOM 2791 C CA . PRO A 1 351 ? 19.863 -2.616 6.258 1.00 66.88 351 PRO A CA 1
ATOM 2792 C C . PRO A 1 351 ? 19.327 -1.931 4.998 1.00 66.88 351 PRO A C 1
ATOM 2794 O O . PRO A 1 351 ? 18.375 -2.406 4.391 1.00 66.88 351 PRO A O 1
ATOM 2797 N N . LEU A 1 352 ? 20.022 -0.896 4.515 1.00 70.38 352 LEU A N 1
ATOM 2798 C CA . LEU A 1 352 ? 19.591 -0.121 3.354 1.00 70.38 352 LEU A CA 1
ATOM 2799 C C . LEU A 1 352 ? 19.504 -0.940 2.050 1.00 70.38 352 LEU A C 1
ATOM 2801 O O . LEU A 1 352 ? 18.582 -0.735 1.262 1.00 70.38 352 LEU A O 1
ATOM 2805 N N . HIS A 1 353 ? 20.425 -1.887 1.824 1.00 77.69 353 HIS A N 1
ATOM 2806 C CA . HIS A 1 353 ? 20.374 -2.760 0.642 1.00 77.69 353 HIS A CA 1
ATOM 2807 C C . HIS A 1 353 ? 19.239 -3.782 0.744 1.00 77.69 353 HIS A C 1
ATOM 2809 O O . HIS A 1 353 ? 18.606 -4.103 -0.260 1.00 77.69 353 HIS A O 1
ATOM 2815 N N . VAL A 1 354 ? 18.978 -4.298 1.946 1.00 83.00 354 VAL A N 1
ATOM 2816 C CA . VAL A 1 354 ? 17.852 -5.208 2.186 1.00 83.00 354 VAL A CA 1
ATOM 2817 C C . VAL A 1 354 ? 16.533 -4.470 1.986 1.00 83.00 354 VAL A C 1
ATOM 2819 O O . VAL A 1 354 ? 15.702 -4.938 1.213 1.00 83.00 354 VAL A O 1
ATOM 2822 N N . ALA A 1 355 ? 16.382 -3.293 2.595 1.00 86.19 355 ALA A N 1
ATOM 2823 C CA . ALA A 1 355 ? 15.193 -2.460 2.482 1.00 86.19 355 ALA A CA 1
ATOM 2824 C C . ALA A 1 355 ? 14.870 -2.143 1.018 1.00 86.19 355 ALA A C 1
ATOM 2826 O O . ALA A 1 355 ? 13.736 -2.315 0.592 1.00 86.19 355 ALA A O 1
ATOM 2827 N N . ALA A 1 356 ? 15.865 -1.767 0.204 1.00 82.31 356 ALA A N 1
ATOM 2828 C CA . ALA A 1 356 ? 15.655 -1.542 -1.229 1.00 82.31 356 ALA A CA 1
ATOM 2829 C C . ALA A 1 356 ? 15.108 -2.791 -1.950 1.00 82.31 356 ALA A C 1
ATOM 2831 O O . ALA A 1 356 ? 14.192 -2.691 -2.766 1.00 82.31 356 ALA A O 1
ATOM 2832 N N . ARG A 1 357 ? 15.626 -3.982 -1.617 1.00 83.88 357 ARG A N 1
ATOM 2833 C CA . ARG A 1 357 ? 15.162 -5.244 -2.210 1.00 83.88 357 ARG A CA 1
ATOM 2834 C C . ARG A 1 357 ? 13.762 -5.646 -1.752 1.00 83.88 357 ARG A C 1
ATOM 2836 O O . ARG A 1 357 ? 12.994 -6.175 -2.556 1.00 83.88 357 ARG A O 1
ATOM 2843 N N . GLN A 1 358 ? 13.433 -5.396 -0.491 1.00 90.38 358 GLN A N 1
ATOM 2844 C CA . GLN A 1 358 ? 12.098 -5.618 0.055 1.00 90.38 358 GLN A CA 1
ATOM 2845 C C . GLN A 1 358 ? 11.082 -4.650 -0.554 1.00 90.38 358 GLN A C 1
ATOM 2847 O O . GLN A 1 358 ? 10.053 -5.108 -1.040 1.00 90.38 358 GLN A O 1
ATOM 2852 N N . VAL A 1 359 ? 11.411 -3.353 -0.651 1.00 90.44 359 VAL A N 1
ATOM 2853 C CA . VAL A 1 359 ? 10.571 -2.320 -1.291 1.00 90.44 359 VAL A CA 1
ATOM 2854 C C . VAL A 1 359 ? 10.187 -2.733 -2.703 1.00 90.44 359 VAL A C 1
ATOM 2856 O O . VAL A 1 359 ? 9.021 -2.665 -3.081 1.00 90.44 359 VAL A O 1
ATOM 2859 N N . ALA A 1 360 ? 11.152 -3.174 -3.499 1.00 83.81 360 ALA A N 1
ATOM 2860 C CA . ALA A 1 360 ? 10.842 -3.536 -4.869 1.00 83.81 360 ALA A CA 1
ATOM 2861 C C . ALA A 1 360 ? 10.140 -4.909 -4.979 1.00 83.81 360 ALA A C 1
ATOM 2863 O O . ALA A 1 360 ? 9.271 -5.055 -5.832 1.00 83.81 360 ALA A O 1
ATOM 2864 N N . SER A 1 361 ? 10.351 -5.841 -4.037 1.00 88.38 361 SER A N 1
ATOM 2865 C CA . SER A 1 361 ? 9.532 -7.067 -3.945 1.00 88.38 361 SER A CA 1
ATOM 2866 C C . SER A 1 361 ? 8.063 -6.773 -3.618 1.00 88.38 361 SER A C 1
ATOM 2868 O O . SER A 1 361 ? 7.174 -7.361 -4.231 1.00 88.38 361 SER A O 1
ATOM 2870 N N . ILE A 1 362 ? 7.785 -5.855 -2.683 1.00 92.50 362 ILE A N 1
ATOM 2871 C CA . ILE A 1 362 ? 6.400 -5.496 -2.354 1.00 92.50 362 ILE A CA 1
ATOM 2872 C C . ILE A 1 362 ? 5.736 -4.710 -3.482 1.00 92.50 362 ILE A C 1
ATOM 2874 O O . ILE A 1 362 ? 4.594 -4.997 -3.830 1.00 92.50 362 ILE A O 1
ATOM 2878 N N . LYS A 1 363 ? 6.459 -3.784 -4.122 1.00 91.50 363 LYS A N 1
ATOM 2879 C CA . LYS A 1 363 ? 5.958 -3.092 -5.314 1.00 91.50 363 LYS A CA 1
ATOM 2880 C C . LYS A 1 363 ? 5.642 -4.069 -6.439 1.00 91.50 363 LYS A C 1
ATOM 2882 O O . LYS A 1 363 ? 4.618 -3.912 -7.084 1.00 91.50 363 LYS A O 1
ATOM 2887 N N . GLU A 1 364 ? 6.474 -5.085 -6.654 1.00 86.50 364 GLU A N 1
ATOM 2888 C CA . GLU A 1 364 ? 6.219 -6.129 -7.649 1.00 86.50 364 GLU A CA 1
ATOM 2889 C C . GLU A 1 364 ? 4.917 -6.887 -7.352 1.00 86.50 364 GLU A C 1
ATOM 2891 O O . GLU A 1 364 ? 4.067 -6.979 -8.231 1.00 86.50 364 GLU A O 1
ATOM 2896 N N . ALA A 1 365 ? 4.715 -7.361 -6.119 1.00 91.50 365 ALA A N 1
ATOM 2897 C CA . ALA A 1 365 ? 3.479 -8.056 -5.752 1.00 91.50 365 ALA A CA 1
ATOM 2898 C C . ALA A 1 365 ? 2.243 -7.146 -5.832 1.00 91.50 365 ALA A C 1
ATOM 2900 O O . ALA A 1 365 ? 1.214 -7.551 -6.362 1.00 91.50 365 ALA A O 1
ATOM 2901 N N . LEU A 1 366 ? 2.336 -5.899 -5.362 1.00 94.56 366 LEU A N 1
ATOM 2902 C CA . LEU A 1 366 ? 1.226 -4.943 -5.436 1.00 94.56 366 LEU A CA 1
ATOM 2903 C C . LEU A 1 366 ? 0.964 -4.441 -6.863 1.00 94.56 366 LEU A C 1
ATOM 2905 O O . LEU A 1 366 ? -0.133 -3.967 -7.149 1.00 94.56 366 LEU A O 1
ATOM 2909 N N . MET A 1 367 ? 1.927 -4.571 -7.780 1.00 89.25 367 MET A N 1
ATOM 2910 C CA . MET A 1 367 ? 1.712 -4.294 -9.201 1.00 89.25 367 MET A CA 1
ATOM 2911 C C . MET A 1 367 ? 0.723 -5.281 -9.833 1.00 89.25 367 MET A C 1
ATOM 2913 O O . MET A 1 367 ? 0.081 -4.938 -10.822 1.00 89.25 367 MET A O 1
ATOM 2917 N N . GLU A 1 368 ? 0.579 -6.478 -9.256 1.00 90.19 368 GLU A N 1
ATOM 2918 C CA . GLU A 1 368 ? -0.379 -7.499 -9.694 1.00 90.19 368 GLU A CA 1
ATOM 2919 C C . GLU A 1 368 ? -1.827 -7.165 -9.286 1.00 90.19 368 GLU A C 1
ATOM 2921 O O . GLU A 1 368 ? -2.754 -7.802 -9.784 1.00 90.19 368 GLU A O 1
ATOM 2926 N N . VAL A 1 369 ? -2.050 -6.162 -8.421 1.00 93.06 369 VAL A N 1
ATOM 2927 C CA . VAL A 1 369 ? -3.397 -5.637 -8.142 1.00 93.06 369 VAL A CA 1
ATOM 2928 C C . VAL A 1 369 ? -3.955 -5.011 -9.415 1.00 93.06 369 VAL A C 1
ATOM 2930 O O . VAL A 1 369 ? -3.250 -4.222 -10.061 1.00 93.06 369 VAL A O 1
ATOM 2933 N N . ASP A 1 370 ? -5.214 -5.322 -9.738 1.00 89.31 370 ASP A N 1
ATOM 2934 C CA . ASP A 1 370 ? -5.914 -4.795 -10.909 1.00 89.31 370 ASP A CA 1
ATOM 2935 C C . ASP A 1 370 ? -5.701 -3.271 -11.017 1.00 89.31 370 ASP A C 1
ATOM 2937 O O . ASP A 1 370 ? -5.878 -2.558 -10.022 1.00 89.31 370 ASP A O 1
ATOM 2941 N N . PRO A 1 371 ? -5.266 -2.746 -12.179 1.00 86.75 371 PRO A N 1
ATOM 2942 C CA . PRO A 1 371 ? -4.970 -1.324 -12.333 1.00 86.75 371 PRO A CA 1
ATOM 2943 C C . PRO A 1 371 ? -6.145 -0.384 -12.037 1.00 86.75 371 PRO A C 1
ATOM 2945 O O . PRO A 1 371 ? -5.903 0.790 -11.765 1.00 86.75 371 PRO A O 1
ATOM 2948 N N . SER A 1 372 ? -7.388 -0.870 -12.106 1.00 89.75 372 SER A N 1
ATOM 2949 C CA . SER A 1 372 ? -8.589 -0.091 -11.788 1.00 89.75 372 SER A CA 1
ATOM 2950 C C . SER A 1 372 ? -8.844 0.059 -10.286 1.00 89.75 372 SER A C 1
ATOM 2952 O O . SER A 1 372 ? -9.629 0.921 -9.898 1.00 89.75 372 SER A O 1
ATOM 2954 N N . ILE A 1 373 ? -8.175 -0.736 -9.441 1.00 96.62 373 ILE A N 1
ATOM 2955 C CA . ILE A 1 373 ? -8.293 -0.679 -7.982 1.00 96.62 373 ILE A CA 1
ATOM 2956 C C . ILE A 1 373 ? -7.199 0.258 -7.437 1.00 96.62 373 ILE A C 1
ATOM 2958 O O . ILE A 1 373 ? -6.009 -0.088 -7.483 1.00 96.62 373 ILE A O 1
ATOM 2962 N N . PRO A 1 374 ? -7.557 1.428 -6.872 1.00 97.38 374 PRO A N 1
ATOM 2963 C CA . PRO A 1 374 ? -6.597 2.301 -6.205 1.00 97.38 374 PRO A CA 1
ATOM 2964 C C . PRO A 1 374 ? -5.934 1.598 -5.017 1.00 97.38 374 PRO A C 1
ATOM 2966 O O . PRO A 1 374 ? -6.603 0.917 -4.236 1.00 97.38 374 PRO A O 1
ATOM 2969 N N . VAL A 1 375 ? -4.622 1.793 -4.859 1.00 98.12 375 VAL A N 1
ATOM 2970 C CA . VAL A 1 375 ? -3.829 1.231 -3.755 1.00 98.12 375 VAL A CA 1
ATOM 2971 C C . VAL A 1 375 ? -3.367 2.367 -2.846 1.00 98.12 375 VAL A C 1
ATOM 2973 O O . VAL A 1 375 ? -2.550 3.204 -3.232 1.00 98.12 375 VAL A O 1
ATOM 2976 N N . VAL A 1 376 ? -3.918 2.415 -1.641 1.00 98.44 376 VAL A N 1
ATOM 2977 C CA . VAL A 1 376 ? -3.655 3.423 -0.612 1.00 98.44 376 VAL A CA 1
ATOM 2978 C C . VAL A 1 376 ? -2.620 2.863 0.361 1.00 98.44 376 VAL A C 1
ATOM 2980 O O . VAL A 1 376 ? -2.865 1.844 1.003 1.00 98.44 376 VAL A O 1
ATOM 2983 N N . LEU A 1 377 ? -1.464 3.517 0.471 1.00 98.12 377 LEU A N 1
ATOM 2984 C CA . LEU A 1 377 ? -0.340 3.057 1.292 1.00 98.12 377 LEU A CA 1
ATOM 2985 C C . LEU A 1 377 ? -0.112 3.983 2.483 1.00 98.12 377 LEU A C 1
ATOM 2987 O O . LEU A 1 377 ? -0.243 5.201 2.366 1.00 98.12 377 LEU A O 1
ATOM 2991 N N . GLN A 1 378 ? 0.262 3.400 3.617 1.00 96.38 378 GLN A N 1
ATOM 2992 C CA . GLN A 1 378 ? 0.626 4.124 4.832 1.00 96.38 378 GLN A CA 1
ATOM 2993 C C . GLN A 1 378 ? 1.948 3.587 5.377 1.00 96.38 378 GLN A C 1
ATOM 2995 O O . GLN A 1 378 ? 2.206 2.396 5.209 1.00 96.38 378 GLN A O 1
ATOM 3000 N N . PRO A 1 379 ? 2.766 4.417 6.043 1.00 97.88 379 PRO A N 1
ATOM 3001 C CA . PRO A 1 379 ? 3.986 3.944 6.681 1.00 97.88 379 PRO A CA 1
ATOM 3002 C C . PRO A 1 379 ? 3.693 3.251 8.017 1.00 97.88 379 PRO A C 1
ATOM 3004 O O . PRO A 1 379 ? 2.839 3.700 8.786 1.00 97.88 379 PRO A O 1
ATOM 3007 N N . GLY A 1 380 ? 4.471 2.216 8.327 1.00 97.50 380 GLY A N 1
ATOM 3008 C CA . GLY A 1 380 ? 4.665 1.691 9.679 1.00 97.50 380 GLY A CA 1
ATOM 3009 C C . GLY A 1 380 ? 6.072 1.941 10.227 1.00 97.50 380 GLY A C 1
ATOM 3010 O O . GLY A 1 380 ? 6.903 2.573 9.570 1.00 97.50 380 GLY A O 1
ATOM 3011 N N . ASN A 1 381 ? 6.366 1.477 11.447 1.00 95.12 381 ASN A N 1
ATOM 3012 C CA . ASN A 1 381 ? 7.705 1.648 12.051 1.00 95.12 381 ASN A CA 1
ATOM 3013 C C . ASN A 1 381 ? 8.808 1.023 11.207 1.00 95.12 381 ASN A C 1
ATOM 3015 O O . ASN A 1 381 ? 9.908 1.563 11.164 1.00 95.12 381 ASN A O 1
ATOM 3019 N N . HIS A 1 382 ? 8.565 -0.109 10.555 1.00 94.19 382 HIS A N 1
ATOM 3020 C CA . HIS A 1 382 ? 9.589 -0.740 9.731 1.00 94.19 382 HIS A CA 1
ATOM 3021 C C . HIS A 1 382 ? 9.857 0.029 8.430 1.00 94.19 382 HIS A C 1
ATOM 3023 O O . HIS A 1 382 ? 10.928 -0.121 7.842 1.00 94.19 382 HIS A O 1
ATOM 3029 N N . ASP A 1 383 ? 8.950 0.921 8.023 1.00 95.56 383 ASP A N 1
ATOM 3030 C CA . ASP A 1 383 ? 9.105 1.738 6.820 1.00 95.56 383 ASP A CA 1
ATOM 3031 C C . ASP A 1 383 ? 9.861 3.053 7.074 1.00 95.56 383 ASP A C 1
ATOM 3033 O O . ASP A 1 383 ? 10.610 3.510 6.203 1.00 95.56 383 ASP A O 1
ATOM 3037 N N . ILE A 1 384 ? 9.673 3.663 8.255 1.00 94.06 384 ILE A N 1
ATOM 3038 C CA . ILE A 1 384 ? 10.219 4.993 8.613 1.00 94.06 384 ILE A CA 1
ATOM 3039 C C . ILE A 1 384 ? 11.079 5.029 9.889 1.00 94.06 384 ILE A C 1
ATOM 3041 O O . ILE A 1 384 ? 11.682 6.060 10.165 1.00 94.06 384 ILE A O 1
ATOM 3045 N N . GLY A 1 385 ? 11.199 3.928 10.631 1.00 91.44 385 GLY A N 1
ATOM 3046 C CA . GLY A 1 385 ? 11.939 3.840 11.896 1.00 91.44 385 GLY A CA 1
ATOM 3047 C C . GLY A 1 385 ? 11.034 3.853 13.134 1.00 91.44 385 GLY A C 1
ATOM 3048 O O . GLY A 1 385 ? 9.907 4.346 13.089 1.00 91.44 385 GLY A O 1
ATOM 3049 N N . GLN A 1 386 ? 11.544 3.318 14.251 1.00 89.25 386 GLN A N 1
ATOM 3050 C CA . GLN A 1 386 ? 10.868 3.394 15.562 1.00 89.25 386 GLN A CA 1
ATOM 3051 C C . GLN A 1 386 ? 10.931 4.810 16.151 1.00 89.25 386 GLN A C 1
ATOM 3053 O O . GLN A 1 386 ? 9.999 5.254 16.812 1.00 89.25 386 GLN A O 1
ATOM 3058 N N . SER A 1 387 ? 12.036 5.514 15.897 1.00 90.62 387 SER A N 1
ATOM 3059 C CA . SER A 1 387 ? 12.226 6.931 16.209 1.00 90.62 387 SER A CA 1
ATOM 3060 C C . SER A 1 387 ? 12.571 7.649 14.901 1.00 90.62 387 SER A C 1
ATOM 3062 O O . SER A 1 387 ?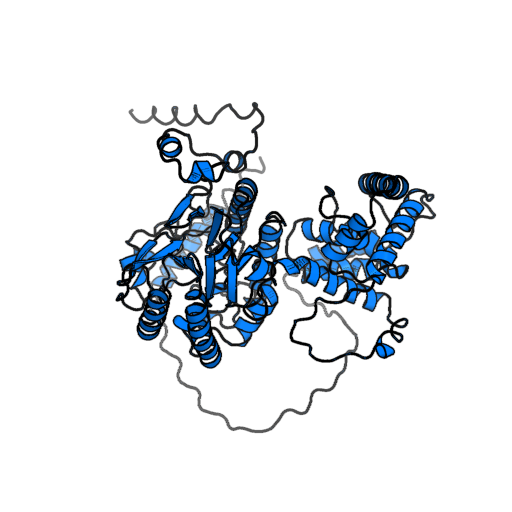 13.747 7.871 14.604 1.00 90.62 387 SER A O 1
ATOM 3064 N N . PRO A 1 388 ? 11.570 7.904 14.037 1.00 92.94 388 PRO A N 1
ATOM 3065 C CA . PRO A 1 388 ? 11.813 8.333 12.666 1.00 92.94 388 PRO A CA 1
ATOM 3066 C C . PRO A 1 388 ? 12.558 9.666 12.621 1.00 92.94 388 PRO A C 1
ATOM 3068 O O . PRO A 1 388 ? 12.286 10.569 13.416 1.00 92.94 388 PRO A O 1
ATOM 3071 N N . THR A 1 389 ? 13.438 9.827 11.632 1.00 93.81 389 THR A N 1
ATOM 3072 C CA . THR A 1 389 ? 14.033 11.123 11.280 1.00 93.81 389 THR A CA 1
ATOM 3073 C C . THR A 1 389 ? 13.335 11.744 10.066 1.00 93.81 389 THR A C 1
ATOM 3075 O O . THR A 1 389 ? 12.619 11.079 9.314 1.00 93.81 389 THR A O 1
ATOM 3078 N N . ALA A 1 390 ? 13.580 13.032 9.809 1.00 95.06 390 ALA A N 1
ATOM 3079 C CA . ALA A 1 390 ? 13.105 13.680 8.583 1.00 95.06 390 ALA A CA 1
ATOM 3080 C C . ALA A 1 390 ? 13.658 13.021 7.298 1.00 95.06 390 ALA A C 1
ATOM 3082 O O . ALA A 1 390 ? 12.981 13.025 6.265 1.00 95.06 390 ALA A O 1
ATOM 3083 N N . GLU A 1 391 ? 14.860 12.432 7.348 1.00 93.19 391 GLU A N 1
ATOM 3084 C CA . GLU A 1 391 ? 15.443 11.704 6.215 1.00 93.19 391 GLU A CA 1
ATOM 3085 C C . GLU A 1 391 ? 14.676 10.405 5.941 1.00 93.19 391 GLU A C 1
ATOM 3087 O O . GLU A 1 391 ? 14.358 10.117 4.786 1.00 93.19 391 GLU A O 1
ATOM 3092 N N . ASP A 1 392 ? 14.320 9.651 6.984 1.00 92.81 392 ASP A N 1
ATOM 3093 C CA . ASP A 1 392 ? 13.560 8.405 6.836 1.00 92.81 392 ASP A CA 1
ATOM 3094 C C . ASP A 1 392 ? 12.169 8.666 6.255 1.00 92.81 392 ASP A C 1
ATOM 3096 O O . ASP A 1 392 ? 11.755 7.997 5.307 1.00 92.81 392 ASP A O 1
ATOM 3100 N N . VAL A 1 393 ? 11.493 9.716 6.733 1.00 96.19 393 VAL A N 1
ATOM 3101 C CA . VAL A 1 393 ? 10.210 10.175 6.179 1.00 96.19 393 VAL A CA 1
ATOM 3102 C C . VAL A 1 393 ? 10.363 10.583 4.711 1.00 96.19 393 VAL A C 1
ATOM 3104 O O . VAL A 1 393 ? 9.558 10.188 3.871 1.00 96.19 393 VAL A O 1
ATOM 3107 N N . THR A 1 394 ? 11.412 11.335 4.364 1.00 95.19 394 THR A N 1
ATOM 3108 C CA . THR A 1 394 ? 11.686 11.729 2.968 1.00 95.19 394 THR A CA 1
ATOM 3109 C C . THR A 1 394 ? 11.930 10.506 2.081 1.00 95.19 394 THR A C 1
ATOM 3111 O O . THR A 1 394 ? 11.465 10.450 0.941 1.00 95.19 394 THR A O 1
ATOM 3114 N N . ARG A 1 395 ? 12.619 9.490 2.611 1.00 92.00 395 ARG A N 1
ATOM 3115 C CA . ARG A 1 395 ? 12.889 8.230 1.915 1.00 92.00 395 ARG A CA 1
ATOM 3116 C C . ARG A 1 395 ? 11.624 7.398 1.709 1.00 92.00 395 ARG A C 1
ATOM 3118 O O . ARG A 1 395 ? 11.496 6.773 0.661 1.00 92.00 395 ARG A O 1
ATOM 3125 N N . TYR A 1 396 ? 10.697 7.388 2.665 1.00 95.12 396 TYR A N 1
ATOM 3126 C CA . TYR A 1 396 ? 9.375 6.793 2.464 1.00 95.12 396 TYR A CA 1
ATOM 3127 C C . TYR A 1 396 ? 8.599 7.547 1.381 1.00 95.12 396 TYR A C 1
ATOM 3129 O O . TYR A 1 396 ? 8.134 6.928 0.423 1.00 95.12 396 TYR A O 1
ATOM 3137 N N . ARG A 1 397 ? 8.544 8.884 1.471 1.00 95.81 397 ARG A N 1
ATOM 3138 C CA . ARG A 1 397 ? 7.786 9.718 0.526 1.00 95.81 397 ARG A CA 1
ATOM 3139 C C . ARG A 1 397 ? 8.233 9.552 -0.921 1.00 95.81 397 ARG A C 1
ATOM 3141 O O . ARG A 1 397 ? 7.401 9.465 -1.817 1.00 95.81 397 ARG A O 1
ATOM 3148 N N . SER A 1 398 ? 9.538 9.416 -1.158 1.00 90.50 398 SER A N 1
ATOM 3149 C CA . SER A 1 398 ? 10.061 9.161 -2.506 1.00 90.50 398 SER A CA 1
ATOM 3150 C C . SER A 1 398 ? 9.709 7.775 -3.061 1.00 90.50 398 SER A C 1
ATOM 3152 O O . SER A 1 398 ? 9.792 7.560 -4.269 1.00 90.50 398 SER A O 1
ATOM 3154 N N . ARG A 1 399 ? 9.318 6.823 -2.205 1.00 90.50 399 ARG A N 1
ATOM 3155 C CA . ARG A 1 399 ? 8.965 5.452 -2.597 1.00 90.50 399 ARG A CA 1
ATOM 3156 C C . ARG A 1 399 ? 7.460 5.243 -2.734 1.00 90.50 399 ARG A C 1
ATOM 3158 O O . ARG A 1 399 ? 7.075 4.489 -3.630 1.00 90.50 399 ARG A O 1
ATOM 3165 N N . PHE A 1 400 ? 6.667 5.861 -1.858 1.00 95.44 400 PHE A N 1
ATOM 3166 C CA . PHE A 1 400 ? 5.253 5.534 -1.638 1.00 95.44 400 PHE A CA 1
ATOM 3167 C C . PHE A 1 400 ? 4.318 6.758 -1.534 1.00 95.44 400 PHE A C 1
ATOM 3169 O O . PHE A 1 400 ? 3.146 6.607 -1.195 1.00 95.44 400 PHE A O 1
ATOM 3176 N N . GLY A 1 401 ? 4.816 7.963 -1.827 1.00 95.69 401 GLY A N 1
ATOM 3177 C CA . GLY A 1 401 ? 4.040 9.197 -1.719 1.00 95.69 401 GLY A CA 1
ATOM 3178 C C . GLY A 1 401 ? 3.909 9.686 -0.278 1.00 95.69 401 GLY A C 1
ATOM 3179 O O . GLY A 1 401 ? 4.576 9.194 0.632 1.00 95.69 401 GLY A O 1
ATOM 3180 N N . ASP A 1 402 ? 3.078 10.700 -0.072 1.00 98.44 402 ASP A N 1
ATOM 3181 C CA . ASP A 1 402 ? 2.923 11.341 1.229 1.00 98.44 402 ASP A CA 1
ATOM 3182 C C . ASP A 1 402 ? 2.607 10.337 2.351 1.00 98.44 402 ASP A C 1
ATOM 3184 O O . ASP A 1 402 ? 1.810 9.415 2.217 1.00 98.44 402 ASP A O 1
ATOM 3188 N N . ASP A 1 403 ? 3.251 10.543 3.495 1.00 98.19 403 ASP A N 1
ATOM 3189 C CA . ASP A 1 403 ? 3.155 9.709 4.697 1.00 98.19 403 ASP A CA 1
ATOM 3190 C C . ASP A 1 403 ? 1.863 9.929 5.499 1.00 98.19 403 ASP A C 1
ATOM 3192 O O . ASP A 1 403 ? 1.488 9.095 6.319 1.00 98.19 403 ASP A O 1
ATOM 3196 N N . TYR A 1 404 ? 1.187 11.049 5.250 1.00 98.69 404 TYR A N 1
ATOM 3197 C CA . TYR A 1 404 ? -0.162 11.348 5.715 1.00 98.69 404 TYR A CA 1
ATOM 3198 C C . TYR A 1 404 ? -0.879 12.210 4.679 1.00 98.69 404 TYR A C 1
ATOM 3200 O O . TYR A 1 404 ? -0.260 13.061 4.030 1.00 98.69 404 TYR A O 1
ATOM 3208 N N . PHE A 1 405 ? -2.174 11.966 4.507 1.00 98.75 405 PHE A N 1
ATOM 3209 C CA . PHE A 1 405 ? -3.015 12.582 3.483 1.00 98.75 405 PHE A CA 1
ATOM 3210 C C . PHE A 1 405 ? -4.493 12.262 3.736 1.00 98.75 405 PHE A C 1
ATOM 3212 O O . PHE A 1 405 ? -4.843 11.407 4.551 1.00 98.75 405 PHE A O 1
ATOM 3219 N N . SER A 1 406 ? -5.386 12.940 3.023 1.00 98.31 406 SER A N 1
ATOM 3220 C CA . SER A 1 406 ? -6.820 12.670 3.075 1.00 98.31 406 SER A CA 1
ATOM 3221 C C . SER A 1 406 ? -7.408 12.448 1.690 1.00 98.31 406 SER A C 1
ATOM 3223 O O . SER A 1 406 ? -6.883 12.935 0.684 1.00 98.31 406 SER A O 1
ATOM 3225 N N . PHE A 1 407 ? -8.510 11.709 1.626 1.00 98.12 407 PHE A N 1
ATOM 3226 C CA . PHE A 1 407 ? -9.189 11.408 0.370 1.00 98.12 407 PHE A CA 1
ATOM 3227 C C . PHE A 1 407 ? -10.675 11.135 0.576 1.00 98.12 407 PHE A C 1
ATOM 3229 O O . PHE A 1 407 ? -11.139 10.930 1.699 1.00 98.12 407 PHE A O 1
ATOM 3236 N N . TRP A 1 408 ? -11.427 11.169 -0.518 1.00 97.50 408 TRP A N 1
ATOM 3237 C CA . TRP A 1 408 ? -12.852 10.870 -0.537 1.00 97.50 408 TRP A CA 1
ATOM 3238 C C . TRP A 1 408 ? -13.098 9.580 -1.306 1.00 97.50 408 TRP A C 1
ATOM 3240 O O . TRP A 1 408 ? -12.508 9.370 -2.359 1.00 97.50 408 TRP A O 1
ATOM 3250 N N . ALA A 1 409 ? -13.996 8.737 -0.809 1.00 97.19 409 ALA A N 1
ATOM 3251 C CA . ALA A 1 409 ? -14.507 7.601 -1.568 1.00 97.19 409 ALA A CA 1
ATOM 3252 C C . ALA A 1 409 ? -16.003 7.449 -1.290 1.00 97.19 409 ALA A C 1
ATOM 3254 O O . ALA A 1 409 ? -16.410 7.329 -0.137 1.00 97.19 409 ALA A O 1
ATOM 3255 N N . GLY A 1 410 ? -16.831 7.495 -2.335 1.00 95.94 410 GLY A N 1
ATOM 3256 C CA . GLY A 1 410 ? -18.277 7.272 -2.234 1.00 95.94 410 GLY A CA 1
ATOM 3257 C C . GLY A 1 410 ? -19.011 8.098 -1.165 1.00 95.94 410 GLY A C 1
ATOM 3258 O O . GLY A 1 410 ? -19.928 7.580 -0.543 1.00 95.94 410 GLY A O 1
ATOM 3259 N N . GLY A 1 411 ? -18.628 9.353 -0.921 1.00 95.81 411 GLY A N 1
ATOM 3260 C CA . GLY A 1 411 ? -19.228 10.246 0.081 1.00 95.81 411 GLY A CA 1
ATOM 3261 C C . GLY A 1 411 ? -18.639 10.134 1.490 1.00 95.81 411 GLY A C 1
ATOM 3262 O O . GLY A 1 411 ? -19.042 10.883 2.382 1.00 95.81 411 GLY A O 1
ATOM 3263 N N . VAL A 1 412 ? -17.685 9.229 1.706 1.00 97.12 412 VAL A N 1
ATOM 3264 C CA . VAL A 1 412 ? -16.954 9.073 2.969 1.00 97.12 412 VAL A CA 1
ATOM 3265 C C . VAL A 1 412 ? -15.618 9.788 2.890 1.00 97.12 412 VAL A C 1
ATOM 3267 O O . VAL A 1 412 ? -14.947 9.765 1.855 1.00 97.12 412 VAL A O 1
ATOM 3270 N N . PHE A 1 413 ? -15.231 10.405 4.003 1.00 97.81 413 PHE A N 1
ATOM 3271 C CA . PHE A 1 413 ? -13.965 11.103 4.124 1.00 97.81 413 PHE A CA 1
ATOM 3272 C C . PHE A 1 413 ? -12.955 10.288 4.935 1.00 97.81 413 PHE A C 1
ATOM 3274 O O . PHE A 1 413 ? -13.203 9.927 6.087 1.00 97.81 413 PHE A O 1
ATOM 3281 N N . TYR A 1 414 ? -11.810 10.000 4.321 1.00 98.38 414 TYR A N 1
ATOM 3282 C CA . TYR A 1 414 ? -10.742 9.191 4.893 1.00 98.38 414 TYR A CA 1
ATOM 3283 C C . TYR A 1 414 ? -9.554 10.069 5.272 1.00 98.38 414 TYR A C 1
ATOM 3285 O O . TYR A 1 414 ? -9.107 10.902 4.478 1.00 98.38 414 TYR A O 1
ATOM 3293 N N . VAL A 1 415 ? -9.024 9.857 6.475 1.00 98.44 415 VAL A N 1
ATOM 3294 C CA . VAL A 1 415 ? -7.861 10.574 7.009 1.00 98.44 415 VAL A CA 1
ATOM 3295 C C . VAL A 1 415 ? -6.773 9.554 7.332 1.00 98.44 415 VAL A C 1
ATOM 3297 O O . VAL A 1 415 ? -6.869 8.831 8.321 1.00 98.44 415 VAL A O 1
ATOM 3300 N N . ALA A 1 416 ? -5.756 9.470 6.476 1.00 98.56 416 ALA A N 1
ATOM 3301 C CA . ALA A 1 416 ? -4.586 8.626 6.675 1.00 98.56 416 ALA A CA 1
ATOM 3302 C C . ALA A 1 416 ? -3.494 9.430 7.383 1.00 98.56 416 ALA A C 1
ATOM 3304 O O . ALA A 1 416 ? -3.070 10.473 6.885 1.00 98.56 416 ALA A O 1
ATOM 3305 N N . ILE A 1 417 ? -3.039 8.949 8.538 1.00 98.56 417 ILE A N 1
ATOM 3306 C CA . ILE A 1 417 ? -2.048 9.643 9.369 1.00 98.56 417 ILE A CA 1
ATOM 3307 C C . ILE A 1 417 ? -0.773 8.816 9.519 1.00 98.56 417 ILE A C 1
ATOM 3309 O O . ILE A 1 417 ? -0.815 7.583 9.525 1.00 98.56 417 ILE A O 1
ATOM 3313 N N . ASN A 1 418 ? 0.350 9.496 9.735 1.00 98.56 418 ASN A N 1
ATOM 3314 C CA . ASN A 1 418 ? 1.585 8.860 10.157 1.00 98.56 418 ASN A CA 1
ATOM 3315 C C . ASN A 1 418 ? 1.548 8.671 11.681 1.00 98.56 418 ASN A C 1
ATOM 3317 O O . ASN A 1 418 ? 1.703 9.627 12.448 1.00 98.56 418 ASN A O 1
ATOM 3321 N N . SER A 1 419 ? 1.313 7.434 12.129 1.00 98.00 419 SER A N 1
ATOM 3322 C CA . SER A 1 419 ? 1.196 7.122 13.558 1.00 98.00 419 SER A CA 1
ATOM 3323 C C . SER A 1 419 ? 2.514 7.198 14.320 1.00 98.00 419 SER A C 1
ATOM 3325 O O . SER A 1 419 ? 2.483 7.401 15.531 1.00 98.00 419 SER A O 1
ATOM 3327 N N . GLN A 1 420 ? 3.667 7.063 13.652 1.00 96.31 420 GLN A N 1
ATOM 3328 C CA . GLN A 1 420 ? 4.949 7.049 14.363 1.00 96.31 420 GLN A CA 1
ATOM 3329 C C . GLN A 1 420 ? 5.261 8.382 15.037 1.00 96.31 420 GLN A C 1
ATOM 3331 O O . GLN A 1 420 ? 5.841 8.399 16.117 1.00 96.31 420 GLN A O 1
ATOM 3336 N N . TYR A 1 421 ? 4.754 9.492 14.497 1.00 97.62 421 TYR A N 1
ATOM 3337 C CA . TYR A 1 421 ? 4.838 10.799 15.152 1.00 97.62 421 TYR A CA 1
ATOM 3338 C C . TYR A 1 421 ? 4.116 10.856 16.512 1.00 97.62 421 TYR A C 1
ATOM 3340 O O . TYR A 1 421 ? 4.368 11.752 17.317 1.00 97.62 421 TYR A O 1
ATOM 3348 N N . TYR A 1 422 ? 3.193 9.932 16.787 1.00 97.12 422 TYR A N 1
ATOM 3349 C CA . TYR A 1 422 ? 2.509 9.812 18.079 1.00 97.12 422 TYR A CA 1
ATOM 3350 C C . TYR A 1 422 ? 3.181 8.796 19.016 1.00 97.12 422 TYR A C 1
ATOM 3352 O O . TYR A 1 422 ? 2.974 8.851 20.236 1.00 97.12 422 TYR A O 1
ATOM 3360 N N . CYS A 1 423 ? 4.008 7.905 18.466 1.00 94.12 423 CYS A N 1
ATOM 3361 C CA . CYS A 1 423 ? 4.790 6.908 19.194 1.00 94.12 423 CYS A CA 1
ATOM 3362 C C . CYS A 1 423 ? 6.121 7.487 19.691 1.00 94.12 423 CYS A C 1
ATOM 3364 O O . CYS A 1 423 ? 6.412 7.391 20.888 1.00 94.12 423 CYS A O 1
ATOM 3366 N N . ASP A 1 424 ? 6.889 8.128 18.810 1.00 92.81 424 ASP A N 1
ATOM 3367 C CA . ASP A 1 424 ? 8.137 8.822 19.132 1.00 92.81 424 ASP A CA 1
ATOM 3368 C C . ASP A 1 424 ? 8.434 9.928 18.101 1.00 92.81 424 ASP A C 1
ATOM 3370 O O . ASP A 1 424 ? 8.723 9.663 16.937 1.00 92.81 424 ASP A O 1
ATOM 3374 N N . ASP A 1 425 ? 8.372 11.187 18.537 1.00 94.62 425 ASP A N 1
ATOM 3375 C CA . ASP A 1 425 ? 8.648 12.367 17.714 1.00 94.62 425 ASP A CA 1
ATOM 3376 C C . ASP A 1 425 ? 9.986 13.042 18.042 1.00 94.62 425 ASP A C 1
ATOM 3378 O O . ASP A 1 425 ? 10.228 14.178 17.621 1.00 94.62 425 ASP A O 1
ATOM 3382 N N . THR A 1 426 ? 10.880 12.361 18.770 1.00 95.12 426 THR A N 1
ATOM 3383 C CA . THR A 1 426 ? 12.148 12.930 19.262 1.00 95.12 426 THR A CA 1
ATOM 3384 C C . THR A 1 426 ? 12.939 13.640 18.157 1.00 95.12 426 THR A C 1
ATOM 3386 O O . THR A 1 426 ? 13.478 14.727 18.386 1.00 95.12 426 THR A O 1
ATOM 3389 N N . HIS A 1 427 ? 12.942 13.074 16.946 1.00 95.31 427 HIS A N 1
ATOM 3390 C CA . HIS A 1 427 ? 13.640 13.603 15.769 1.00 95.31 427 HIS A CA 1
ATOM 3391 C C . HIS A 1 427 ? 12.707 14.193 14.693 1.00 95.31 427 HIS A C 1
ATOM 3393 O O . HIS A 1 427 ? 13.167 14.554 13.608 1.00 95.31 427 HIS A O 1
ATOM 3399 N N . THR A 1 428 ? 11.407 14.318 14.978 1.00 96.31 428 THR A N 1
ATOM 3400 C CA . THR A 1 428 ? 10.365 14.725 14.014 1.00 96.31 428 THR A CA 1
ATOM 3401 C C . THR A 1 428 ? 9.352 15.729 14.582 1.00 96.31 428 THR A C 1
ATOM 3403 O O . THR A 1 428 ? 8.300 15.923 13.985 1.00 96.31 428 THR A O 1
ATOM 3406 N N . LYS A 1 429 ? 9.664 16.446 15.672 1.00 97.50 429 LYS A N 1
ATOM 3407 C CA . LYS A 1 429 ? 8.752 17.411 16.332 1.00 97.50 429 LYS A CA 1
ATOM 3408 C C . LYS A 1 429 ? 8.042 18.391 15.391 1.00 97.50 429 LYS A C 1
ATOM 3410 O O . LYS A 1 429 ? 6.835 18.572 15.507 1.00 97.50 429 LYS A O 1
ATOM 3415 N N . GLU A 1 430 ? 8.753 19.005 14.444 1.00 98.12 430 GLU A N 1
ATOM 3416 C CA . GLU A 1 430 ? 8.124 19.940 13.493 1.00 98.12 430 GLU A CA 1
ATOM 3417 C C . GLU A 1 430 ? 7.210 19.224 12.487 1.00 98.12 430 GLU A C 1
ATOM 3419 O O . GLU A 1 430 ? 6.150 19.735 12.138 1.00 98.12 430 GLU A O 1
ATOM 3424 N N . LEU A 1 431 ? 7.574 18.011 12.055 1.00 98.25 431 LEU A N 1
ATOM 3425 C CA . LEU A 1 431 ? 6.724 17.191 11.185 1.00 98.25 431 LEU A CA 1
ATOM 3426 C C . LEU A 1 431 ? 5.464 16.727 11.922 1.00 98.25 431 LEU A C 1
ATOM 3428 O O . LEU A 1 431 ? 4.371 16.760 11.358 1.00 98.25 431 LEU A O 1
ATOM 3432 N N . ARG A 1 432 ? 5.615 16.368 13.199 1.00 97.69 432 ARG A N 1
ATOM 3433 C CA . ARG A 1 432 ? 4.512 16.069 14.105 1.00 97.69 432 ARG A CA 1
ATOM 3434 C C . ARG A 1 432 ? 3.592 17.279 14.279 1.00 97.69 432 ARG A C 1
ATOM 3436 O O . ARG A 1 432 ? 2.382 17.129 14.145 1.00 97.69 432 ARG A O 1
ATOM 3443 N N . ARG A 1 433 ? 4.143 18.472 14.520 1.00 98.06 433 ARG A N 1
ATOM 3444 C CA . ARG A 1 433 ? 3.361 19.711 14.651 1.00 98.06 433 ARG A CA 1
ATOM 3445 C C . ARG A 1 433 ? 2.570 20.023 13.381 1.00 98.06 433 ARG A C 1
ATOM 3447 O O . ARG A 1 433 ? 1.384 20.311 13.470 1.00 98.06 433 ARG A O 1
ATOM 3454 N N . ALA A 1 434 ? 3.201 19.887 12.214 1.00 98.50 434 ALA A N 1
ATOM 3455 C CA . ALA A 1 434 ? 2.532 20.070 10.928 1.00 98.50 434 ALA A CA 1
ATOM 3456 C C . ALA A 1 434 ? 1.375 19.074 10.724 1.00 98.50 434 ALA A C 1
ATOM 3458 O O . ALA A 1 434 ? 0.330 19.453 10.203 1.00 98.50 434 ALA A O 1
ATOM 3459 N N . GLN A 1 435 ? 1.529 17.814 11.153 1.00 98.50 435 GLN A N 1
ATOM 3460 C CA . GLN A 1 435 ? 0.432 16.844 11.105 1.00 98.50 435 GLN A CA 1
ATOM 3461 C C . GLN A 1 435 ? -0.687 17.189 12.099 1.00 98.50 435 GLN A C 1
ATOM 3463 O O . GLN A 1 435 ? -1.852 17.039 11.747 1.00 98.50 435 GLN A O 1
ATOM 3468 N N . ASP A 1 436 ? -0.364 17.662 13.307 1.00 97.88 436 ASP A N 1
ATOM 3469 C CA . ASP A 1 436 ? -1.372 18.072 14.295 1.00 97.88 436 ASP A CA 1
ATOM 3470 C C . ASP A 1 436 ? -2.217 19.250 13.768 1.00 97.88 436 ASP A C 1
ATOM 3472 O O . ASP A 1 436 ? -3.445 19.152 13.760 1.00 97.88 436 ASP A O 1
ATOM 3476 N N . GLU A 1 437 ? -1.578 20.298 13.230 1.00 98.00 437 GLU A N 1
ATOM 3477 C CA . GLU A 1 437 ? -2.259 21.432 12.576 1.00 98.00 437 GLU A CA 1
ATOM 3478 C C . GLU A 1 437 ? -3.142 20.944 11.406 1.00 98.00 437 GLU A C 1
ATOM 3480 O O . GLU A 1 437 ? -4.323 21.283 11.309 1.00 98.00 437 GLU A O 1
ATOM 3485 N N . TRP A 1 438 ? -2.607 20.060 10.558 1.00 98.38 438 TRP A N 1
ATOM 3486 C CA . TRP A 1 438 ? -3.331 19.510 9.411 1.00 98.38 438 TRP A CA 1
ATOM 3487 C C . TRP A 1 438 ? -4.537 18.640 9.808 1.00 98.38 438 TRP A C 1
ATOM 3489 O O . TRP A 1 438 ? -5.587 18.722 9.166 1.00 98.38 438 TRP A O 1
ATOM 3499 N N . ILE A 1 439 ? -4.431 17.813 10.856 1.00 97.12 439 ILE A N 1
ATOM 3500 C CA . ILE A 1 439 ? -5.534 16.955 11.324 1.00 97.12 439 ILE A CA 1
ATOM 3501 C C . ILE A 1 439 ? -6.710 17.802 11.820 1.00 97.12 439 ILE A C 1
ATOM 3503 O O . ILE A 1 439 ? -7.856 17.487 11.491 1.00 97.12 439 ILE A O 1
ATOM 3507 N N . GLU A 1 440 ? -6.453 18.876 12.572 1.00 96.25 440 GLU A N 1
ATOM 3508 C CA . GLU A 1 440 ? -7.504 19.788 13.047 1.00 96.25 440 GLU A CA 1
ATOM 3509 C C . GLU A 1 440 ? -8.290 20.398 11.873 1.00 96.25 440 GLU A C 1
ATOM 3511 O O . GLU A 1 440 ? -9.530 20.427 11.876 1.00 96.25 440 GLU A O 1
ATOM 3516 N N . GLU A 1 441 ? -7.582 20.804 10.815 1.00 96.38 441 GLU A N 1
ATOM 3517 C CA . GLU A 1 441 ? -8.189 21.284 9.573 1.00 96.38 441 GLU A CA 1
ATOM 3518 C C . GLU A 1 441 ? -9.006 20.194 8.865 1.00 96.38 441 GLU A C 1
ATOM 3520 O O . GLU A 1 441 ? -10.142 20.443 8.443 1.00 96.38 441 GLU A O 1
ATOM 3525 N N . GLN A 1 442 ? -8.468 18.973 8.745 1.00 96.31 442 GLN A N 1
ATOM 3526 C CA . GLN A 1 442 ? -9.167 17.873 8.075 1.00 96.31 442 GLN A CA 1
ATOM 3527 C C . GLN A 1 442 ? -10.440 17.476 8.814 1.00 96.31 442 GLN A C 1
ATOM 3529 O O . GLN A 1 442 ? -11.473 17.273 8.180 1.00 96.31 442 GLN A O 1
ATOM 3534 N N . PHE A 1 443 ? -10.402 17.396 10.138 1.00 95.06 443 PHE A N 1
ATOM 3535 C CA . PHE A 1 443 ? -11.572 17.071 10.946 1.00 95.06 443 PHE A CA 1
ATOM 3536 C C . PHE A 1 443 ? -12.637 18.167 10.897 1.00 95.06 443 PHE A C 1
ATOM 3538 O O . PHE A 1 443 ? -13.825 17.868 10.754 1.00 95.06 443 PHE A O 1
ATOM 3545 N N . THR A 1 444 ? -12.228 19.436 10.862 1.00 92.31 444 THR A N 1
ATOM 3546 C CA . THR A 1 444 ? -13.149 20.551 10.598 1.00 92.31 444 THR A CA 1
ATOM 3547 C C . THR A 1 444 ? -13.773 20.452 9.200 1.00 92.31 444 THR A C 1
ATOM 3549 O O . THR A 1 444 ? -14.951 20.766 9.013 1.00 92.31 444 THR A O 1
ATOM 3552 N N . ARG A 1 445 ? -13.007 20.003 8.196 1.00 89.06 445 ARG A N 1
ATOM 3553 C CA . ARG A 1 445 ? -13.508 19.764 6.833 1.00 89.06 445 ARG A CA 1
ATOM 3554 C C . ARG A 1 445 ? -14.484 18.590 6.780 1.00 89.06 445 ARG A C 1
ATOM 3556 O O . ARG A 1 445 ? -15.510 18.700 6.117 1.00 89.06 445 ARG A O 1
ATOM 3563 N N . ALA A 1 446 ? -14.184 17.505 7.488 1.00 85.12 446 ALA A N 1
ATOM 3564 C CA . ALA A 1 446 ? -14.991 16.290 7.552 1.00 85.12 446 ALA A CA 1
ATOM 3565 C C . ALA A 1 446 ? -16.424 16.570 8.029 1.00 85.12 446 ALA A C 1
ATOM 3567 O O . ALA A 1 446 ? -17.391 16.093 7.435 1.00 85.12 446 ALA A O 1
ATOM 3568 N N . ALA A 1 447 ? -16.554 17.440 9.038 1.00 78.69 447 ALA A N 1
ATOM 3569 C CA . ALA A 1 447 ? -17.836 17.868 9.593 1.00 78.69 447 ALA A CA 1
ATOM 3570 C C . ALA A 1 447 ? -18.751 18.586 8.574 1.00 78.69 447 ALA A C 1
ATOM 3572 O O . ALA A 1 447 ? -19.946 18.745 8.821 1.00 78.69 447 ALA A O 1
ATOM 3573 N N . LYS A 1 448 ? -18.230 19.007 7.411 1.00 79.81 448 LYS A N 1
ATOM 3574 C CA . LYS A 1 448 ? -18.975 19.715 6.355 1.00 79.81 448 LYS A CA 1
ATOM 3575 C C . LYS A 1 448 ? -19.546 18.770 5.291 1.00 79.81 448 LYS A C 1
ATOM 3577 O O . LYS A 1 448 ? -19.413 19.030 4.097 1.00 79.81 448 LYS A O 1
ATOM 3582 N N . GLY A 1 449 ? -20.216 17.700 5.718 1.00 82.31 449 GLY A N 1
ATOM 3583 C CA . GLY A 1 449 ? -21.062 16.886 4.835 1.00 82.31 449 GLY A CA 1
ATOM 3584 C C . GLY A 1 449 ? -20.500 15.531 4.404 1.00 82.31 449 GLY A C 1
ATOM 3585 O O . GLY A 1 449 ? -21.040 14.950 3.465 1.00 82.31 449 GLY A O 1
ATOM 3586 N N . ALA A 1 450 ? -19.463 15.008 5.067 1.00 93.75 450 ALA A N 1
ATOM 3587 C CA . ALA A 1 450 ? -19.100 13.601 4.905 1.00 93.75 450 ALA A CA 1
ATOM 3588 C C . ALA A 1 450 ? -20.180 12.691 5.514 1.00 93.75 450 ALA A C 1
ATOM 3590 O O . ALA A 1 450 ? -20.682 12.967 6.602 1.00 93.75 450 ALA A O 1
ATOM 3591 N N . VAL A 1 451 ? -20.517 11.596 4.826 1.00 95.19 451 VAL A N 1
ATOM 3592 C CA . VAL A 1 451 ? -21.466 10.592 5.344 1.00 95.19 451 VAL A CA 1
ATOM 3593 C C . VAL A 1 451 ? -20.868 9.869 6.549 1.00 95.19 451 VAL A C 1
ATOM 3595 O O . VAL A 1 451 ? -21.519 9.711 7.577 1.00 95.19 451 VAL A O 1
ATOM 3598 N N . HIS A 1 452 ? -19.599 9.480 6.421 1.00 96.38 452 HIS A N 1
ATOM 3599 C CA . HIS A 1 452 ? -18.779 8.938 7.499 1.00 96.38 452 HIS A CA 1
ATOM 3600 C C . HIS A 1 452 ? -17.398 9.579 7.464 1.00 96.38 452 HIS A C 1
ATOM 3602 O O . HIS A 1 452 ? -16.940 10.038 6.413 1.00 96.38 452 HIS A O 1
ATOM 3608 N N . VAL A 1 453 ? -16.717 9.530 8.606 1.00 97.06 453 VAL A N 1
ATOM 3609 C CA . VAL A 1 453 ? -15.291 9.835 8.714 1.00 97.06 453 VAL A CA 1
ATOM 3610 C C . VAL A 1 453 ? -14.571 8.588 9.214 1.00 97.06 453 VAL A C 1
ATOM 3612 O O . VAL A 1 453 ? -14.964 8.004 10.231 1.00 97.06 453 VAL A O 1
ATOM 3615 N N . VAL A 1 454 ? -13.540 8.170 8.481 1.00 98.19 454 VAL A N 1
ATOM 3616 C CA . VAL A 1 454 ? -12.718 6.995 8.798 1.00 98.19 454 VAL A CA 1
ATOM 3617 C C . VAL A 1 454 ? -11.269 7.433 8.947 1.00 98.19 454 VAL A C 1
ATOM 3619 O O . VAL A 1 454 ? -10.725 8.101 8.068 1.00 98.19 454 VAL A O 1
ATOM 3622 N N . VAL A 1 455 ? -10.636 7.042 10.050 1.00 98.69 455 VAL A N 1
ATOM 3623 C CA . VAL A 1 455 ? -9.204 7.281 10.263 1.00 98.69 455 VAL A CA 1
ATOM 3624 C C . VAL A 1 455 ? -8.433 6.007 9.951 1.00 98.69 455 VAL A C 1
ATOM 3626 O O . VAL A 1 455 ? -8.861 4.903 10.286 1.00 98.69 455 VAL A O 1
ATOM 3629 N N . LEU A 1 456 ? -7.301 6.164 9.279 1.00 98.75 456 LEU A N 1
ATOM 3630 C CA . LEU A 1 456 ? -6.396 5.080 8.940 1.00 98.75 456 LEU A CA 1
ATOM 3631 C C . LEU A 1 456 ? -5.044 5.379 9.584 1.00 98.75 456 LEU A C 1
ATOM 3633 O O . LEU A 1 456 ? -4.489 6.461 9.382 1.00 98.75 456 LEU A O 1
ATOM 3637 N N . SER A 1 457 ? -4.466 4.421 10.295 1.00 98.31 457 SER A N 1
ATOM 3638 C CA . SER A 1 457 ? -3.096 4.508 10.804 1.00 98.31 457 SER A CA 1
ATOM 3639 C C . SER A 1 457 ? -2.429 3.136 10.785 1.00 98.31 457 SER A C 1
ATOM 3641 O O . SER A 1 457 ? -3.067 2.140 10.462 1.00 98.31 457 SER A O 1
ATOM 3643 N N . HIS A 1 458 ? -1.142 3.062 11.112 1.00 98.56 458 HIS A N 1
ATOM 3644 C CA . HIS A 1 458 ? -0.478 1.774 11.290 1.00 98.56 458 HIS A CA 1
ATOM 3645 C C . HIS A 1 458 ? -0.494 1.355 12.765 1.00 98.56 458 HIS A C 1
ATOM 3647 O O . HIS A 1 458 ? -1.255 0.464 13.134 1.00 98.56 458 HIS A O 1
ATOM 3653 N N . VAL A 1 459 ? 0.233 2.060 13.638 1.00 97.94 459 VAL A N 1
ATOM 3654 C CA . VAL A 1 459 ? 0.168 1.809 15.086 1.00 97.94 459 VAL A CA 1
ATOM 3655 C C . VAL A 1 459 ? -1.178 2.315 15.604 1.00 97.94 459 VAL A C 1
ATOM 3657 O O . VAL A 1 459 ? -1.529 3.471 15.324 1.00 97.94 459 VAL A O 1
ATOM 3660 N N . PRO A 1 460 ? -1.944 1.504 16.348 1.00 97.75 460 PRO A N 1
ATOM 3661 C CA . PRO A 1 460 ? -3.219 1.943 16.886 1.00 97.75 460 PRO A CA 1
ATOM 3662 C C . PRO A 1 460 ? -3.037 2.959 18.021 1.00 97.75 460 PRO A C 1
ATOM 3664 O O . PRO A 1 460 ? -2.050 2.886 18.759 1.00 97.75 460 PRO A O 1
ATOM 3667 N N . PRO A 1 461 ? -3.994 3.887 18.219 1.00 97.81 461 PRO A N 1
ATOM 3668 C CA . PRO A 1 461 ? -3.970 4.770 19.379 1.00 97.81 461 PRO A CA 1
ATOM 3669 C C . PRO A 1 461 ? -3.966 3.962 20.681 1.00 97.81 461 PRO A C 1
ATOM 3671 O O . PRO A 1 461 ? -3.177 4.275 21.571 1.00 97.81 461 PRO A O 1
ATOM 3674 N N . PHE A 1 462 ? -4.780 2.906 20.748 1.00 97.44 462 PHE A N 1
ATOM 3675 C CA . PHE A 1 462 ? -4.849 1.901 21.812 1.00 97.44 462 PHE A CA 1
ATOM 3676 C C . PHE A 1 462 ? -5.357 0.564 21.249 1.00 97.44 462 PHE A C 1
ATOM 3678 O O . PHE A 1 462 ? -5.961 0.540 20.176 1.00 97.44 462 PHE A O 1
ATOM 3685 N N . VAL A 1 463 ? -5.145 -0.539 21.969 1.00 95.94 463 VAL A N 1
ATOM 3686 C CA . VAL A 1 463 ? -5.560 -1.892 21.553 1.00 95.94 463 VAL A CA 1
ATOM 3687 C C . VAL A 1 463 ? -6.741 -2.410 22.371 1.00 95.94 463 VAL A C 1
ATOM 3689 O O . VAL A 1 463 ? -7.674 -2.972 21.804 1.00 95.94 463 VAL A O 1
ATOM 3692 N N . GLY A 1 464 ? -6.705 -2.246 23.692 1.00 93.88 464 GLY A N 1
ATOM 3693 C CA . GLY A 1 464 ? -7.733 -2.725 24.612 1.00 93.88 464 GLY A CA 1
ATOM 3694 C C . GLY A 1 464 ? -8.564 -1.603 25.224 1.00 93.88 464 GLY A C 1
ATOM 3695 O O . GLY A 1 464 ? -9.791 -1.686 25.240 1.00 93.88 464 GLY A O 1
ATOM 3696 N N . SER A 1 465 ? -7.913 -0.551 25.723 1.00 93.62 465 SER A N 1
ATOM 3697 C CA . SER A 1 465 ? -8.590 0.565 26.394 1.00 93.62 465 SER A CA 1
ATOM 3698 C C . SER A 1 465 ? -7.943 1.902 26.067 1.00 93.62 465 SER A C 1
ATOM 3700 O O . SER A 1 465 ? -6.726 2.011 25.986 1.00 93.62 465 SER A O 1
ATOM 3702 N N . GLU A 1 466 ? -8.756 2.948 25.954 1.00 94.44 466 GLU A N 1
ATOM 3703 C CA . GLU A 1 466 ? -8.294 4.317 25.712 1.00 94.44 466 GLU A CA 1
ATOM 3704 C C . GLU A 1 466 ? -7.244 4.779 26.740 1.00 94.44 466 GLU A C 1
ATOM 3706 O O . GLU A 1 466 ? -6.235 5.376 26.363 1.00 94.44 466 GLU A O 1
ATOM 3711 N N . ASP A 1 467 ? -7.429 4.416 28.013 1.00 93.44 467 ASP A N 1
ATOM 3712 C CA . ASP A 1 467 ? -6.539 4.781 29.125 1.00 93.44 467 ASP A CA 1
ATOM 3713 C C . ASP A 1 467 ? -5.422 3.754 29.388 1.00 93.44 467 ASP A C 1
ATOM 3715 O O . ASP A 1 467 ? -4.768 3.808 30.430 1.00 93.44 467 ASP A O 1
ATOM 3719 N N . GLU A 1 468 ? -5.223 2.773 28.501 1.00 93.88 468 GLU A N 1
ATOM 3720 C CA . GLU A 1 468 ? -4.201 1.744 28.706 1.00 93.88 468 GLU A CA 1
ATOM 3721 C C . GLU A 1 468 ? -2.790 2.351 28.773 1.00 93.88 468 GLU A C 1
ATOM 3723 O O . GLU A 1 468 ? -2.489 3.344 28.100 1.00 93.88 468 GLU A O 1
ATOM 3728 N N . GLU A 1 469 ? -1.904 1.756 29.575 1.00 92.94 469 GLU A N 1
ATOM 3729 C CA . GLU A 1 469 ? -0.535 2.256 29.700 1.00 92.94 469 GLU A CA 1
ATOM 3730 C C . GLU A 1 469 ? 0.185 2.248 28.345 1.00 92.94 469 GLU A C 1
ATOM 3732 O O . GLU A 1 469 ? -0.073 1.409 27.472 1.00 92.94 469 GLU A O 1
ATOM 3737 N N . ARG A 1 470 ? 1.120 3.188 28.164 1.00 91.69 470 ARG A N 1
ATOM 3738 C CA . ARG A 1 470 ? 1.970 3.189 26.973 1.00 91.69 470 ARG A CA 1
ATOM 3739 C C . ARG A 1 470 ? 2.828 1.924 26.961 1.00 91.69 470 ARG A C 1
ATOM 3741 O O . ARG A 1 470 ? 3.725 1.781 27.794 1.00 91.69 470 ARG A O 1
ATOM 3748 N N . GLY A 1 471 ? 2.619 1.081 25.962 1.00 89.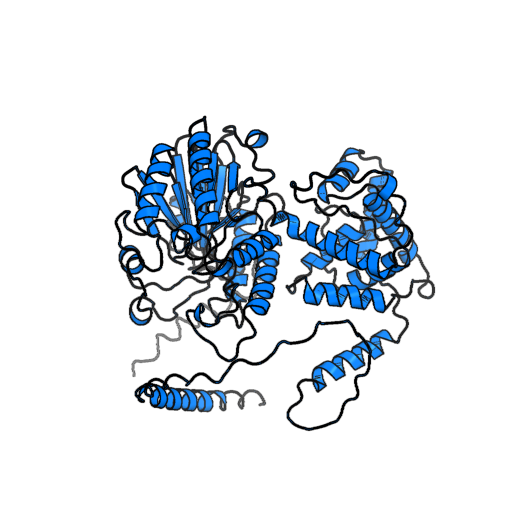25 471 GLY A N 1
ATOM 3749 C CA . GLY A 1 471 ? 3.436 -0.095 25.704 1.00 89.25 471 GLY A CA 1
ATOM 3750 C C . GLY A 1 471 ? 4.027 -0.098 24.300 1.00 89.25 471 GLY A C 1
ATOM 3751 O O . GLY A 1 471 ? 4.221 0.948 23.681 1.00 89.25 471 GLY A O 1
ATOM 3752 N N . TRP A 1 472 ? 4.372 -1.292 23.825 1.00 84.62 472 TRP A N 1
ATOM 3753 C CA . TRP A 1 472 ? 5.032 -1.509 22.537 1.00 84.62 472 TRP A CA 1
ATOM 3754 C C . TRP A 1 472 ? 4.108 -1.282 21.328 1.00 84.62 472 TRP A C 1
ATOM 3756 O O . TRP A 1 472 ? 4.586 -0.952 20.243 1.00 84.62 472 TRP A O 1
ATOM 3766 N N . SER A 1 473 ? 2.791 -1.437 21.494 1.00 89.50 473 SER A N 1
ATOM 3767 C CA . SER A 1 473 ? 1.838 -1.427 20.376 1.00 89.50 473 SER A CA 1
ATOM 3768 C C . SER A 1 473 ? 0.834 -0.277 20.390 1.00 89.50 473 SER A C 1
ATOM 3770 O O . SER A 1 473 ? -0.210 -0.394 19.756 1.00 89.50 473 SER A O 1
ATOM 3772 N N . ASN A 1 474 ? 1.095 0.807 21.125 1.00 94.69 474 ASN A N 1
ATOM 3773 C CA . ASN A 1 474 ? 0.171 1.934 21.234 1.00 94.69 474 ASN A CA 1
ATOM 3774 C C . ASN A 1 474 ? 0.897 3.285 21.375 1.00 94.69 474 ASN A C 1
ATOM 3776 O O . ASN A 1 474 ? 2.125 3.365 21.462 1.00 94.69 474 ASN A O 1
ATOM 3780 N N . TRP A 1 475 ? 0.134 4.378 21.349 1.00 95.50 475 TRP A N 1
ATOM 3781 C CA . TRP A 1 475 ? 0.689 5.736 21.357 1.00 95.50 475 TRP A CA 1
ATOM 3782 C C . TRP A 1 475 ? 0.982 6.262 22.765 1.00 95.50 475 TRP A C 1
ATOM 3784 O O . TRP A 1 475 ? 0.468 5.751 23.762 1.00 95.50 475 TRP A O 1
ATOM 3794 N N . ASN A 1 476 ? 1.729 7.371 22.843 1.00 92.69 476 ASN A N 1
ATOM 3795 C CA . ASN A 1 476 ? 1.823 8.170 24.068 1.00 92.69 476 ASN A CA 1
ATOM 3796 C C . ASN A 1 476 ? 0.440 8.698 24.498 1.00 92.69 476 ASN A C 1
ATOM 3798 O O . ASN A 1 476 ? -0.287 9.264 23.677 1.00 92.69 476 ASN A O 1
ATOM 3802 N N . MET A 1 477 ? 0.116 8.588 25.793 1.00 93.25 477 MET A N 1
ATOM 3803 C CA . MET A 1 477 ? -1.207 8.930 26.347 1.00 93.25 477 MET A CA 1
ATOM 3804 C C . MET A 1 477 ? -1.659 10.361 26.023 1.00 93.25 477 MET A C 1
ATOM 3806 O O . MET A 1 477 ? -2.778 10.563 25.557 1.00 93.25 477 MET A O 1
ATOM 3810 N N . ASP A 1 478 ? -0.788 11.357 26.204 1.00 92.62 478 ASP A N 1
ATOM 3811 C CA . ASP A 1 478 ? -1.152 12.763 25.982 1.00 92.62 478 ASP A CA 1
ATOM 3812 C C . ASP A 1 478 ? -1.581 13.035 24.537 1.00 92.62 478 ASP A C 1
ATOM 3814 O O . ASP A 1 478 ? -2.542 13.761 24.286 1.00 92.62 478 ASP A O 1
ATOM 3818 N N . ALA A 1 479 ? -0.864 12.457 23.573 1.00 93.56 479 ALA A N 1
ATOM 3819 C CA . ALA A 1 479 ? -1.203 12.596 22.167 1.00 93.56 479 ALA A CA 1
ATOM 3820 C C . ALA A 1 479 ? -2.461 11.796 21.811 1.00 93.56 479 ALA A C 1
ATOM 3822 O O . ALA A 1 479 ? -3.342 12.319 21.131 1.00 93.56 479 ALA A O 1
ATOM 3823 N N . ARG A 1 480 ? -2.564 10.565 22.325 1.00 96.50 480 ARG A N 1
ATOM 3824 C CA . ARG A 1 480 ? -3.720 9.682 22.159 1.00 96.50 480 ARG A CA 1
ATOM 3825 C C . ARG A 1 480 ? -5.020 10.381 22.552 1.00 96.50 480 ARG A C 1
ATOM 3827 O O . ARG A 1 480 ? -5.913 10.493 21.719 1.00 96.50 480 ARG A O 1
ATOM 3834 N N . HIS A 1 481 ? -5.108 10.907 23.775 1.00 95.62 481 HIS A N 1
ATOM 3835 C CA . HIS A 1 481 ? -6.327 11.558 24.266 1.00 95.62 481 HIS A CA 1
ATOM 3836 C C . HIS A 1 481 ? -6.694 12.802 23.453 1.00 95.62 481 HIS A C 1
ATOM 3838 O O . HIS A 1 481 ? -7.867 13.026 23.159 1.00 95.62 481 HIS A O 1
ATOM 3844 N N . ARG A 1 482 ? -5.705 13.619 23.062 1.00 95.44 482 ARG A N 1
ATOM 3845 C CA . ARG A 1 482 ? -5.967 14.815 22.248 1.00 95.44 482 ARG A CA 1
ATOM 3846 C C . ARG A 1 482 ? -6.547 14.454 20.883 1.00 95.44 482 ARG A C 1
ATOM 3848 O O . ARG A 1 482 ? -7.589 14.987 20.516 1.00 95.44 482 ARG A O 1
ATOM 3855 N N . VAL A 1 483 ? -5.896 13.549 20.152 1.00 96.69 483 VAL A N 1
ATOM 3856 C CA . VAL A 1 483 ? -6.311 13.197 18.786 1.00 96.69 483 VAL A CA 1
ATOM 3857 C C . VAL A 1 483 ? -7.626 12.415 18.789 1.00 96.69 483 VAL A C 1
ATOM 3859 O O . VAL A 1 483 ? -8.480 12.686 17.949 1.00 96.69 483 VAL A O 1
ATOM 3862 N N . LEU A 1 484 ? -7.844 11.508 19.750 1.00 97.00 484 LEU A N 1
ATOM 3863 C CA . LEU A 1 484 ? -9.130 10.811 19.887 1.00 97.00 484 LEU A CA 1
ATOM 3864 C C . LEU A 1 484 ? -10.276 11.780 20.160 1.00 97.00 484 LEU A C 1
ATOM 3866 O O . LEU A 1 484 ? -11.305 11.694 19.499 1.00 97.00 484 LEU A O 1
ATOM 3870 N N . LYS A 1 485 ? -10.083 12.754 21.054 1.00 95.75 485 LYS A N 1
ATOM 3871 C CA . LYS A 1 485 ? -11.095 13.782 21.313 1.00 95.75 485 LYS A CA 1
ATOM 3872 C C . LYS A 1 485 ? -11.448 14.565 20.046 1.00 95.75 485 LYS A C 1
ATOM 3874 O O . LYS A 1 485 ? -12.624 14.821 19.796 1.00 95.75 485 LYS A O 1
ATOM 3879 N N . LEU A 1 486 ? -10.448 14.941 19.247 1.00 95.62 486 LEU A N 1
ATOM 3880 C CA . LEU A 1 486 ? -10.674 15.611 17.964 1.00 95.62 486 LEU A CA 1
ATOM 3881 C C . LEU A 1 486 ? -11.439 14.712 16.978 1.00 95.62 486 LEU A C 1
ATOM 3883 O O . LEU A 1 486 ? -12.385 15.167 16.339 1.00 95.62 486 LEU A O 1
ATOM 3887 N N . ALA A 1 487 ? -11.075 13.431 16.892 1.00 96.25 487 ALA A N 1
ATOM 3888 C CA . ALA A 1 487 ? -11.745 12.452 16.039 1.00 96.25 487 ALA A CA 1
ATOM 3889 C C . ALA A 1 487 ? -13.220 12.253 16.439 1.00 96.25 487 ALA A C 1
ATOM 3891 O O . ALA A 1 487 ? -14.107 12.249 15.585 1.00 96.25 487 ALA A O 1
ATOM 3892 N N . GLU A 1 488 ? -13.503 12.156 17.739 1.00 94.94 488 GLU A N 1
ATOM 3893 C CA . GLU A 1 488 ? -14.860 12.048 18.284 1.00 94.94 488 GLU A CA 1
ATOM 3894 C C . GLU A 1 488 ? -15.707 13.280 17.946 1.00 94.94 488 GLU A C 1
ATOM 3896 O O . GLU A 1 488 ? -16.840 13.151 17.482 1.00 94.94 488 GLU A O 1
ATOM 3901 N N . GLN A 1 489 ? -15.143 14.481 18.106 1.00 93.38 489 GLN A N 1
ATOM 3902 C CA . GLN A 1 489 ? -15.804 15.739 17.737 1.00 93.38 489 GLN A CA 1
ATOM 3903 C C . GLN A 1 489 ? -16.082 15.840 16.233 1.00 93.38 489 GLN A C 1
ATOM 3905 O O . GLN A 1 489 ? -17.083 16.433 15.832 1.00 93.38 489 GLN A O 1
ATOM 3910 N N . ALA A 1 490 ? -15.226 15.237 15.408 1.00 93.75 490 ALA A N 1
ATOM 3911 C CA . ALA A 1 490 ? -15.392 15.158 13.961 1.00 93.75 490 ALA A CA 1
ATOM 3912 C C . ALA A 1 490 ? -16.400 14.085 13.512 1.00 93.75 490 ALA A C 1
ATOM 3914 O O . ALA A 1 490 ? -16.665 13.960 12.317 1.00 93.75 490 ALA A O 1
ATOM 3915 N N . GLY A 1 491 ? -16.951 13.298 14.443 1.00 93.69 491 GLY A N 1
ATOM 3916 C CA . GLY A 1 491 ? -17.887 12.219 14.134 1.00 93.69 491 GLY A CA 1
ATOM 3917 C C . GLY A 1 491 ? -17.228 10.976 13.533 1.00 93.69 491 GLY A C 1
ATOM 3918 O O . GLY A 1 491 ? -17.900 10.217 12.830 1.00 93.69 491 GLY A O 1
ATOM 3919 N N . VAL A 1 492 ? -15.934 10.748 13.792 1.00 96.19 492 VAL A N 1
ATOM 3920 C CA . VAL A 1 492 ? -15.250 9.509 13.393 1.00 96.19 492 VAL A CA 1
ATOM 3921 C C . VAL A 1 492 ? -15.956 8.311 14.027 1.00 96.19 492 VAL A C 1
ATOM 3923 O O . VAL A 1 492 ? -16.270 8.304 15.214 1.00 96.19 492 VAL A O 1
ATOM 3926 N N . ARG A 1 493 ? -16.220 7.282 13.218 1.00 91.31 493 ARG A N 1
ATOM 3927 C CA . ARG A 1 493 ? -16.883 6.043 13.669 1.00 91.31 493 ARG A CA 1
ATOM 3928 C C . ARG A 1 493 ? -15.951 4.844 13.677 1.00 91.31 493 ARG A C 1
ATOM 3930 O O . ARG A 1 493 ? -16.118 3.958 14.508 1.00 91.31 493 ARG A O 1
ATOM 3937 N N . LEU A 1 494 ? -14.997 4.823 12.752 1.00 98.25 494 LEU A N 1
ATOM 3938 C CA . LEU A 1 494 ? -14.105 3.700 12.518 1.00 98.25 494 LEU A CA 1
ATOM 3939 C C . LEU A 1 494 ? -12.671 4.201 12.381 1.00 98.25 494 LEU A C 1
ATOM 3941 O O . LEU A 1 494 ? -12.402 5.153 11.644 1.00 98.25 494 LEU A O 1
ATOM 3945 N N . TRP A 1 495 ? -11.766 3.515 13.062 1.00 98.69 495 TRP A N 1
ATOM 3946 C CA . TRP A 1 495 ? -10.336 3.733 12.989 1.00 98.69 495 TRP A CA 1
ATOM 3947 C C . TRP A 1 495 ? -9.645 2.400 12.703 1.00 98.69 495 TRP A C 1
ATOM 3949 O O . TRP A 1 495 ? -9.697 1.486 13.522 1.00 98.69 495 TRP A O 1
ATOM 3959 N N . LEU A 1 496 ? -9.017 2.277 11.534 1.00 98.81 496 LEU A N 1
ATOM 3960 C CA . LEU A 1 496 ? -8.361 1.045 11.090 1.00 98.81 496 LEU A CA 1
ATOM 3961 C C . LEU A 1 496 ? -6.839 1.126 11.257 1.00 98.81 496 LEU A C 1
ATOM 3963 O O . LEU A 1 496 ? -6.228 2.118 10.856 1.00 98.81 496 LEU A O 1
ATOM 3967 N N . CYS A 1 497 ? -6.257 0.064 11.818 1.00 98.50 497 CYS A N 1
ATOM 3968 C CA . CYS A 1 497 ? -4.852 -0.041 12.220 1.00 98.50 497 CYS A CA 1
ATOM 3969 C C . CYS A 1 497 ? -4.227 -1.392 11.813 1.00 98.50 497 CYS A C 1
ATOM 3971 O O . CYS A 1 497 ? -4.950 -2.308 11.412 1.00 98.50 497 CYS A O 1
ATOM 3973 N N . GLY A 1 498 ? -2.905 -1.519 11.974 1.00 97.81 498 GLY A N 1
ATOM 3974 C CA . GLY A 1 498 ? -2.094 -2.742 11.847 1.00 97.81 498 GLY A CA 1
ATOM 3975 C C . GLY A 1 498 ? -1.163 -2.925 13.058 1.00 97.81 498 GLY A C 1
ATOM 3976 O O . GLY A 1 498 ? -1.613 -2.779 14.197 1.00 97.81 498 GLY A O 1
ATOM 3977 N N . HIS A 1 499 ? 0.129 -3.188 12.829 1.00 97.06 499 HIS A N 1
ATOM 3978 C CA . HIS A 1 499 ? 1.241 -3.240 13.803 1.00 97.06 499 HIS A CA 1
ATOM 3979 C C . HIS A 1 499 ? 1.248 -4.426 14.775 1.00 97.06 499 HIS A C 1
ATOM 3981 O O . HIS A 1 499 ? 2.299 -4.933 15.155 1.00 97.06 499 HIS A O 1
ATOM 3987 N N . PHE A 1 500 ? 0.086 -4.884 15.242 1.00 94.81 500 PHE A N 1
ATOM 3988 C CA . PHE A 1 500 ? 0.033 -5.918 16.282 1.00 94.81 500 PHE A CA 1
ATOM 3989 C C . PHE A 1 500 ? 0.214 -7.345 15.736 1.00 94.81 500 PHE A C 1
ATOM 3991 O O . PHE A 1 500 ? 0.385 -8.279 16.521 1.00 94.81 500 PHE A O 1
ATOM 3998 N N . HIS A 1 501 ? 0.112 -7.553 14.414 1.00 95.25 501 HIS A N 1
ATOM 3999 C CA . HIS A 1 501 ? 0.079 -8.874 13.758 1.00 95.25 501 HIS A CA 1
ATOM 4000 C C . HIS A 1 501 ? -1.000 -9.835 14.287 1.00 95.25 501 HIS A C 1
ATOM 4002 O O . HIS A 1 501 ? -1.040 -11.011 13.925 1.00 95.25 501 HIS A O 1
ATOM 4008 N N . GLY A 1 502 ? -1.919 -9.337 15.107 1.00 91.81 502 GLY A N 1
ATOM 4009 C CA . GLY A 1 502 ? -3.092 -10.021 15.629 1.00 91.81 502 GLY A CA 1
ATOM 4010 C C . GLY A 1 502 ? -4.322 -9.144 15.432 1.00 91.81 502 GLY A C 1
ATOM 4011 O O . GLY A 1 502 ? -4.207 -7.967 15.100 1.00 91.81 502 GLY A O 1
ATOM 4012 N N . ASN A 1 503 ? -5.509 -9.714 15.624 1.00 93.44 503 ASN A N 1
ATOM 4013 C CA . ASN A 1 503 ? -6.741 -8.935 15.560 1.00 93.44 503 ASN A CA 1
ATOM 4014 C C . ASN A 1 503 ? -7.142 -8.447 16.946 1.00 93.44 503 ASN A C 1
ATOM 4016 O O . ASN A 1 503 ? -7.204 -9.240 17.883 1.00 93.44 503 ASN A O 1
ATOM 4020 N N . ALA A 1 504 ? -7.501 -7.172 17.038 1.00 95.31 504 ALA A N 1
ATOM 4021 C CA . ALA A 1 504 ? -8.115 -6.591 18.223 1.00 95.31 504 ALA A CA 1
ATOM 4022 C C . ALA A 1 504 ? -9.177 -5.571 17.810 1.00 95.31 504 ALA A C 1
ATOM 4024 O O . ALA A 1 504 ? -9.065 -4.927 16.766 1.00 95.31 504 ALA A O 1
ATOM 4025 N N . ILE A 1 505 ? -10.231 -5.447 18.611 1.00 96.88 505 ILE A N 1
ATOM 4026 C CA . ILE A 1 505 ? -11.283 -4.449 18.417 1.00 96.88 505 ILE A CA 1
ATOM 4027 C C . ILE A 1 505 ? -11.619 -3.876 19.786 1.00 96.88 505 ILE A C 1
ATOM 4029 O O . ILE A 1 505 ? -11.976 -4.621 20.698 1.00 96.88 505 ILE A O 1
ATOM 4033 N N . ALA A 1 506 ? -11.544 -2.557 19.906 1.00 96.69 506 ALA A N 1
ATOM 4034 C CA . ALA A 1 506 ? -11.924 -1.828 21.103 1.00 96.69 506 ALA A CA 1
ATOM 4035 C C . ALA A 1 506 ? -12.688 -0.553 20.726 1.00 96.69 506 ALA A C 1
ATOM 4037 O O . ALA A 1 506 ? -12.695 -0.128 19.571 1.00 96.69 506 ALA A O 1
ATOM 4038 N N . LYS A 1 507 ? -13.376 0.054 21.695 1.00 96.94 507 LYS A N 1
ATOM 4039 C CA . LYS A 1 507 ? -14.136 1.295 21.486 1.00 96.94 507 LYS A CA 1
ATOM 4040 C C . LYS A 1 507 ? -13.642 2.385 22.420 1.00 96.94 507 LYS A C 1
ATOM 4042 O O . LYS A 1 507 ? -13.439 2.120 23.603 1.00 96.94 507 LYS A O 1
ATOM 4047 N N . SER A 1 508 ? -13.479 3.594 21.887 1.00 96.56 508 SER A N 1
ATOM 4048 C CA . SER A 1 508 ? -13.225 4.786 22.699 1.00 96.56 508 SER A CA 1
ATOM 4049 C C . SER A 1 508 ? -14.469 5.165 23.499 1.00 96.56 508 SER A C 1
ATOM 4051 O O . SER A 1 508 ? -15.582 4.699 23.216 1.00 96.56 508 SER A O 1
ATOM 4053 N N . ARG A 1 509 ? -14.307 6.061 24.475 1.00 93.25 509 ARG A N 1
ATOM 4054 C CA . ARG A 1 509 ? -15.431 6.572 25.272 1.00 93.25 509 ARG A CA 1
ATOM 4055 C C . ARG A 1 509 ? -16.464 7.316 24.422 1.00 93.25 509 ARG A C 1
ATOM 4057 O O . ARG A 1 509 ? -17.659 7.182 24.683 1.00 93.25 509 ARG A O 1
ATOM 4064 N N . GLY A 1 510 ? -16.036 8.056 23.399 1.00 91.94 510 GLY A N 1
ATOM 4065 C CA . GLY A 1 510 ? -16.922 8.722 22.439 1.00 91.94 510 GLY A CA 1
ATOM 4066 C C . GLY A 1 510 ? -17.441 7.819 21.317 1.00 91.94 510 GLY A C 1
ATOM 4067 O O . GLY A 1 510 ? -18.157 8.296 20.437 1.00 91.94 510 GLY A O 1
ATOM 4068 N N . GLY A 1 511 ? -17.142 6.516 21.352 1.00 94.25 511 GLY A N 1
ATOM 4069 C CA . GLY A 1 511 ? -17.729 5.524 20.452 1.00 94.25 511 GLY A CA 1
ATOM 4070 C C . GLY A 1 511 ? -16.994 5.322 19.127 1.00 94.25 511 GLY A C 1
ATOM 4071 O O . GLY A 1 511 ? -17.581 4.731 18.217 1.00 94.25 511 GLY A O 1
ATOM 4072 N N . VAL A 1 512 ? -15.736 5.764 19.013 1.00 97.50 512 VAL A N 1
ATOM 4073 C CA . VAL A 1 512 ? -14.859 5.411 17.886 1.00 97.50 512 VAL A CA 1
ATOM 4074 C C . VAL A 1 512 ? -14.461 3.945 18.025 1.00 97.50 512 VAL A C 1
ATOM 4076 O O . VAL A 1 512 ? -13.885 3.551 19.038 1.00 97.50 512 VAL A O 1
ATOM 4079 N N . GLU A 1 513 ? -14.757 3.126 17.021 1.00 98.12 513 GLU A N 1
ATOM 4080 C CA . GLU A 1 513 ? -14.307 1.735 16.972 1.00 98.12 513 GLU A CA 1
ATOM 4081 C C . GLU A 1 513 ? -12.878 1.674 16.424 1.00 98.12 513 GLU A C 1
ATOM 4083 O O . GLU A 1 513 ? -12.641 1.974 15.254 1.00 98.12 513 GLU A O 1
ATOM 4088 N N . VAL A 1 514 ? -11.925 1.316 17.284 1.00 98.56 514 VAL A N 1
ATOM 4089 C CA . VAL A 1 514 ? -10.517 1.125 16.932 1.00 98.56 514 VAL A CA 1
ATOM 4090 C C . VAL A 1 514 ? -10.291 -0.347 16.631 1.00 98.56 514 VAL A C 1
ATOM 4092 O O . VAL A 1 514 ? -10.513 -1.218 17.473 1.00 98.56 514 VAL A O 1
ATOM 4095 N N . VAL A 1 515 ? -9.863 -0.620 15.405 1.00 98.62 515 VAL A N 1
ATOM 4096 C CA . VAL A 1 515 ? -9.738 -1.964 14.854 1.00 98.62 515 VAL A CA 1
ATOM 4097 C C . VAL A 1 515 ? -8.300 -2.196 14.444 1.00 98.62 515 VAL A C 1
ATOM 4099 O O . VAL A 1 515 ? -7.793 -1.576 13.513 1.00 98.62 515 VAL A O 1
ATOM 4102 N N . VAL A 1 516 ? -7.666 -3.149 15.109 1.00 98.31 516 VAL A N 1
ATOM 4103 C CA . VAL A 1 516 ? -6.358 -3.664 14.734 1.00 98.31 516 VAL A CA 1
ATOM 4104 C C . VAL A 1 516 ? -6.560 -4.859 13.814 1.00 98.31 516 VAL A C 1
ATOM 4106 O O . VAL A 1 516 ? -7.193 -5.854 14.185 1.00 98.31 516 VAL A O 1
ATOM 4109 N N . THR A 1 517 ? -6.085 -4.728 12.584 1.00 98.31 517 THR A N 1
ATOM 4110 C CA . THR A 1 517 ? -6.147 -5.758 11.551 1.00 98.31 517 THR A CA 1
ATOM 4111 C C . THR A 1 517 ? -4.881 -6.603 11.623 1.00 98.31 517 THR A C 1
ATOM 4113 O O . THR A 1 517 ? -3.784 -6.059 11.677 1.00 98.31 517 THR A O 1
ATOM 4116 N N . SER A 1 518 ? -5.032 -7.930 11.664 1.00 97.31 518 SER A N 1
ATOM 4117 C CA . SER A 1 518 ? -3.885 -8.847 11.681 1.00 97.31 518 SER A CA 1
ATOM 4118 C C . SER A 1 518 ? -3.129 -8.831 10.342 1.00 97.31 518 SER A C 1
ATOM 4120 O O . SER A 1 518 ? -3.582 -8.255 9.350 1.00 97.31 518 SER A O 1
ATOM 4122 N N . SER A 1 519 ? -1.957 -9.459 10.322 1.00 97.62 519 SER A N 1
ATOM 4123 C CA . SER A 1 519 ? -1.040 -9.423 9.188 1.00 97.62 519 SER A CA 1
ATOM 4124 C C . SER A 1 519 ? -1.574 -10.209 7.982 1.00 97.62 519 SER A C 1
ATOM 4126 O O . SER A 1 519 ? -2.132 -11.303 8.108 1.00 97.62 519 SER A O 1
ATOM 4128 N N . CYS A 1 520 ? -1.358 -9.667 6.784 1.00 97.88 520 CYS A N 1
ATOM 4129 C CA . CYS A 1 520 ? -1.499 -10.399 5.521 1.00 97.88 520 CYS A CA 1
ATOM 4130 C C . CYS A 1 520 ? -0.223 -11.165 5.120 1.00 97.88 520 CYS A C 1
ATOM 4132 O O . CYS A 1 520 ? -0.259 -11.961 4.184 1.00 97.88 520 CYS A O 1
ATOM 4134 N N . GLY A 1 521 ? 0.886 -10.923 5.823 1.00 96.56 521 GLY A N 1
ATOM 4135 C CA . GLY A 1 521 ? 2.162 -11.624 5.726 1.00 96.56 521 GLY A CA 1
ATOM 4136 C C . GLY A 1 521 ? 2.322 -12.624 6.871 1.00 96.56 521 GLY A C 1
ATOM 4137 O O . GLY A 1 521 ? 1.587 -13.607 6.939 1.00 96.56 521 GLY A O 1
ATOM 4138 N N . GLY A 1 522 ? 3.292 -12.407 7.760 1.00 94.00 522 GLY A N 1
ATOM 4139 C CA . GLY A 1 522 ? 3.508 -13.256 8.936 1.00 94.00 522 GLY A CA 1
ATOM 4140 C C . GLY A 1 522 ? 2.711 -12.787 10.153 1.00 94.00 522 GLY A C 1
ATOM 4141 O O . GLY A 1 522 ? 2.902 -11.671 10.614 1.00 94.00 522 GLY A O 1
ATOM 4142 N N . ILE A 1 523 ? 1.864 -13.637 10.732 1.00 94.81 523 ILE A N 1
ATOM 4143 C CA . ILE A 1 523 ? 1.194 -13.350 12.007 1.00 94.81 523 ILE A CA 1
ATOM 4144 C C . ILE A 1 523 ? 2.098 -13.691 13.195 1.00 94.81 523 ILE A C 1
ATOM 4146 O O . ILE A 1 523 ? 2.875 -14.642 13.126 1.00 94.81 523 ILE A O 1
ATOM 4150 N N . ILE A 1 524 ? 1.961 -12.979 14.315 1.00 94.12 524 ILE A N 1
ATOM 4151 C CA . ILE A 1 524 ? 2.605 -13.375 15.574 1.00 94.12 524 ILE A CA 1
ATOM 4152 C C . ILE A 1 524 ? 1.677 -14.347 16.304 1.00 94.12 524 ILE A C 1
ATOM 4154 O O . ILE A 1 524 ? 0.489 -14.078 16.488 1.00 94.12 524 ILE A O 1
ATOM 4158 N N . ASN A 1 525 ? 2.224 -15.482 16.737 1.00 93.12 525 ASN A N 1
ATOM 4159 C CA . ASN A 1 525 ? 1.483 -16.540 17.420 1.00 93.12 525 ASN A CA 1
ATOM 4160 C C . ASN A 1 525 ? 1.267 -16.198 18.905 1.00 93.12 525 ASN A C 1
ATOM 4162 O O . ASN A 1 525 ? 1.854 -16.812 19.801 1.00 93.12 525 ASN A O 1
ATOM 4166 N N . TRP A 1 526 ? 0.485 -15.149 19.163 1.00 92.44 526 TRP A N 1
ATOM 4167 C CA . TRP A 1 526 ? 0.195 -14.658 20.507 1.00 92.44 526 TRP A CA 1
ATOM 4168 C C . TRP A 1 526 ? -0.531 -15.711 21.354 1.00 92.44 526 TRP A C 1
ATOM 4170 O O . TRP A 1 526 ? -1.470 -16.364 20.909 1.00 92.44 526 TRP A O 1
ATOM 4180 N N . THR A 1 527 ? -0.117 -15.840 22.614 1.00 92.88 527 THR A N 1
ATOM 4181 C CA . THR A 1 527 ? -0.699 -16.782 23.595 1.00 92.88 527 THR A CA 1
ATOM 4182 C C . THR A 1 527 ? -1.434 -16.087 24.735 1.00 92.88 527 THR A C 1
ATOM 4184 O O . THR A 1 527 ? -1.991 -16.750 25.608 1.00 92.88 527 THR A O 1
ATOM 4187 N N . GLN A 1 528 ? -1.414 -14.755 24.747 1.00 90.69 528 GLN A N 1
ATOM 4188 C CA . GLN A 1 528 ? -2.037 -13.916 25.764 1.00 90.69 528 GLN A CA 1
ATOM 4189 C C . GLN A 1 528 ? -2.990 -12.914 25.116 1.00 90.69 528 GLN A C 1
ATOM 4191 O O . GLN A 1 528 ? -2.952 -12.690 23.906 1.00 90.69 528 GLN A O 1
ATOM 4196 N N . ASP A 1 529 ? -3.837 -12.314 25.946 1.00 89.81 529 ASP A N 1
ATOM 4197 C CA . ASP A 1 529 ? -4.796 -11.300 25.526 1.00 89.81 529 ASP A CA 1
ATOM 4198 C C . ASP A 1 529 ? -4.106 -10.049 24.949 1.00 89.81 529 ASP A C 1
ATOM 4200 O O . ASP A 1 529 ? -3.074 -9.593 25.454 1.00 89.81 529 ASP A O 1
ATOM 4204 N N . SER A 1 530 ? -4.692 -9.477 23.894 1.00 90.44 530 SER A N 1
ATOM 4205 C CA . SER A 1 530 ? -4.123 -8.325 23.193 1.00 90.44 530 SER A CA 1
ATOM 4206 C C . SER A 1 530 ? -4.044 -7.075 24.067 1.00 90.44 530 SER A C 1
ATOM 4208 O O . SER A 1 530 ? -3.061 -6.344 23.972 1.00 90.44 530 SER A O 1
ATOM 4210 N N . ALA A 1 531 ? -5.019 -6.841 24.952 1.00 88.00 531 ALA A N 1
ATOM 4211 C CA . ALA A 1 531 ? -5.001 -5.694 25.858 1.00 88.00 531 ALA A CA 1
ATOM 4212 C C . ALA A 1 531 ? -3.864 -5.812 26.883 1.00 88.00 531 ALA A C 1
ATOM 4214 O O . ALA A 1 531 ? -3.211 -4.821 27.215 1.00 88.00 531 ALA A O 1
ATOM 4215 N N . TYR A 1 532 ? -3.574 -7.033 27.344 1.00 90.31 532 TYR A N 1
ATOM 4216 C CA . TYR A 1 532 ? -2.438 -7.285 28.230 1.00 90.31 532 TYR A CA 1
ATOM 4217 C C . TYR A 1 532 ? -1.097 -7.040 27.529 1.00 90.31 532 TYR A C 1
ATOM 4219 O O . TYR A 1 532 ? -0.234 -6.353 28.081 1.00 90.31 532 TYR A O 1
ATOM 4227 N N . ILE A 1 533 ? -0.918 -7.591 26.322 1.00 89.06 533 ILE A N 1
ATOM 4228 C CA . ILE A 1 533 ? 0.334 -7.461 25.562 1.00 89.06 533 ILE A CA 1
ATOM 4229 C C . ILE A 1 533 ? 0.581 -5.997 25.190 1.00 89.06 533 ILE A C 1
ATOM 4231 O O . ILE A 1 533 ? 1.711 -5.525 25.310 1.00 89.06 533 ILE A O 1
ATOM 4235 N N . ALA A 1 534 ? -0.466 -5.269 24.798 1.00 86.38 534 ALA A N 1
ATOM 4236 C CA . ALA A 1 534 ? -0.348 -3.892 24.338 1.00 86.38 534 ALA A CA 1
ATOM 4237 C C . ALA A 1 534 ? 0.211 -2.927 25.387 1.00 86.38 534 ALA A C 1
ATOM 4239 O O . ALA A 1 534 ? 0.903 -1.977 25.030 1.00 86.38 534 ALA A O 1
ATOM 4240 N N . CYS A 1 535 ? -0.023 -3.202 26.674 1.00 87.56 535 CYS A N 1
ATOM 4241 C CA . CYS A 1 535 ? 0.512 -2.413 27.785 1.00 87.56 535 CYS A CA 1
ATOM 4242 C C . CYS A 1 535 ? 1.982 -2.740 28.110 1.00 87.56 535 CYS A C 1
ATOM 4244 O O . CYS A 1 535 ? 2.624 -2.025 28.877 1.00 87.56 535 CYS A O 1
ATOM 4246 N N . GLN A 1 536 ? 2.548 -3.822 27.563 1.00 88.31 536 GLN A N 1
ATOM 4247 C CA . GLN A 1 536 ? 3.936 -4.193 27.830 1.00 88.31 536 GLN A CA 1
ATOM 4248 C C . GLN A 1 536 ? 4.877 -3.327 26.994 1.00 88.31 536 GLN A C 1
ATOM 4250 O O . GLN A 1 536 ? 4.876 -3.388 25.766 1.00 88.31 536 GLN A O 1
ATOM 4255 N N . ARG A 1 537 ? 5.746 -2.554 27.653 1.00 80.88 537 ARG A N 1
ATOM 4256 C CA . ARG A 1 537 ? 6.767 -1.744 26.966 1.00 80.88 537 ARG A CA 1
ATOM 4257 C C . ARG A 1 537 ? 7.773 -2.596 26.183 1.00 80.88 537 ARG A C 1
ATOM 4259 O O . ARG A 1 537 ? 8.230 -2.179 25.127 1.00 80.88 537 ARG A O 1
ATOM 4266 N N . PHE A 1 538 ? 8.087 -3.781 26.705 1.00 80.38 538 PHE A N 1
ATOM 4267 C CA . PHE A 1 538 ? 8.905 -4.804 26.056 1.00 80.38 538 PHE A CA 1
ATOM 4268 C C . PHE A 1 538 ? 8.290 -6.173 26.365 1.00 80.38 538 PHE A C 1
ATOM 4270 O O . PHE A 1 538 ? 8.598 -6.746 27.415 1.00 80.38 538 PHE A O 1
ATOM 4277 N N . PRO A 1 539 ? 7.376 -6.680 25.520 1.00 81.69 539 PRO A N 1
ATOM 4278 C CA . PRO A 1 539 ? 6.764 -7.976 25.757 1.00 81.69 539 PRO A CA 1
ATOM 4279 C C . PRO A 1 539 ? 7.843 -9.063 25.804 1.00 81.69 539 PRO A C 1
ATOM 4281 O O . PRO A 1 539 ? 8.672 -9.179 24.902 1.00 81.69 539 PRO A O 1
ATOM 4284 N N . ASP A 1 540 ? 7.835 -9.878 26.858 1.00 83.69 540 ASP A N 1
ATOM 4285 C CA . ASP A 1 540 ? 8.695 -11.058 26.932 1.00 83.69 540 ASP A CA 1
ATOM 4286 C C . ASP A 1 540 ? 8.144 -12.121 25.978 1.00 83.69 540 ASP A C 1
ATOM 4288 O O . ASP A 1 540 ? 7.307 -12.945 26.357 1.00 83.69 540 ASP A O 1
ATOM 4292 N N . PHE A 1 541 ? 8.588 -12.081 24.719 1.00 82.94 541 PHE A N 1
ATOM 4293 C CA . PHE A 1 541 ? 8.098 -12.975 23.669 1.00 82.94 541 PHE A CA 1
ATOM 4294 C C . PHE A 1 541 ? 8.229 -14.456 24.035 1.00 82.94 541 PHE A C 1
ATOM 4296 O O . PHE A 1 541 ? 7.401 -15.247 23.605 1.00 82.94 541 PHE A O 1
ATOM 4303 N N . SER A 1 542 ? 9.169 -14.839 24.908 1.00 83.62 542 SER A N 1
ATOM 4304 C CA . SER A 1 542 ? 9.282 -16.230 25.371 1.00 83.62 542 SER A CA 1
ATOM 4305 C C . SER A 1 542 ? 8.091 -16.710 26.214 1.00 83.62 542 SER A C 1
ATOM 4307 O O . SER A 1 542 ? 7.905 -17.914 26.382 1.00 83.62 542 SER A O 1
ATOM 4309 N N . LYS A 1 543 ? 7.292 -15.780 26.753 1.00 86.94 543 LYS A N 1
ATOM 4310 C CA . LYS A 1 543 ? 6.114 -16.058 27.588 1.00 86.94 543 LYS A CA 1
ATOM 4311 C C . LYS A 1 543 ? 4.792 -15.766 26.897 1.00 86.94 543 LYS A C 1
ATOM 4313 O O . LYS A 1 543 ? 3.774 -16.307 27.318 1.00 86.94 543 LYS A O 1
ATOM 4318 N N . VAL A 1 544 ? 4.798 -14.871 25.910 1.00 89.31 544 VAL A N 1
ATOM 4319 C CA . VAL A 1 544 ? 3.568 -14.386 25.265 1.00 89.31 544 VAL A CA 1
ATOM 4320 C C . VAL A 1 544 ? 3.433 -14.820 23.808 1.00 89.31 544 VAL A C 1
ATOM 4322 O O . VAL A 1 544 ? 2.370 -14.616 23.229 1.00 89.31 544 VAL A O 1
ATOM 4325 N N . VAL A 1 545 ? 4.441 -15.484 23.237 1.00 90.31 545 VAL A N 1
ATOM 4326 C CA . VAL A 1 545 ? 4.427 -16.017 21.868 1.00 90.31 545 VAL A CA 1
ATOM 4327 C C . VAL A 1 545 ? 4.689 -17.530 21.894 1.00 90.31 545 VAL A C 1
ATOM 4329 O O . VAL A 1 545 ? 5.570 -18.002 22.612 1.00 90.31 545 VAL A O 1
ATOM 4332 N N . ALA A 1 546 ? 3.906 -18.300 21.136 1.00 91.25 546 ALA A N 1
ATOM 4333 C CA . ALA A 1 546 ? 4.042 -19.754 21.013 1.00 91.25 546 ALA A CA 1
ATOM 4334 C C . ALA A 1 546 ? 5.143 -20.169 20.014 1.00 91.25 546 ALA A C 1
ATOM 4336 O O . ALA A 1 546 ? 5.772 -19.335 19.375 1.00 91.25 546 ALA A O 1
ATOM 4337 N N . ASP A 1 547 ? 5.390 -21.477 19.891 1.00 87.31 547 ASP A N 1
ATOM 4338 C CA . ASP A 1 547 ? 6.261 -22.065 18.865 1.00 87.31 547 ASP A CA 1
ATOM 4339 C C . ASP A 1 547 ? 5.394 -22.722 17.766 1.00 87.31 547 ASP A C 1
ATOM 4341 O O . ASP A 1 547 ? 4.553 -23.564 18.101 1.00 87.31 547 ASP A O 1
ATOM 4345 N N . PRO A 1 548 ? 5.549 -22.368 16.474 1.00 91.00 548 PRO A N 1
ATOM 4346 C CA . PRO A 1 548 ? 6.447 -21.338 15.950 1.00 91.00 548 PRO A CA 1
ATOM 4347 C C . PRO A 1 548 ? 5.984 -19.915 16.316 1.00 91.00 548 PRO A C 1
ATOM 4349 O O . PRO A 1 548 ? 4.776 -19.689 16.448 1.00 91.00 548 PRO A O 1
ATOM 4352 N N . PRO A 1 549 ? 6.921 -18.953 16.452 1.00 88.62 549 PRO A N 1
ATOM 4353 C CA . PRO A 1 549 ? 6.605 -17.604 16.921 1.00 88.62 549 PRO A CA 1
ATOM 4354 C C . PRO A 1 549 ? 5.916 -16.719 15.890 1.00 88.62 549 PRO A C 1
ATOM 4356 O O . PRO A 1 549 ? 5.093 -15.879 16.250 1.00 88.62 549 PRO A O 1
ATOM 4359 N N . VAL A 1 550 ? 6.237 -16.924 14.616 1.00 92.06 550 VAL A N 1
ATOM 4360 C CA . VAL A 1 550 ? 5.594 -16.258 13.486 1.00 92.06 550 VAL A CA 1
ATOM 4361 C C . VAL A 1 550 ? 5.101 -17.334 12.528 1.00 92.06 550 VAL A C 1
ATOM 4363 O O . VAL A 1 550 ? 5.809 -18.315 12.285 1.00 92.06 550 VAL A O 1
ATOM 4366 N N . ILE A 1 551 ? 3.888 -17.166 12.008 1.00 93.69 551 ILE A N 1
ATOM 4367 C CA . ILE A 1 551 ? 3.264 -18.088 11.053 1.00 93.69 551 ILE A CA 1
ATOM 4368 C C . ILE A 1 551 ? 2.865 -17.299 9.808 1.00 93.69 551 ILE A C 1
ATOM 4370 O O . ILE A 1 551 ? 2.174 -16.292 9.912 1.00 93.69 551 ILE A O 1
ATOM 4374 N N . ALA A 1 552 ? 3.280 -17.761 8.631 1.00 94.75 552 ALA A N 1
ATOM 4375 C CA . ALA A 1 552 ? 2.881 -17.194 7.345 1.00 94.75 552 ALA A CA 1
ATOM 4376 C C . ALA A 1 552 ? 2.226 -18.294 6.500 1.00 94.75 552 ALA A C 1
ATOM 4378 O O . ALA A 1 552 ? 2.907 -19.053 5.807 1.00 94.75 552 ALA A O 1
ATOM 4379 N N . ASP A 1 553 ? 0.905 -18.420 6.606 1.00 93.75 553 ASP A N 1
ATOM 4380 C CA . ASP A 1 553 ? 0.110 -19.362 5.820 1.00 93.75 553 ASP A CA 1
ATOM 4381 C C . ASP A 1 553 ? -1.326 -18.854 5.616 1.00 93.75 553 ASP A C 1
ATOM 4383 O O . ASP A 1 553 ? -1.797 -17.952 6.307 1.00 93.75 553 ASP A O 1
ATOM 4387 N N . ALA A 1 554 ? -2.042 -19.455 4.663 1.00 93.69 554 ALA A N 1
ATOM 4388 C CA . ALA A 1 554 ? -3.364 -18.982 4.260 1.00 93.69 554 ALA A CA 1
ATOM 4389 C C . ALA A 1 554 ? -4.449 -19.125 5.345 1.00 93.69 554 ALA A C 1
ATOM 4391 O O . ALA A 1 554 ? -5.502 -18.511 5.206 1.00 93.69 554 ALA A O 1
ATOM 4392 N N . HIS A 1 555 ? -4.209 -19.919 6.393 1.00 92.44 555 HIS A N 1
ATOM 4393 C CA . HIS A 1 555 ? -5.149 -20.156 7.493 1.00 92.44 555 HIS A CA 1
ATOM 4394 C C . HIS A 1 555 ? -4.966 -19.182 8.658 1.00 92.44 555 HIS A C 1
ATOM 4396 O O . HIS A 1 555 ? -5.725 -19.233 9.623 1.00 92.44 555 HIS A O 1
ATOM 4402 N N . HIS A 1 556 ? -3.944 -18.334 8.600 1.00 93.94 556 HIS A N 1
ATOM 4403 C CA . HIS A 1 556 ? -3.615 -17.404 9.670 1.00 93.94 556 HIS A CA 1
ATOM 4404 C C . HIS A 1 556 ? -3.450 -15.984 9.142 1.00 93.94 556 HIS A C 1
ATOM 4406 O O . HIS A 1 556 ? -4.041 -15.050 9.685 1.00 93.94 556 HIS A O 1
ATOM 4412 N N . SER A 1 557 ? -2.698 -15.834 8.053 1.00 97.00 557 SER A N 1
ATOM 4413 C CA . SER A 1 557 ? -2.611 -14.594 7.295 1.00 97.00 557 SER A CA 1
ATOM 4414 C C . SER A 1 557 ? -3.974 -14.280 6.685 1.00 97.00 557 SER A C 1
ATOM 4416 O O . SER A 1 557 ? -4.722 -15.187 6.304 1.00 97.00 557 SER A O 1
ATOM 4418 N N . GLY A 1 558 ? -4.317 -13.000 6.573 1.00 97.38 558 GLY A N 1
ATOM 4419 C CA . GLY A 1 558 ? -5.659 -12.625 6.142 1.00 97.38 558 GLY A CA 1
ATOM 4420 C C . GLY A 1 558 ? -5.805 -11.208 5.620 1.00 97.38 558 GLY A C 1
ATOM 4421 O O . GLY A 1 558 ? -4.832 -10.501 5.359 1.00 97.38 558 GLY A O 1
ATOM 4422 N N . LEU A 1 559 ? -7.062 -10.812 5.458 1.00 98.38 559 LEU A N 1
ATOM 4423 C CA . LEU A 1 559 ? -7.460 -9.472 5.056 1.00 98.38 559 LEU A CA 1
ATOM 4424 C C . LEU A 1 559 ? -8.742 -9.048 5.771 1.00 98.38 559 LEU A C 1
ATOM 4426 O O . LEU A 1 559 ? -9.536 -9.876 6.232 1.00 98.38 559 LEU A O 1
ATOM 4430 N N . ARG A 1 560 ? -8.967 -7.736 5.854 1.00 98.50 560 ARG A N 1
ATOM 4431 C CA . ARG A 1 560 ? -10.220 -7.172 6.355 1.00 98.50 560 ARG A CA 1
ATOM 4432 C C . ARG A 1 560 ? -11.031 -6.605 5.205 1.00 98.50 560 ARG A C 1
ATOM 4434 O O . ARG A 1 560 ? -10.551 -5.760 4.460 1.00 98.50 560 ARG A O 1
ATOM 4441 N N . VAL A 1 561 ? -12.286 -7.02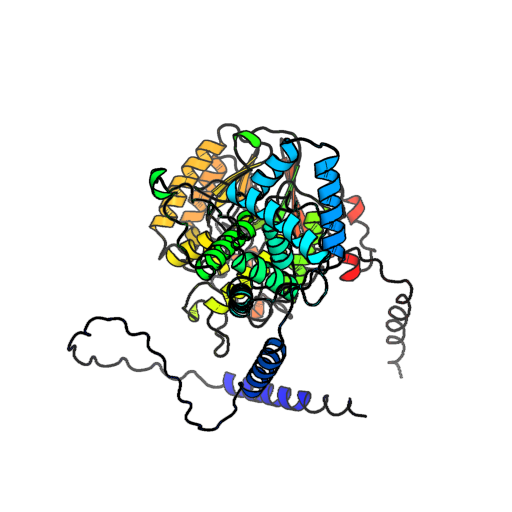1 5.104 1.00 98.56 561 VAL A N 1
ATOM 4442 C CA . VAL A 1 561 ? -13.261 -6.420 4.188 1.00 98.56 561 VAL A CA 1
ATOM 4443 C C . VAL A 1 561 ? -14.136 -5.460 4.977 1.00 98.56 561 VAL A C 1
ATOM 4445 O O . VAL A 1 561 ? -14.607 -5.794 6.069 1.00 98.56 561 VAL A O 1
ATOM 4448 N N . VAL A 1 562 ? -14.371 -4.277 4.423 1.00 98.50 562 VAL A N 1
ATOM 4449 C CA . VAL A 1 562 ? -15.231 -3.250 5.007 1.00 98.50 562 VAL A CA 1
ATOM 4450 C C . VAL A 1 562 ? -16.354 -2.932 4.033 1.00 98.50 562 VAL A C 1
ATOM 4452 O O . VAL A 1 562 ? -16.100 -2.596 2.881 1.00 98.50 562 VAL A O 1
ATOM 4455 N N . ARG A 1 563 ? -17.594 -3.029 4.509 1.00 97.75 563 ARG A N 1
ATOM 4456 C CA . ARG A 1 563 ? -18.817 -2.647 3.804 1.00 97.75 563 ARG A CA 1
ATOM 4457 C C . ARG A 1 563 ? -19.299 -1.315 4.360 1.00 97.75 563 ARG A C 1
ATOM 4459 O O . ARG A 1 563 ? -19.586 -1.187 5.553 1.00 97.75 563 ARG A O 1
ATOM 4466 N N . VAL A 1 564 ? -19.383 -0.328 3.482 1.00 97.62 564 VAL A N 1
ATOM 4467 C CA . VAL A 1 564 ? -19.776 1.040 3.806 1.00 97.62 564 VAL A CA 1
ATOM 4468 C C . VAL A 1 564 ? -21.200 1.261 3.328 1.00 97.62 564 VAL A C 1
ATOM 4470 O O . VAL A 1 564 ? -21.472 1.214 2.133 1.00 97.62 564 VAL A O 1
ATOM 4473 N N . GLN A 1 565 ? -22.104 1.521 4.265 1.00 96.56 565 GLN A N 1
ATOM 4474 C CA . GLN A 1 565 ? -23.511 1.829 4.021 1.00 96.56 565 GLN A CA 1
ATOM 4475 C C . GLN A 1 565 ? -23.813 3.242 4.522 1.00 96.56 565 GLN A C 1
ATOM 4477 O O . GLN A 1 565 ? -23.069 3.793 5.328 1.00 96.56 565 GLN A O 1
ATOM 4482 N N . GLU A 1 566 ? -24.931 3.830 4.104 1.00 95.25 566 GLU A N 1
ATOM 4483 C CA . GLU A 1 566 ? -25.214 5.249 4.369 1.00 95.25 566 GLU A CA 1
ATOM 4484 C C . GLU A 1 566 ? -25.248 5.587 5.866 1.00 95.25 566 GLU A C 1
ATOM 4486 O O . GLU A 1 566 ? -24.760 6.625 6.294 1.00 95.25 566 GLU A O 1
ATOM 4491 N N . HIS A 1 567 ? -25.764 4.678 6.692 1.00 94.44 567 HIS A N 1
ATOM 4492 C CA . HIS A 1 567 ? -25.921 4.903 8.132 1.00 94.44 567 HIS A CA 1
ATOM 4493 C C . HIS A 1 567 ? -25.056 3.980 8.994 1.00 94.44 567 HIS A C 1
ATOM 4495 O O . HIS A 1 567 ? -25.149 4.013 10.222 1.00 94.44 567 HIS A O 1
ATOM 4501 N N . LYS A 1 568 ? -24.234 3.124 8.375 1.00 95.00 568 LYS A N 1
ATOM 4502 C CA . LYS A 1 568 ? -23.452 2.114 9.090 1.00 95.00 568 LYS A CA 1
ATOM 4503 C C . LYS A 1 568 ? -22.206 1.722 8.308 1.00 95.00 568 LYS A C 1
ATOM 4505 O O . LYS A 1 568 ? -22.265 1.513 7.103 1.00 95.00 568 LYS A O 1
ATOM 4510 N N . VAL A 1 569 ? -21.107 1.518 9.021 1.00 96.31 569 VAL A N 1
ATOM 4511 C CA . VAL A 1 569 ? -19.922 0.838 8.495 1.00 96.31 569 VAL A CA 1
ATOM 4512 C C . VAL A 1 569 ? -19.792 -0.491 9.229 1.00 96.31 569 VAL A C 1
ATOM 4514 O O . VAL A 1 569 ? -19.882 -0.530 10.455 1.00 96.31 569 VAL A O 1
ATOM 4517 N N . VAL A 1 570 ? -19.650 -1.589 8.488 1.00 96.38 570 VAL A N 1
ATOM 4518 C CA . VAL A 1 570 ? -19.415 -2.926 9.052 1.00 96.38 570 VAL A CA 1
ATOM 4519 C C . VAL A 1 570 ? -18.167 -3.525 8.438 1.00 96.38 570 VAL A C 1
ATOM 4521 O O . VAL A 1 570 ? -17.873 -3.305 7.268 1.00 96.38 570 VAL A O 1
ATOM 4524 N N . HIS A 1 571 ? -17.423 -4.295 9.218 1.00 97.44 571 HIS A N 1
ATOM 4525 C CA . HIS A 1 571 ? -16.180 -4.896 8.758 1.00 97.44 571 HIS A CA 1
ATOM 4526 C C . HIS A 1 571 ? -16.049 -6.335 9.244 1.00 97.44 571 HIS A C 1
ATOM 4528 O O . HIS A 1 571 ? -16.673 -6.744 10.224 1.00 97.44 571 HIS A O 1
ATOM 4534 N N . ARG A 1 572 ? -15.226 -7.115 8.545 1.00 96.62 572 ARG A N 1
ATOM 4535 C CA . ARG A 1 572 ? -14.970 -8.521 8.862 1.00 96.62 572 ARG A CA 1
ATOM 4536 C C . ARG A 1 572 ? -13.527 -8.874 8.545 1.00 96.62 572 ARG A C 1
ATOM 4538 O O . ARG A 1 572 ? -13.025 -8.503 7.491 1.00 96.62 572 ARG A O 1
ATOM 4545 N N . TRP A 1 573 ? -12.860 -9.537 9.485 1.00 97.19 573 TRP A N 1
ATOM 4546 C CA . TRP A 1 573 ? -11.556 -10.156 9.246 1.00 97.19 573 TRP A CA 1
ATOM 4547 C C . TRP A 1 573 ? -11.768 -11.582 8.748 1.00 97.19 573 TRP A C 1
ATOM 4549 O O . TRP A 1 573 ? -12.636 -12.283 9.274 1.00 97.19 573 TRP A O 1
ATOM 4559 N N . LEU A 1 574 ? -10.984 -11.980 7.754 1.00 96.25 574 LEU A N 1
ATOM 4560 C CA . LEU A 1 574 ? -10.997 -13.303 7.147 1.00 96.25 574 LEU A CA 1
ATOM 4561 C C . LEU A 1 574 ? -9.554 -13.757 6.955 1.00 96.25 574 LEU A C 1
ATOM 4563 O O . LEU A 1 574 ? -8.719 -12.975 6.496 1.00 96.25 574 LEU A O 1
ATOM 4567 N N . THR A 1 575 ? -9.269 -15.017 7.260 1.00 96.62 575 THR A N 1
ATOM 4568 C CA . THR A 1 575 ? -8.032 -15.659 6.802 1.00 96.62 575 THR A CA 1
ATOM 4569 C C . THR A 1 575 ? -8.105 -15.857 5.289 1.00 96.62 575 THR A C 1
ATOM 4571 O O . THR A 1 575 ? -9.194 -15.915 4.714 1.00 96.62 575 THR A O 1
ATOM 4574 N N . LEU A 1 576 ? -6.962 -15.921 4.604 1.00 95.44 576 LEU A N 1
ATOM 4575 C CA . LEU A 1 576 ? -6.924 -15.972 3.136 1.00 95.44 576 LEU A CA 1
ATOM 4576 C C . LEU A 1 576 ? -7.661 -17.190 2.550 1.00 95.44 576 LEU A C 1
ATOM 4578 O O . LEU A 1 576 ? -8.186 -17.107 1.437 1.00 95.44 576 LEU A O 1
ATOM 4582 N N . ASP A 1 577 ? -7.733 -18.303 3.279 1.00 92.19 577 ASP A N 1
ATOM 4583 C CA . ASP A 1 577 ? -8.505 -19.486 2.888 1.00 92.19 577 ASP A CA 1
ATOM 4584 C C . ASP A 1 577 ? -10.025 -19.324 3.072 1.00 92.19 577 ASP A C 1
ATOM 4586 O O . ASP A 1 577 ? -10.790 -19.945 2.333 1.00 92.19 577 ASP A O 1
ATOM 4590 N N . GLU A 1 578 ? -10.460 -18.465 3.997 1.00 91.38 578 GLU A N 1
ATOM 4591 C CA . GLU A 1 578 ? -11.868 -18.145 4.262 1.00 91.38 578 GLU A CA 1
ATOM 4592 C C . GLU A 1 578 ? -12.427 -17.060 3.328 1.00 91.38 578 GLU A C 1
ATOM 4594 O O . GLU A 1 578 ? -13.642 -16.858 3.288 1.00 91.38 578 GLU A O 1
ATOM 4599 N N . VAL A 1 579 ? -11.577 -16.350 2.571 1.00 92.69 579 VAL A N 1
ATOM 4600 C CA . VAL A 1 579 ? -12.041 -15.279 1.677 1.00 92.69 579 VAL A CA 1
ATOM 4601 C C . VAL A 1 579 ? -12.910 -15.855 0.545 1.00 92.69 579 VAL A C 1
ATOM 4603 O O . VAL A 1 579 ? -12.386 -16.637 -0.270 1.00 92.69 579 VAL A O 1
ATOM 4606 N N . PRO A 1 580 ? -14.200 -15.458 0.456 1.00 90.12 580 PRO A N 1
ATOM 4607 C CA . PRO A 1 580 ? -15.131 -15.953 -0.556 1.00 90.12 580 PRO A CA 1
ATOM 4608 C C . PRO A 1 580 ? -14.816 -15.391 -1.949 1.00 90.12 580 PRO A C 1
ATOM 4610 O O . PRO A 1 580 ? -13.874 -14.622 -2.134 1.00 90.12 580 PRO A O 1
ATOM 4613 N N . GLN A 1 581 ? -15.599 -15.805 -2.948 1.00 84.56 581 GLN A N 1
ATOM 4614 C CA . GLN A 1 581 ? -15.412 -15.366 -4.334 1.00 84.56 581 GLN A CA 1
ATOM 4615 C C . GLN A 1 581 ? -16.051 -14.005 -4.639 1.00 84.56 581 GLN A C 1
ATOM 4617 O O . GLN A 1 581 ? -15.599 -13.351 -5.572 1.00 84.56 581 GLN A O 1
ATOM 4622 N N . SER A 1 582 ? -17.055 -13.564 -3.870 1.00 88.25 582 SER A N 1
ATOM 4623 C CA . SER A 1 582 ? -17.689 -12.251 -4.040 1.00 88.25 582 SER A CA 1
ATOM 4624 C C . SER A 1 582 ? -17.796 -11.476 -2.726 1.00 88.25 582 SER A C 1
ATOM 4626 O O . SER A 1 582 ? -17.701 -12.035 -1.629 1.00 88.25 582 SER A O 1
ATOM 4628 N N . LEU A 1 583 ? -17.990 -10.160 -2.841 1.00 89.12 583 LEU A N 1
ATOM 4629 C CA . LEU A 1 583 ? -18.150 -9.259 -1.700 1.00 89.12 583 LEU A CA 1
ATOM 4630 C C . LEU A 1 583 ? -19.478 -9.462 -0.959 1.00 89.12 583 LEU A C 1
ATOM 4632 O O . LEU A 1 583 ? -19.512 -9.260 0.256 1.00 89.12 583 LEU A O 1
ATOM 4636 N N . GLU A 1 584 ? -20.554 -9.878 -1.641 1.00 84.31 584 GLU A N 1
ATOM 4637 C CA . GLU A 1 584 ? -21.839 -10.134 -0.975 1.00 84.31 584 GLU A CA 1
ATOM 4638 C C . GLU A 1 584 ? -21.736 -11.304 0.013 1.00 84.31 584 GLU A C 1
ATOM 4640 O O . GLU A 1 584 ? -22.265 -11.238 1.127 1.00 84.31 584 GLU A O 1
ATOM 4645 N N . ASP A 1 585 ? -20.985 -12.341 -0.363 1.00 89.38 585 ASP A N 1
ATOM 4646 C CA . ASP A 1 585 ? -20.811 -13.554 0.436 1.00 89.38 585 ASP A CA 1
ATOM 4647 C C . ASP A 1 585 ? -20.001 -13.317 1.716 1.00 89.38 585 ASP A C 1
ATOM 4649 O O . ASP A 1 585 ? -20.152 -14.053 2.692 1.00 89.38 585 ASP A O 1
ATOM 4653 N N . VAL A 1 586 ? -19.178 -12.262 1.763 1.00 90.06 586 VAL A N 1
ATOM 4654 C CA . VAL A 1 586 ? -18.351 -11.925 2.936 1.00 90.06 586 VAL A CA 1
ATOM 4655 C C . VAL A 1 586 ? -19.198 -11.775 4.194 1.00 90.06 586 VAL A C 1
ATOM 4657 O O . VAL A 1 586 ? -18.781 -12.209 5.268 1.00 90.06 586 VAL A O 1
ATOM 4660 N N . PHE A 1 587 ? -20.380 -11.167 4.078 1.00 89.44 587 PHE A N 1
ATOM 4661 C CA . PHE A 1 587 ? -21.267 -10.872 5.206 1.00 89.44 587 PHE A CA 1
ATOM 4662 C C . PHE A 1 587 ? -22.449 -11.846 5.315 1.00 89.44 587 PHE A C 1
ATOM 4664 O O . PHE A 1 587 ? -23.369 -11.593 6.091 1.00 89.44 587 PHE A O 1
ATOM 4671 N N . ASN A 1 588 ? -22.417 -12.962 4.580 1.00 85.62 588 ASN A N 1
ATOM 4672 C CA . ASN A 1 588 ? -23.421 -14.014 4.664 1.00 85.62 588 ASN A CA 1
ATOM 4673 C C . ASN A 1 588 ? -23.007 -15.078 5.698 1.00 85.62 588 ASN A C 1
ATOM 4675 O O . ASN A 1 588 ? -22.123 -15.902 5.457 1.00 85.62 588 ASN A O 1
ATOM 4679 N N . ASP A 1 589 ? -23.646 -15.062 6.869 1.00 75.00 589 ASP A N 1
ATOM 4680 C CA . ASP A 1 589 ? -23.294 -15.955 7.980 1.00 75.00 589 ASP A CA 1
ATOM 4681 C C . ASP A 1 589 ? -23.691 -17.426 7.735 1.00 75.00 589 ASP A C 1
ATOM 4683 O O . ASP A 1 589 ? -23.072 -18.329 8.302 1.00 75.00 589 ASP A O 1
ATOM 4687 N N . GLU A 1 590 ? -24.654 -17.699 6.847 1.00 68.50 590 GLU A N 1
ATOM 4688 C CA . GLU A 1 590 ? -25.076 -19.067 6.506 1.00 68.50 590 GLU A CA 1
ATOM 4689 C C . GLU A 1 590 ? -24.001 -19.815 5.707 1.00 68.50 590 GLU A C 1
ATOM 4691 O O . GLU A 1 590 ? -23.766 -21.003 5.935 1.00 68.50 590 GLU A O 1
ATOM 4696 N N . LEU A 1 591 ? -23.278 -19.111 4.828 1.00 63.22 591 LEU A N 1
ATOM 4697 C CA . LEU A 1 591 ? -22.171 -19.678 4.048 1.00 63.22 591 LEU A CA 1
ATOM 4698 C C . LEU A 1 591 ? -20.949 -20.034 4.914 1.00 63.22 591 LEU A C 1
ATOM 4700 O O . LEU A 1 591 ? -20.123 -20.852 4.503 1.00 63.22 591 LEU A O 1
ATOM 4704 N N . ARG A 1 592 ? -20.847 -19.456 6.120 1.00 57.50 592 ARG A N 1
ATOM 4705 C CA . ARG A 1 592 ? -19.756 -19.689 7.080 1.00 57.50 592 ARG A CA 1
ATOM 4706 C C . ARG A 1 592 ? -19.990 -20.908 7.977 1.00 57.50 592 ARG A C 1
ATOM 4708 O O . ARG A 1 592 ? -19.027 -21.559 8.373 1.00 57.50 592 ARG A O 1
ATOM 4715 N N . ALA A 1 593 ? -21.246 -21.228 8.298 1.00 50.28 593 ALA A N 1
ATOM 4716 C CA . ALA A 1 593 ? -21.595 -22.305 9.233 1.00 50.28 593 ALA A CA 1
ATOM 4717 C C . ALA A 1 593 ? -21.220 -23.717 8.733 1.00 50.28 593 ALA A C 1
ATOM 4719 O O . ALA A 1 593 ? -21.258 -24.680 9.506 1.00 50.28 593 ALA A O 1
ATOM 4720 N N . ASP A 1 594 ? -20.805 -23.854 7.470 1.00 50.84 594 ASP A N 1
ATOM 4721 C CA . ASP A 1 594 ? -20.267 -25.091 6.906 1.00 50.84 594 ASP A CA 1
ATOM 4722 C C . ASP A 1 594 ? -18.810 -25.340 7.357 1.00 50.84 594 ASP A C 1
ATOM 4724 O O . ASP A 1 594 ? -17.875 -25.463 6.564 1.00 50.84 594 ASP A O 1
ATOM 4728 N N . HIS A 1 595 ? -18.612 -25.463 8.674 1.00 45.28 595 HIS A N 1
ATOM 4729 C CA . HIS A 1 595 ? -17.347 -25.821 9.338 1.00 45.28 595 HIS A CA 1
ATOM 4730 C C . HIS A 1 595 ? -16.836 -27.239 8.994 1.00 45.28 595 HIS A C 1
ATOM 4732 O O . HIS A 1 595 ? -15.931 -27.759 9.648 1.00 45.28 595 HIS A O 1
ATOM 4738 N N . ARG A 1 596 ? -17.428 -27.902 7.991 1.00 46.91 596 ARG A N 1
ATOM 4739 C CA . ARG A 1 596 ? -17.040 -29.229 7.497 1.00 46.91 596 ARG A CA 1
ATOM 4740 C C . ARG A 1 596 ? -16.264 -29.180 6.185 1.00 46.91 596 ARG A C 1
ATOM 4742 O O . ARG A 1 596 ? -15.856 -30.241 5.707 1.00 46.91 596 ARG A O 1
ATOM 4749 N N . LYS A 1 597 ? -16.028 -28.000 5.601 1.00 53.41 597 LYS A N 1
ATOM 4750 C CA . LYS A 1 597 ? -15.171 -27.904 4.416 1.00 53.41 597 LYS A CA 1
ATOM 4751 C C . LYS A 1 597 ? -13.721 -28.251 4.793 1.00 53.41 597 LYS A C 1
ATOM 4753 O O . LYS A 1 597 ? -13.179 -27.677 5.737 1.00 53.41 597 LYS A O 1
ATOM 4758 N N . PRO A 1 598 ? -13.089 -29.223 4.110 1.00 54.88 598 PRO A N 1
ATOM 4759 C CA . PRO A 1 598 ? -11.703 -29.580 4.376 1.00 54.88 598 PRO A CA 1
ATOM 4760 C C . PRO A 1 598 ? -10.788 -28.381 4.110 1.00 54.88 598 PRO A C 1
ATOM 4762 O O . PRO A 1 598 ? -11.036 -27.610 3.184 1.00 54.88 598 PRO A O 1
ATOM 4765 N N . ARG A 1 599 ? -9.720 -28.252 4.913 1.00 62.53 599 ARG A N 1
ATOM 4766 C CA . ARG A 1 599 ? -8.696 -27.211 4.736 1.00 62.53 599 ARG A CA 1
ATOM 4767 C C . ARG A 1 599 ? -8.227 -27.189 3.285 1.00 62.53 599 ARG A C 1
ATOM 4769 O O . ARG A 1 599 ? -7.765 -28.211 2.770 1.00 62.53 599 ARG A O 1
ATOM 4776 N N . LEU A 1 600 ? -8.358 -26.030 2.645 1.00 62.59 600 LEU A N 1
ATOM 4777 C CA . LEU A 1 600 ? -7.912 -25.844 1.274 1.00 62.59 600 LEU A CA 1
ATOM 4778 C C . LEU A 1 600 ? -6.383 -25.878 1.235 1.00 62.59 600 LEU A C 1
ATOM 4780 O O . LEU A 1 600 ? -5.701 -25.206 2.002 1.00 62.59 600 LEU A O 1
ATOM 4784 N N . THR A 1 601 ? -5.838 -26.658 0.310 1.00 69.75 601 THR A N 1
ATOM 4785 C CA . THR A 1 601 ? -4.441 -26.517 -0.113 1.00 69.75 601 THR A CA 1
ATOM 4786 C C . THR A 1 601 ? -4.201 -25.127 -0.712 1.00 69.75 601 THR A C 1
ATOM 4788 O O . THR A 1 601 ? -5.131 -24.504 -1.221 1.00 69.75 601 THR A O 1
ATOM 4791 N N . LEU A 1 602 ? -2.945 -24.664 -0.752 1.00 64.44 602 LEU A N 1
ATOM 4792 C CA . LEU A 1 602 ? -2.590 -23.392 -1.403 1.00 64.44 602 LEU A CA 1
ATOM 4793 C C . LEU A 1 602 ? -3.092 -23.331 -2.857 1.00 64.44 602 LEU A C 1
ATOM 4795 O O . LEU A 1 602 ? -3.636 -22.318 -3.280 1.00 64.44 602 LEU A O 1
ATOM 4799 N N . ALA A 1 603 ? -2.986 -24.437 -3.602 1.00 64.56 603 ALA A N 1
ATOM 4800 C CA . ALA A 1 603 ? -3.492 -24.512 -4.972 1.00 64.56 603 ALA A CA 1
ATOM 4801 C C . ALA A 1 603 ? -5.014 -24.298 -5.045 1.00 64.56 603 ALA A C 1
ATOM 4803 O O . ALA A 1 603 ? -5.494 -23.569 -5.909 1.00 64.56 603 ALA A O 1
ATOM 4804 N N . GLN A 1 604 ? -5.768 -24.884 -4.111 1.00 68.94 604 GLN A N 1
ATOM 4805 C CA . GLN A 1 604 ? -7.214 -24.678 -4.021 1.00 68.94 604 GLN A CA 1
ATOM 4806 C C . GLN A 1 604 ? -7.574 -23.261 -3.552 1.00 68.94 604 GLN A C 1
ATOM 4808 O O . GLN A 1 604 ? -8.517 -22.679 -4.080 1.00 68.94 604 GLN A O 1
ATOM 4813 N N . ALA A 1 605 ? -6.814 -22.680 -2.616 1.00 61.22 605 ALA A N 1
ATOM 4814 C CA . ALA A 1 605 ? -6.995 -21.292 -2.183 1.00 61.22 605 ALA A CA 1
ATOM 4815 C C . ALA A 1 605 ? -6.760 -20.289 -3.331 1.00 61.22 605 ALA A C 1
ATOM 4817 O O . ALA A 1 605 ? -7.406 -19.243 -3.371 1.00 61.22 605 ALA A O 1
ATOM 4818 N N . MET A 1 606 ? -5.893 -20.648 -4.285 1.00 62.28 606 MET A N 1
ATOM 4819 C CA . MET A 1 606 ? -5.641 -19.929 -5.541 1.00 62.28 606 MET A CA 1
ATOM 4820 C C . MET A 1 606 ? -6.634 -20.267 -6.673 1.00 62.28 606 MET A C 1
ATOM 4822 O O . MET A 1 606 ? -6.431 -19.839 -7.806 1.00 62.28 606 MET A O 1
ATOM 4826 N N . GLY A 1 607 ? -7.671 -21.077 -6.423 1.00 58.72 607 GLY A N 1
ATOM 4827 C CA . GLY A 1 607 ? -8.668 -21.440 -7.440 1.00 58.72 607 GLY A CA 1
ATOM 4828 C C . GLY A 1 607 ? -8.147 -22.338 -8.572 1.00 58.72 607 GLY A C 1
ATOM 4829 O O . GLY A 1 607 ? -8.798 -22.459 -9.608 1.00 58.72 607 GLY A O 1
ATOM 4830 N N . LEU A 1 608 ? -6.986 -22.982 -8.404 1.00 65.19 608 LEU A N 1
ATOM 4831 C CA . LEU A 1 608 ? -6.399 -23.844 -9.430 1.00 65.19 608 LEU A CA 1
ATOM 4832 C C . LEU A 1 608 ? -7.080 -25.222 -9.430 1.00 65.19 608 LEU A C 1
ATOM 4834 O O . LEU A 1 608 ? -7.097 -25.927 -8.417 1.00 65.19 608 LEU A O 1
ATOM 4838 N N . SER A 1 609 ? -7.602 -25.649 -10.586 1.00 45.94 609 SER A N 1
ATOM 4839 C CA . SER A 1 609 ? -8.113 -27.012 -10.762 1.00 45.94 609 SER A CA 1
ATOM 4840 C C . SER A 1 609 ? -6.946 -28.003 -10.772 1.00 45.94 609 SER A C 1
ATOM 4842 O O . SER A 1 609 ? -6.135 -28.007 -11.702 1.00 45.94 609 SER A O 1
ATOM 4844 N N . MET A 1 610 ? -6.848 -28.866 -9.761 1.00 43.62 610 MET A N 1
ATOM 4845 C CA . MET A 1 610 ? -5.862 -29.949 -9.776 1.00 43.62 610 MET A CA 1
ATOM 4846 C C . MET A 1 610 ? -6.239 -30.971 -10.862 1.00 43.62 610 MET A C 1
ATOM 4848 O O . MET A 1 610 ? -7.394 -31.402 -10.909 1.00 43.62 610 MET A O 1
ATOM 4852 N N . PRO A 1 611 ? -5.300 -31.414 -11.721 1.00 39.22 611 PRO A N 1
ATOM 4853 C CA . PRO A 1 611 ? -5.548 -32.531 -12.620 1.00 39.22 611 PRO A CA 1
ATOM 4854 C C . PRO A 1 611 ? -5.983 -33.755 -11.810 1.00 39.22 611 PRO A C 1
ATOM 4856 O O . PRO A 1 611 ? -5.324 -34.131 -10.837 1.00 39.22 611 PRO A O 1
ATOM 4859 N N . SER A 1 612 ? -7.058 -34.409 -12.250 1.00 44.22 612 SER A N 1
ATOM 4860 C CA . SER A 1 612 ? -7.736 -35.552 -11.611 1.00 44.22 612 SER A CA 1
ATOM 4861 C C . SER A 1 612 ? -6.840 -36.749 -11.244 1.00 44.22 612 SER A C 1
ATOM 4863 O O . SER A 1 612 ? -7.274 -37.657 -10.539 1.00 44.22 612 SER A O 1
ATOM 4865 N N . ARG A 1 613 ? -5.568 -36.753 -11.662 1.00 37.19 613 ARG A N 1
ATOM 4866 C CA . ARG A 1 613 ? -4.576 -37.795 -11.367 1.00 37.19 613 ARG A CA 1
ATOM 4867 C C . ARG A 1 613 ? -3.940 -37.734 -9.973 1.00 37.19 613 ARG A C 1
ATOM 4869 O O . ARG A 1 613 ? -3.272 -38.695 -9.611 1.00 37.19 613 ARG A O 1
ATOM 4876 N N . TRP A 1 614 ? -4.148 -36.670 -9.195 1.00 40.00 614 TRP A N 1
ATOM 4877 C CA . TRP A 1 614 ? -3.563 -36.522 -7.847 1.00 40.00 614 TRP A CA 1
ATOM 4878 C C . TRP A 1 614 ? -4.517 -36.882 -6.694 1.00 40.00 614 TRP A C 1
ATOM 4880 O O . TRP A 1 614 ? -4.178 -36.698 -5.531 1.00 40.00 614 TRP A O 1
ATOM 4890 N N . HIS A 1 615 ? -5.694 -37.442 -6.997 1.00 38.00 615 HIS A N 1
ATOM 4891 C CA . HIS A 1 615 ? -6.684 -37.873 -5.998 1.00 38.00 615 HIS A CA 1
ATOM 4892 C C . HIS A 1 615 ? -6.408 -39.241 -5.343 1.00 38.00 615 HIS A C 1
ATOM 4894 O O . HIS A 1 615 ? -7.271 -39.773 -4.648 1.00 38.00 615 HIS A O 1
ATOM 4900 N N . LEU A 1 616 ? -5.216 -39.818 -5.507 1.00 40.97 616 LEU A N 1
ATOM 4901 C CA . LEU A 1 616 ? -4.845 -41.077 -4.861 1.00 40.97 616 LEU A CA 1
ATOM 4902 C C . LEU A 1 616 ? -3.707 -40.845 -3.857 1.00 40.97 616 LEU A C 1
ATOM 4904 O O . LEU A 1 616 ? -2.651 -40.341 -4.218 1.00 40.97 616 LEU A O 1
ATOM 4908 N N . GLU A 1 617 ? -3.957 -41.278 -2.614 1.00 37.03 617 GLU A N 1
ATOM 4909 C CA . GLU A 1 617 ? -2.987 -41.526 -1.527 1.00 37.03 617 GLU A CA 1
ATOM 4910 C C . GLU A 1 617 ? -2.691 -40.439 -0.472 1.00 37.03 617 GLU A C 1
ATOM 4912 O O . GLU A 1 617 ? -1.595 -40.405 0.080 1.00 37.03 617 GLU A O 1
ATOM 4917 N N . THR A 1 618 ? -3.669 -39.634 -0.040 1.00 38.22 618 THR A N 1
ATOM 4918 C CA . THR A 1 618 ? -3.541 -38.926 1.262 1.00 38.22 618 THR A CA 1
ATOM 4919 C C . THR A 1 618 ? -4.552 -39.362 2.323 1.00 38.22 618 THR A C 1
ATOM 4921 O O . THR A 1 618 ? -4.254 -39.259 3.512 1.00 38.22 618 THR A O 1
ATOM 4924 N N . SER A 1 619 ? -5.681 -39.973 1.946 1.00 35.72 619 SER A N 1
ATOM 4925 C CA . SER A 1 619 ? -6.663 -40.473 2.924 1.00 35.72 619 SER A CA 1
ATOM 4926 C C . SER A 1 619 ? -6.349 -41.870 3.486 1.00 35.72 619 SER A C 1
ATOM 4928 O O . SER A 1 619 ? -6.693 -42.140 4.629 1.00 35.72 619 SER A O 1
ATOM 4930 N N . SER A 1 620 ? -5.637 -42.753 2.765 1.00 35.75 620 SER A N 1
ATOM 4931 C CA . SER A 1 620 ? -5.373 -44.126 3.257 1.00 35.75 620 SER A CA 1
ATOM 4932 C C . SER A 1 620 ? -4.111 -44.267 4.126 1.00 35.75 620 SER A C 1
ATOM 4934 O O . SER A 1 620 ? -3.962 -45.259 4.845 1.00 35.75 620 SER A O 1
ATOM 4936 N N . ALA A 1 621 ? -3.211 -43.276 4.112 1.00 34.66 621 ALA A N 1
ATOM 4937 C CA . ALA A 1 621 ? -1.968 -43.307 4.891 1.00 34.66 621 ALA A CA 1
ATOM 4938 C C . ALA A 1 621 ? -2.151 -42.838 6.350 1.00 34.66 621 ALA A C 1
ATOM 4940 O O . ALA A 1 621 ? -1.367 -43.221 7.221 1.00 34.66 621 ALA A O 1
ATOM 4941 N N . LEU A 1 622 ? -3.200 -42.056 6.635 1.00 36.38 622 LEU A N 1
ATOM 4942 C CA . LEU A 1 622 ? -3.523 -41.564 7.981 1.00 36.38 622 LEU A CA 1
ATOM 4943 C C . LEU A 1 622 ? -4.359 -42.557 8.808 1.00 36.38 622 LEU A C 1
ATOM 4945 O O . LEU A 1 622 ? -4.216 -42.585 10.029 1.00 36.38 622 LEU A O 1
ATOM 4949 N N . GLU A 1 623 ? -5.140 -43.441 8.178 1.00 34.66 623 GLU A N 1
ATOM 4950 C CA . GLU A 1 623 ? -5.889 -44.491 8.894 1.00 34.66 623 GLU A CA 1
ATOM 4951 C C . GLU A 1 623 ? -5.046 -45.737 9.211 1.00 34.66 623 GLU A C 1
ATOM 4953 O O . GLU A 1 623 ? -5.242 -46.367 10.248 1.00 34.66 623 GLU A O 1
ATOM 4958 N N . LYS A 1 624 ? -4.027 -46.062 8.402 1.00 32.72 624 LYS A N 1
ATOM 4959 C CA . LYS A 1 624 ? -3.170 -47.244 8.634 1.00 32.72 624 LYS A CA 1
ATOM 4960 C C . LYS A 1 624 ? -2.091 -47.072 9.711 1.00 32.72 624 LYS A C 1
ATOM 4962 O O . LYS A 1 624 ? -1.426 -48.045 10.050 1.00 32.72 624 LYS A O 1
ATOM 4967 N N . ARG A 1 625 ? -1.918 -45.875 10.285 1.00 35.47 625 ARG A N 1
ATOM 4968 C CA . ARG A 1 625 ? -0.981 -45.633 11.405 1.00 35.47 625 ARG A CA 1
ATOM 4969 C C . ARG A 1 625 ? -1.627 -45.656 12.795 1.00 35.47 625 ARG A C 1
ATOM 4971 O O . ARG A 1 625 ? -0.920 -45.456 13.776 1.00 35.47 625 ARG A O 1
ATOM 4978 N N . ARG A 1 626 ? -2.932 -45.934 12.903 1.00 38.19 626 ARG A N 1
ATOM 4979 C CA . ARG A 1 626 ? -3.643 -46.046 14.194 1.00 38.19 626 ARG A CA 1
ATOM 4980 C C . ARG A 1 626 ? -3.903 -47.481 14.674 1.00 38.19 626 ARG A C 1
ATOM 4982 O O . ARG A 1 626 ? -4.473 -47.635 15.745 1.00 38.19 626 ARG A O 1
ATOM 4989 N N . SER A 1 627 ? -3.470 -48.517 13.949 1.00 36.62 627 SER A N 1
ATOM 4990 C CA . SER A 1 627 ? -3.776 -49.921 14.291 1.00 36.62 627 SER A CA 1
ATOM 4991 C C . SER A 1 627 ? -2.579 -50.827 14.617 1.00 36.62 627 SER A C 1
ATOM 4993 O O . SER A 1 627 ? -2.753 -52.036 14.686 1.00 36.62 627 SER A O 1
ATOM 4995 N N . PHE A 1 628 ? -1.384 -50.289 14.878 1.00 37.00 628 PHE A N 1
ATOM 4996 C CA . PHE A 1 628 ? -0.250 -51.094 15.364 1.00 37.00 628 PHE A CA 1
ATOM 4997 C C . PHE A 1 628 ? 0.486 -50.383 16.503 1.00 37.00 628 PHE A C 1
ATOM 4999 O O . PHE A 1 628 ? 1.488 -49.707 16.288 1.00 37.00 628 PHE A O 1
ATOM 5006 N N . SER A 1 629 ? -0.061 -50.510 17.713 1.00 37.28 629 SER A N 1
ATOM 5007 C CA . SER A 1 629 ? 0.655 -50.356 18.989 1.00 37.28 629 SER A CA 1
ATOM 5008 C C . SER A 1 629 ? -0.234 -50.859 20.138 1.00 37.28 629 SER A C 1
ATOM 5010 O O . SER A 1 629 ? -0.600 -50.108 21.042 1.00 37.28 629 SER A O 1
ATOM 5012 N N . SER A 1 630 ? -0.607 -52.133 20.078 1.00 39.12 630 SER A N 1
ATOM 5013 C CA . SER A 1 630 ? -0.995 -52.929 21.243 1.00 39.12 630 SER A CA 1
ATOM 5014 C C . SER A 1 630 ? -0.641 -54.378 20.927 1.00 39.12 630 SER A C 1
ATOM 5016 O O . SER A 1 630 ? -1.460 -55.088 20.350 1.00 39.12 630 SER A O 1
ATOM 5018 N N . ASP A 1 631 ? 0.632 -54.708 21.140 1.00 31.67 631 ASP A N 1
ATOM 5019 C CA . ASP A 1 631 ? 1.172 -56.004 21.581 1.00 31.67 631 ASP A CA 1
ATOM 5020 C C . ASP A 1 631 ? 2.699 -55.896 21.702 1.00 31.67 631 ASP A C 1
ATOM 5022 O O . ASP A 1 631 ? 3.343 -55.432 20.727 1.00 31.67 631 ASP A O 1
#

Organism: Prymnesium parvum (NCBI:txid97485)

Foldseek 3Di:
DVPPPVVVPVVVVVVVVVVVVVVVVPDDDDDDDDDDDDDDDDDDDDDDDDDDDDDDDDDDDDDDDPCPVVVVVVVVVVVVQVPQDFADDDPVVLVVLVVVVVVVVVDDDPVVLVVLCVLQQFDPQLSVLLCVLSVVVNVLVPDDPVPGDGFDVVQLVVLVVLCVPQFFDDDCVLVVLLVCSSNSHDPPDDDPDRDSSNSSRSLRVCLVVVSLGDGDQPDQPPPPDDPPPVVVPPPPPDDSSVSSVNSSVSSSSSLLVLLAQAHPQEGNPQACVNFQAAPFKFKEWEFEQLAQCVQPNLPGRVLSLLLLLLQLLLCQLAVGQAYEYAANQHNQACDQDQVLPPDRDPPDDGSNVSLSNSLSSSSVSCSSRDPNHRYHYAHDCRQQHLAGAPVSQVVSCVRRNHNWHWGGHNNAIETEHECSCQAHCPRPVVVNVVRVVVLLVSLVVLLVRRLAYEYEHAQWQAFEALPAAQADRHGDNVSSVVSVVSCLVSRHQEYEYERQLDWGWYAYPSRHIYIYAHHSGKGAQFPDDPNVNRNHNDDPLVPGTDPVGIDRDQQRRWMKMWMDGSNDIDIDIDRLQRSDSYPVVRPPVVVVVPPVDPRDDSCVSSVHDDPPVPPPDDVPVVVVVPPPDDD

pLDDT: mean 75.85, std 23.72, range [25.2, 98.88]

Radius of gyration: 28.54 Å; chains: 1; bounding box: 74×85×78 Å